Protein AF-A0A938XDJ8-F1 (afdb_monomer_lite)

Foldseek 3Di:
DPPPDPPPPPVVPPQPPDPDLLQQDQDAFADDDPPGFWFKWKADPVVDIATQDGPVPDHDDDPQWHADRVQLEIEGAQAEDQDMEIEGERGHARHEYEYHAEHHYAAYEFHNQSRHTEYEYHYQYEYEFNPVLPDPAESYETNNNNEQNAYAYDQRYKYKFFWHDDPNIFPYKHFFHLDLDDRYHFQWPDDFDWDPQFSPFDKDFDKAKEKAFQPPPWDKDKFFWKDFPPPVWIKGWDWAPDDPVFLTKIWIFTFDQFPPHPVRFRTATEGDDMDGHGDDDPRIDTDPVRDIGIHGYIDIDIFGWKDAPNFIKTKDFRDWDADPVGDHTQTFIFIKHFRDDWDWDQDPVRDTGTYTYIHTDPPGGRPDSPSPCDDPRIDTDMDTPSTGMIGTHDSMIIGHNPPPPPPVDDDPDDDDDDD

Radius of gyration: 29.98 Å; chains: 1; bounding box: 94×63×83 Å

Organism: NCBI:txid1871024

Structure (mmCIF, N/CA/C/O backbone):
data_AF-A0A938XDJ8-F1
#
_entry.id   AF-A0A938XDJ8-F1
#
loop_
_atom_site.group_PDB
_atom_site.id
_atom_site.type_symbol
_atom_site.label_atom_id
_atom_site.label_alt_id
_atom_site.label_comp_id
_atom_site.label_asym_id
_atom_site.label_entity_id
_atom_site.label_seq_id
_atom_site.pdbx_PDB_ins_code
_atom_site.Cartn_x
_atom_site.Cartn_y
_atom_site.Cartn_z
_atom_site.occupancy
_atom_site.B_iso_or_equiv
_atom_site.auth_seq_id
_atom_site.auth_comp_id
_atom_site.auth_asym_id
_atom_site.auth_atom_id
_atom_site.pdbx_PDB_model_num
ATOM 1 N N . MET A 1 1 ? 9.198 29.714 8.434 1.00 36.03 1 MET A N 1
ATOM 2 C CA . MET A 1 1 ? 7.892 29.110 8.067 1.00 36.03 1 MET A CA 1
ATOM 3 C C . MET A 1 1 ? 8.093 28.261 6.819 1.00 36.03 1 MET A C 1
ATOM 5 O O . MET A 1 1 ? 8.818 28.722 5.953 1.00 36.03 1 MET A O 1
ATOM 9 N N . LYS A 1 2 ? 7.453 27.082 6.737 1.00 29.14 2 LYS A N 1
ATOM 10 C CA . LYS A 1 2 ? 7.607 25.999 5.726 1.00 29.14 2 LYS A CA 1
ATOM 11 C C . LYS A 1 2 ? 8.553 24.833 6.083 1.00 29.14 2 LYS A C 1
ATOM 13 O O . LYS A 1 2 ? 9.203 24.274 5.215 1.00 29.14 2 LYS A O 1
ATOM 18 N N . LEU A 1 3 ? 8.556 24.402 7.346 1.00 25.67 3 LEU A N 1
ATOM 19 C CA . LEU A 1 3 ? 9.148 23.123 7.765 1.00 25.67 3 LEU A CA 1
ATOM 20 C C . LEU A 1 3 ? 8.097 22.307 8.545 1.00 25.67 3 LEU A C 1
ATOM 22 O O . LEU A 1 3 ? 8.205 22.162 9.753 1.00 25.67 3 LEU A O 1
ATOM 26 N N . LYS A 1 4 ? 6.986 21.915 7.897 1.00 28.48 4 LYS A N 1
ATOM 27 C CA . LYS A 1 4 ? 5.882 21.166 8.551 1.00 28.48 4 LYS A CA 1
ATOM 28 C C . LYS A 1 4 ? 5.122 20.171 7.650 1.00 28.48 4 LYS A C 1
ATOM 30 O O . LYS A 1 4 ? 4.028 19.767 8.007 1.00 28.48 4 LYS A O 1
ATOM 35 N N . ARG A 1 5 ? 5.656 19.766 6.489 1.00 29.88 5 ARG A N 1
ATOM 36 C CA . ARG A 1 5 ? 4.951 18.821 5.587 1.00 29.88 5 ARG A CA 1
ATOM 37 C C . ARG A 1 5 ? 5.645 17.475 5.346 1.00 29.88 5 ARG A C 1
ATOM 39 O O . ARG A 1 5 ? 5.009 16.582 4.814 1.00 29.88 5 ARG A O 1
ATOM 46 N N . LYS A 1 6 ? 6.900 17.288 5.769 1.00 31.03 6 LYS A N 1
ATOM 47 C CA . LYS A 1 6 ? 7.710 16.126 5.347 1.00 31.03 6 LYS A CA 1
ATOM 48 C C . LYS A 1 6 ? 7.714 14.912 6.298 1.00 31.03 6 LYS A C 1
ATOM 50 O O . LYS A 1 6 ? 8.461 13.982 6.042 1.00 31.03 6 LYS A O 1
ATOM 55 N N . LEU A 1 7 ? 6.897 14.877 7.359 1.00 27.91 7 LEU A N 1
ATOM 56 C CA . LEU A 1 7 ? 6.832 13.700 8.254 1.00 27.91 7 LEU A CA 1
ATOM 57 C C . LEU A 1 7 ? 5.569 12.836 8.096 1.00 27.91 7 LEU A C 1
ATOM 59 O O . LEU A 1 7 ? 5.524 11.745 8.648 1.00 27.91 7 LEU A O 1
ATOM 63 N N . LEU A 1 8 ? 4.559 13.291 7.344 1.00 27.06 8 LEU A N 1
ATOM 64 C CA . LEU A 1 8 ? 3.276 12.581 7.242 1.00 27.06 8 LEU A CA 1
ATOM 65 C C . LEU A 1 8 ? 3.253 11.513 6.132 1.00 27.06 8 LEU A C 1
ATOM 67 O O . LEU A 1 8 ? 2.452 10.590 6.188 1.00 27.06 8 LEU A O 1
ATOM 71 N N . ALA A 1 9 ? 4.156 11.601 5.151 1.00 28.95 9 ALA A N 1
ATOM 72 C CA . ALA A 1 9 ? 4.177 10.691 4.004 1.00 28.95 9 ALA A CA 1
ATOM 73 C C . ALA A 1 9 ? 4.976 9.394 4.244 1.00 28.95 9 ALA A C 1
ATOM 75 O O . ALA A 1 9 ? 4.736 8.406 3.564 1.00 28.95 9 ALA A O 1
ATOM 76 N N . GLY A 1 10 ? 5.905 9.371 5.208 1.00 25.08 10 GLY A N 1
ATOM 77 C CA . GLY A 1 10 ? 6.874 8.273 5.361 1.00 25.08 10 GLY A CA 1
ATOM 78 C C . GLY A 1 10 ? 6.368 7.015 6.076 1.00 25.08 10 GLY A C 1
ATOM 79 O O . GLY A 1 10 ? 7.051 5.999 6.049 1.00 25.08 10 GLY A O 1
ATOM 80 N N . LEU A 1 11 ? 5.195 7.065 6.716 1.00 25.64 11 LEU A N 1
ATOM 81 C CA . LEU A 1 11 ? 4.597 5.910 7.406 1.00 25.64 11 LEU A CA 1
ATOM 82 C C . LEU A 1 11 ? 3.421 5.293 6.624 1.00 25.64 11 LEU A C 1
ATOM 84 O O . LEU A 1 11 ? 2.950 4.217 6.976 1.00 25.64 11 LEU A O 1
ATOM 88 N N . LEU A 1 12 ? 2.963 5.954 5.553 1.00 29.77 12 LEU A N 1
ATOM 89 C CA . LEU A 1 12 ? 1.883 5.477 4.677 1.00 29.77 12 LEU A CA 1
ATOM 90 C C . LEU A 1 12 ? 2.401 4.651 3.483 1.00 29.77 12 LEU A C 1
ATOM 92 O O . LEU A 1 12 ? 1.626 3.989 2.799 1.00 29.77 12 LEU A O 1
ATOM 96 N N . THR A 1 13 ? 3.709 4.681 3.223 1.00 31.55 13 THR A N 1
ATOM 97 C CA . THR A 1 13 ? 4.326 4.147 1.999 1.00 31.55 13 THR A CA 1
ATOM 98 C C . THR A 1 13 ? 4.593 2.643 2.007 1.00 31.55 13 THR A C 1
ATOM 100 O O . THR A 1 13 ? 5.048 2.120 0.996 1.00 31.55 13 THR A O 1
ATOM 103 N N . LEU A 1 14 ? 4.285 1.915 3.088 1.00 29.52 14 LEU A N 1
ATOM 104 C CA . LEU A 1 14 ? 4.477 0.457 3.124 1.00 29.52 14 LEU A CA 1
ATOM 105 C C . LEU A 1 14 ? 3.270 -0.346 2.593 1.00 29.52 14 LEU A C 1
ATOM 107 O O . LEU A 1 14 ? 3.332 -1.569 2.555 1.00 29.52 14 LEU A O 1
ATOM 111 N N . CYS A 1 15 ? 2.192 0.309 2.141 1.00 33.44 15 CYS A N 1
ATOM 112 C CA . CYS A 1 15 ? 1.002 -0.384 1.612 1.00 33.44 15 CYS A CA 1
ATOM 113 C C . CYS A 1 15 ? 0.623 -0.002 0.170 1.00 33.44 15 CYS A C 1
ATOM 115 O O . CYS A 1 15 ? -0.369 -0.499 -0.347 1.00 33.44 15 CYS A O 1
ATOM 117 N N . MET A 1 16 ? 1.404 0.838 -0.518 1.00 33.84 16 MET A N 1
ATOM 118 C CA . MET A 1 16 ? 1.133 1.217 -1.913 1.00 33.84 16 MET A CA 1
ATOM 119 C C . MET A 1 16 ? 2.185 0.640 -2.859 1.00 33.84 16 MET A C 1
ATOM 121 O O . MET A 1 16 ? 2.966 1.362 -3.467 1.00 33.84 16 MET A O 1
ATOM 125 N N . ALA A 1 17 ? 2.201 -0.683 -2.979 1.00 31.53 17 ALA A N 1
ATOM 126 C CA . ALA A 1 17 ? 2.902 -1.370 -4.059 1.00 31.53 17 ALA A CA 1
ATOM 127 C C . ALA A 1 17 ? 1.974 -2.351 -4.782 1.00 31.53 17 ALA A C 1
ATOM 129 O O . ALA A 1 17 ? 2.403 -3.425 -5.171 1.00 31.53 17 ALA A O 1
ATOM 130 N N . VAL A 1 18 ? 0.703 -1.987 -4.974 1.00 34.12 18 VAL A N 1
ATOM 131 C CA . VAL A 1 18 ? -0.159 -2.598 -5.993 1.00 34.12 18 VAL A CA 1
ATOM 132 C C . VAL A 1 18 ? -1.099 -1.508 -6.508 1.00 34.12 18 VAL A C 1
ATOM 134 O O . VAL A 1 18 ? -2.149 -1.247 -5.936 1.00 34.12 18 VAL A O 1
ATOM 137 N N . GLY A 1 19 ? -0.717 -0.841 -7.599 1.00 31.34 19 GLY A N 1
ATOM 138 C CA . GLY A 1 19 ? -1.595 0.046 -8.374 1.00 31.34 19 GLY A CA 1
ATOM 139 C C . GLY A 1 19 ? -2.643 -0.725 -9.184 1.00 31.34 19 GLY A C 1
ATOM 140 O O . GLY A 1 19 ? -2.953 -0.347 -10.308 1.00 31.34 19 GLY A O 1
ATOM 141 N N . MET A 1 20 ? -3.151 -1.835 -8.651 1.00 33.66 20 MET A N 1
ATOM 142 C CA . MET A 1 20 ? -4.348 -2.479 -9.169 1.00 33.66 20 MET A CA 1
ATOM 143 C C . MET A 1 20 ? -5.465 -2.083 -8.220 1.00 33.66 20 MET A C 1
ATOM 145 O O . MET A 1 20 ? -5.352 -2.302 -7.016 1.00 33.66 20 MET A O 1
ATOM 149 N N . ALA A 1 21 ? -6.532 -1.494 -8.752 1.00 38.09 21 ALA A N 1
ATOM 150 C CA . ALA A 1 21 ? -7.798 -1.459 -8.046 1.00 38.09 21 ALA A CA 1
ATOM 151 C C . ALA A 1 21 ? -8.166 -2.915 -7.733 1.00 38.09 21 ALA A C 1
ATOM 153 O O . ALA A 1 21 ? -8.651 -3.632 -8.607 1.00 38.09 21 ALA A O 1
ATOM 154 N N . VAL A 1 22 ? -7.850 -3.387 -6.524 1.00 44.53 22 VAL A N 1
ATOM 155 C CA . VAL A 1 22 ? -8.384 -4.655 -6.041 1.00 44.53 22 VAL A CA 1
ATOM 156 C C . VAL A 1 22 ? -9.894 -4.434 -6.032 1.00 44.53 22 VAL A C 1
ATOM 158 O O . VAL A 1 22 ? -10.341 -3.454 -5.427 1.00 44.53 22 VAL A O 1
ATOM 161 N N . PRO A 1 23 ? -10.686 -5.234 -6.766 1.00 45.72 23 PRO A N 1
ATOM 162 C CA . PRO A 1 23 ? -12.127 -5.113 -6.682 1.00 45.72 23 PRO A CA 1
ATOM 163 C C . PRO A 1 23 ? -12.497 -5.266 -5.210 1.00 45.72 23 PRO A C 1
ATOM 165 O O . PRO A 1 23 ? -12.199 -6.291 -4.605 1.00 45.72 23 PRO A O 1
ATOM 168 N N . ALA A 1 24 ? -13.080 -4.221 -4.629 1.00 51.28 24 ALA A N 1
ATOM 169 C CA . ALA A 1 24 ? -13.633 -4.299 -3.294 1.00 51.28 24 ALA A CA 1
ATOM 170 C C . ALA A 1 24 ? -14.805 -5.271 -3.362 1.00 51.28 24 ALA A C 1
ATOM 172 O O . ALA A 1 24 ? -15.825 -4.975 -3.995 1.00 51.28 24 ALA A O 1
ATOM 173 N N . PHE A 1 25 ? -14.646 -6.443 -2.768 1.00 56.88 25 PHE A N 1
ATOM 174 C CA . PHE A 1 25 ? -15.756 -7.350 -2.602 1.00 56.88 25 PHE A CA 1
ATOM 175 C C . PHE A 1 25 ? -16.461 -6.993 -1.289 1.00 56.88 25 PHE A C 1
ATOM 177 O O . PHE A 1 25 ? -15.823 -6.742 -0.272 1.00 56.88 25 PHE A O 1
ATOM 184 N N . ALA A 1 26 ? -17.787 -6.892 -1.321 1.00 64.81 26 ALA A N 1
ATOM 185 C CA . ALA A 1 26 ? -18.601 -6.789 -0.113 1.00 64.81 26 ALA A CA 1
ATOM 186 C C . ALA A 1 26 ? -18.939 -8.218 0.344 1.00 64.81 26 ALA A C 1
ATOM 188 O O . ALA A 1 26 ? -20.086 -8.654 0.213 1.00 64.81 26 ALA A O 1
ATOM 189 N N . GLU A 1 27 ? -17.919 -8.984 0.751 1.00 80.69 27 GLU A N 1
ATOM 190 C CA . GLU A 1 27 ? -18.084 -10.400 1.106 1.00 80.69 27 GLU A CA 1
ATOM 191 C C . GLU A 1 27 ? -18.523 -10.586 2.553 1.00 80.69 27 GLU A C 1
ATOM 193 O O . GLU A 1 27 ? -18.226 -9.785 3.439 1.00 80.69 27 GLU A O 1
ATOM 198 N N . ASN A 1 28 ? -19.202 -11.706 2.794 1.00 89.69 28 ASN A N 1
ATOM 199 C CA . ASN A 1 28 ? -19.591 -12.147 4.126 1.00 89.69 28 ASN A CA 1
ATOM 200 C C . ASN A 1 28 ? -18.694 -13.298 4.586 1.00 89.69 28 ASN A C 1
ATOM 202 O O . ASN A 1 28 ? -18.406 -14.228 3.829 1.00 89.69 28 ASN A O 1
ATOM 206 N N . GLY A 1 29 ? -18.327 -13.264 5.860 1.00 93.38 29 GLY A N 1
ATOM 207 C CA . GLY A 1 29 ? -17.452 -14.227 6.498 1.00 93.38 29 GLY A CA 1
ATOM 208 C C . GLY A 1 29 ? -15.965 -14.031 6.178 1.00 93.38 29 GLY A C 1
ATOM 209 O O . GLY A 1 29 ? -15.583 -13.198 5.350 1.00 93.38 29 GLY A O 1
ATOM 210 N N . PRO A 1 30 ? -15.103 -14.827 6.832 1.00 94.25 30 PRO A N 1
ATOM 211 C CA . PRO A 1 30 ? -13.664 -14.758 6.621 1.00 94.25 30 PRO A CA 1
ATOM 212 C C . PRO A 1 30 ? -13.265 -15.121 5.191 1.00 94.25 30 PRO A C 1
ATOM 214 O O . PRO A 1 30 ? -13.833 -16.055 4.613 1.00 94.25 30 PRO A O 1
ATOM 217 N N . SER A 1 31 ? -12.242 -14.449 4.654 1.00 92.50 31 SER A N 1
ATOM 218 C CA . SER A 1 31 ? -11.665 -14.811 3.356 1.00 92.50 31 SER A CA 1
ATOM 219 C C . SER A 1 31 ? -11.127 -16.241 3.353 1.00 92.50 31 SER A C 1
ATOM 221 O O . SER A 1 31 ? -10.895 -16.842 4.404 1.00 92.50 31 SER A O 1
ATOM 223 N N . SER A 1 32 ? -10.988 -16.843 2.169 1.00 89.00 32 SER A N 1
ATOM 224 C CA . SER A 1 32 ? -10.547 -18.238 2.019 1.00 89.00 32 SER A CA 1
ATOM 225 C C . SER A 1 32 ? -9.743 -18.460 0.734 1.00 89.00 32 SER A C 1
ATOM 227 O O . SER A 1 32 ? -9.813 -17.656 -0.191 1.00 89.00 32 SER A O 1
ATOM 229 N N . GLY A 1 33 ? -8.971 -19.551 0.680 1.00 85.44 33 GLY A N 1
ATOM 230 C CA . GLY A 1 33 ? -8.081 -19.888 -0.440 1.00 85.44 33 GLY A CA 1
ATOM 231 C C . GLY A 1 33 ? -6.604 -19.594 -0.156 1.00 85.44 33 GLY A C 1
ATOM 232 O O . GLY A 1 33 ? -6.257 -19.092 0.911 1.00 85.44 33 GLY A O 1
ATOM 233 N N . ASP A 1 34 ? -5.737 -19.918 -1.117 1.00 80.69 34 ASP A N 1
ATOM 234 C CA . ASP A 1 34 ? -4.271 -19.916 -0.942 1.00 80.69 34 ASP A CA 1
ATOM 235 C C . ASP A 1 34 ? -3.666 -18.522 -0.695 1.00 80.69 34 ASP A C 1
ATOM 237 O O . ASP A 1 34 ? -2.566 -18.411 -0.159 1.00 80.69 34 ASP A O 1
ATOM 241 N N . TYR A 1 35 ? -4.396 -17.463 -1.052 1.00 81.31 35 TYR A N 1
ATOM 242 C CA . TYR A 1 35 ? -3.994 -16.064 -0.864 1.00 81.31 35 TYR A CA 1
ATOM 243 C C . TYR A 1 35 ? -4.708 -15.372 0.303 1.00 81.31 35 TYR A C 1
ATOM 245 O O . TYR A 1 35 ? -4.554 -14.169 0.481 1.00 81.31 35 TYR A O 1
ATOM 253 N N . SER A 1 36 ? -5.509 -16.105 1.081 1.00 87.12 36 SER A N 1
ATOM 254 C CA . SER A 1 36 ? -6.227 -15.534 2.217 1.00 87.12 36 SER A CA 1
ATOM 255 C C . SER A 1 36 ? -5.324 -15.385 3.436 1.00 87.12 36 SER A C 1
ATOM 257 O O . SER A 1 36 ? -4.674 -16.346 3.862 1.00 87.12 36 SER A O 1
ATOM 259 N N . TYR A 1 37 ? -5.390 -14.217 4.073 1.00 88.00 37 TYR A N 1
ATOM 260 C CA . TYR A 1 37 ? -4.760 -13.969 5.367 1.00 88.00 37 TYR A CA 1
ATOM 261 C C . TYR A 1 37 ? -5.787 -13.779 6.486 1.00 88.00 37 TYR A C 1
ATOM 263 O O . TYR A 1 37 ? -5.482 -13.146 7.495 1.00 88.00 37 TYR A O 1
ATOM 271 N N . ALA A 1 38 ? -6.994 -14.341 6.360 1.00 93.75 38 ALA A N 1
ATOM 272 C CA . ALA A 1 38 ? -8.039 -14.128 7.353 1.00 93.75 38 ALA A CA 1
ATOM 273 C C . ALA A 1 38 ? -7.669 -14.683 8.739 1.00 93.75 38 ALA A C 1
ATOM 275 O O . ALA A 1 38 ? -7.329 -15.865 8.898 1.00 93.75 38 ALA A O 1
ATOM 276 N N . TYR A 1 39 ? -7.770 -13.826 9.756 1.00 94.81 39 TYR A N 1
ATOM 277 C CA . TYR A 1 39 ? -7.581 -14.206 11.152 1.00 94.81 39 TYR A CA 1
ATOM 278 C C . TYR A 1 39 ? -8.332 -13.285 12.115 1.00 94.81 39 TYR A C 1
ATOM 280 O O . TYR A 1 39 ? -8.592 -12.115 11.837 1.00 94.81 39 TYR A O 1
ATOM 288 N N . LEU A 1 40 ? -8.593 -13.816 13.307 1.00 96.88 40 LEU A N 1
ATOM 289 C CA . LEU A 1 40 ? -9.063 -13.072 14.465 1.00 96.88 40 LEU A CA 1
ATOM 290 C C . LEU A 1 40 ? -8.172 -13.411 15.659 1.00 96.88 40 LEU A C 1
ATOM 292 O O . LEU A 1 40 ? -8.012 -14.585 16.004 1.00 96.88 40 LEU A O 1
ATOM 296 N N . ARG A 1 41 ? -7.573 -12.396 16.281 1.00 96.75 41 ARG A N 1
ATOM 297 C CA . ARG A 1 41 ? -6.590 -12.570 17.357 1.00 96.75 41 ARG A CA 1
ATOM 298 C C . ARG A 1 41 ? -6.813 -11.605 18.511 1.00 96.75 41 ARG A C 1
ATOM 300 O O . ARG A 1 41 ? -7.270 -10.484 18.313 1.00 96.75 41 ARG A O 1
ATOM 307 N N . LEU A 1 42 ? -6.427 -12.052 19.701 1.00 97.38 42 LEU A N 1
ATOM 308 C CA . LEU A 1 42 ? -6.371 -11.268 20.929 1.00 97.38 42 LEU A CA 1
ATOM 309 C C . LEU A 1 42 ? -4.980 -11.380 21.539 1.00 97.38 42 LEU A C 1
ATOM 311 O O . LEU A 1 42 ? -4.482 -12.486 21.732 1.00 97.38 42 LEU A O 1
ATOM 315 N N . GLY A 1 43 ? -4.357 -10.262 21.880 1.00 95.50 43 GLY A N 1
ATOM 316 C CA . GLY A 1 43 ? -3.061 -10.286 22.556 1.00 95.50 43 GLY A CA 1
ATOM 317 C C . GLY A 1 43 ? -2.213 -9.075 22.237 1.00 95.50 43 GLY A C 1
ATOM 318 O O . GLY A 1 43 ? -2.717 -8.050 21.783 1.00 95.50 43 GLY A O 1
ATOM 319 N N . ASN A 1 44 ? -0.920 -9.188 22.492 1.00 92.81 44 ASN A N 1
ATOM 320 C CA . ASN A 1 44 ? 0.031 -8.115 22.252 1.00 92.81 44 ASN A CA 1
ATOM 321 C C . ASN A 1 44 ? 1.407 -8.705 21.893 1.00 92.81 44 ASN A C 1
ATOM 323 O O . ASN A 1 44 ? 1.619 -9.914 21.953 1.00 92.81 44 ASN A O 1
ATOM 327 N N . SER A 1 45 ? 2.351 -7.865 21.470 1.00 89.69 45 SER A N 1
ATOM 328 C CA . SER A 1 45 ? 3.685 -8.327 21.062 1.00 89.69 45 SER A CA 1
ATOM 329 C C . SER A 1 45 ? 4.560 -8.831 22.213 1.00 89.69 45 SER A C 1
ATOM 331 O O . SER A 1 45 ? 5.527 -9.538 21.948 1.00 89.69 45 SER A O 1
ATOM 333 N N . GLU A 1 46 ? 4.267 -8.442 23.455 1.00 89.56 46 GLU A N 1
ATOM 334 C CA . GLU A 1 46 ? 5.047 -8.812 24.642 1.00 89.56 46 GLU A CA 1
ATOM 335 C C . GLU A 1 46 ? 4.625 -10.192 25.170 1.00 89.56 46 GLU A C 1
ATOM 337 O O . GLU A 1 46 ? 5.476 -11.055 25.375 1.00 89.56 46 GLU A O 1
ATOM 342 N N . ASP A 1 47 ? 3.317 -10.421 25.311 1.00 90.31 47 ASP A N 1
ATOM 343 C CA . ASP A 1 47 ? 2.739 -11.660 25.852 1.00 90.31 47 ASP A CA 1
ATOM 344 C C . ASP A 1 47 ? 2.389 -12.697 24.768 1.00 90.31 47 ASP A C 1
ATOM 346 O O . ASP A 1 47 ? 2.129 -13.864 25.064 1.00 90.31 47 ASP A O 1
ATOM 350 N N . GLY A 1 48 ? 2.390 -12.280 23.500 1.00 93.12 48 GLY A N 1
ATOM 351 C CA . GLY A 1 48 ? 1.965 -13.083 22.359 1.00 93.12 48 GLY A CA 1
ATOM 352 C C . GLY A 1 48 ? 0.484 -12.909 22.006 1.00 93.12 48 GLY A C 1
ATOM 353 O O . GLY A 1 48 ? -0.311 -12.318 22.741 1.00 93.12 48 GLY A O 1
ATOM 354 N N . TYR A 1 49 ? 0.114 -13.427 20.833 1.00 93.81 49 TYR A N 1
ATOM 355 C CA . TYR A 1 49 ? -1.258 -13.405 20.326 1.00 93.81 49 TYR A CA 1
ATOM 356 C C . TYR A 1 49 ? -1.906 -14.780 20.445 1.00 93.81 49 TYR A C 1
ATOM 358 O O . TYR A 1 49 ? -1.346 -15.770 19.980 1.00 93.81 49 TYR A O 1
ATOM 366 N N . GLN A 1 50 ? -3.118 -14.801 20.992 1.00 94.69 50 GLN A N 1
ATOM 367 C CA . GLN A 1 50 ? -4.031 -15.938 20.977 1.00 94.69 50 GLN A CA 1
ATOM 368 C C . GLN A 1 50 ? -4.955 -15.829 19.761 1.00 94.69 50 GLN A C 1
ATOM 370 O O . GLN A 1 50 ? -5.468 -14.751 19.446 1.00 94.69 50 GLN A O 1
ATOM 375 N N . THR A 1 51 ? -5.168 -16.937 19.065 1.00 95.44 51 THR A N 1
ATOM 376 C CA . THR A 1 51 ? -5.902 -17.011 17.803 1.00 95.44 51 THR A CA 1
ATOM 377 C C . THR A 1 51 ? -7.306 -17.556 18.030 1.00 95.44 51 THR A C 1
ATOM 379 O O . THR A 1 51 ? -7.482 -18.729 18.326 1.00 95.44 51 THR A O 1
ATOM 382 N N . LEU A 1 52 ? -8.322 -16.716 17.835 1.00 95.94 52 LEU A N 1
ATOM 383 C CA . LEU A 1 52 ? -9.730 -17.127 17.854 1.00 95.94 52 LEU A CA 1
ATOM 384 C C . LEU A 1 52 ? -10.168 -17.728 16.510 1.00 95.94 52 LEU A C 1
ATOM 386 O O . LEU A 1 52 ? -11.073 -18.557 16.452 1.00 95.94 52 LEU A O 1
ATOM 390 N N . PHE A 1 53 ? -9.530 -17.293 15.422 1.00 95.12 53 PHE A N 1
ATOM 391 C CA . PHE A 1 53 ? -9.746 -17.806 14.075 1.00 95.12 53 PHE A CA 1
ATOM 392 C C . PHE A 1 53 ? -8.485 -17.629 13.226 1.00 95.12 53 PHE A C 1
ATOM 394 O O . PHE A 1 53 ? -7.848 -16.578 13.277 1.00 95.12 53 PHE A O 1
ATOM 401 N N . ALA A 1 54 ? -8.158 -18.628 12.410 1.00 90.69 54 ALA A N 1
ATOM 402 C CA . ALA A 1 54 ? -7.217 -18.517 11.301 1.00 90.69 54 ALA A CA 1
ATOM 403 C C . ALA A 1 54 ? -7.496 -19.621 10.276 1.00 90.69 54 ALA A C 1
ATOM 405 O O . ALA A 1 54 ? -7.815 -20.753 10.651 1.00 90.69 54 ALA A O 1
ATOM 406 N N . ASN A 1 55 ? -7.288 -19.338 8.989 1.00 82.69 55 ASN A N 1
ATOM 407 C CA . ASN A 1 55 ? -7.400 -20.368 7.948 1.00 82.69 55 ASN A CA 1
ATOM 408 C C . ASN A 1 55 ? -6.370 -21.498 8.082 1.00 82.69 55 ASN A C 1
ATOM 410 O O . ASN A 1 55 ? -6.632 -22.618 7.651 1.00 82.69 55 ASN A O 1
ATOM 414 N N . SER A 1 56 ? -5.237 -21.243 8.744 1.00 72.44 56 SER A N 1
ATOM 415 C CA . SER A 1 56 ? -4.229 -22.263 9.063 1.00 72.44 56 SER A CA 1
ATOM 416 C C . SER A 1 56 ? -4.701 -23.308 10.089 1.00 72.44 56 SER A C 1
ATOM 418 O O . SER A 1 56 ? -4.022 -24.314 10.291 1.00 72.44 56 SER A O 1
ATOM 420 N N . GLY A 1 57 ? -5.860 -23.097 10.727 1.00 73.69 57 GLY A N 1
ATOM 421 C CA . GLY A 1 57 ? -6.567 -24.091 11.538 1.00 73.69 57 GLY A CA 1
ATOM 422 C C . GLY A 1 57 ? -6.125 -24.223 12.999 1.00 73.69 57 GLY A C 1
ATOM 423 O O . GLY A 1 57 ? -6.769 -24.957 13.743 1.00 73.69 57 GLY A O 1
ATOM 424 N N . GLN A 1 58 ? -5.070 -23.528 13.437 1.00 81.75 58 GLN A N 1
ATOM 425 C CA . GLN A 1 58 ? -4.703 -23.471 14.858 1.00 81.75 58 GLN A CA 1
ATOM 426 C C . GLN A 1 58 ? -5.528 -22.387 15.557 1.00 81.75 58 GLN A C 1
ATOM 428 O O . GLN A 1 58 ? -5.468 -21.221 15.167 1.00 81.75 58 GLN A O 1
ATOM 433 N N . ILE A 1 59 ? -6.298 -22.790 16.566 1.00 91.25 59 ILE A N 1
ATOM 434 C CA . ILE A 1 59 ? -7.122 -21.906 17.394 1.00 91.25 59 ILE A CA 1
ATOM 435 C C . ILE A 1 59 ? -6.829 -22.170 18.872 1.00 91.25 59 ILE A C 1
ATOM 437 O O . ILE A 1 59 ? -6.636 -23.318 19.274 1.00 91.25 59 ILE A O 1
ATOM 441 N N . ASP A 1 60 ? -6.802 -21.105 19.660 1.00 92.75 60 ASP A N 1
ATOM 442 C CA . ASP A 1 60 ? -6.568 -21.128 21.098 1.00 92.75 60 ASP A CA 1
ATOM 443 C C . ASP A 1 60 ? -7.898 -21.085 21.861 1.00 92.75 60 ASP A C 1
ATOM 445 O O . ASP A 1 60 ? -8.875 -20.482 21.410 1.00 92.75 60 ASP A O 1
ATOM 449 N N . ASP A 1 61 ? -7.930 -21.698 23.045 1.00 92.75 61 ASP A N 1
ATOM 450 C CA . ASP A 1 61 ? -9.025 -21.513 23.999 1.00 92.75 61 ASP A CA 1
ATOM 451 C C . ASP A 1 61 ? -8.750 -20.260 24.840 1.00 92.75 61 ASP A C 1
ATOM 453 O O . ASP A 1 61 ? -7.804 -20.223 25.631 1.00 92.75 61 ASP A O 1
ATOM 457 N N . VAL A 1 62 ? -9.558 -19.217 24.645 1.00 94.50 62 VAL A N 1
ATOM 458 C CA . VAL A 1 62 ? -9.364 -17.908 25.274 1.00 94.50 62 VAL A CA 1
ATOM 459 C C . VAL A 1 62 ? -10.498 -17.647 26.256 1.00 94.50 62 VAL A C 1
ATOM 461 O O . VAL A 1 62 ? -11.641 -17.398 25.877 1.00 94.50 62 VAL A O 1
ATOM 464 N N . SER A 1 63 ? -10.184 -17.647 27.552 1.00 95.25 63 SER A N 1
ATOM 465 C CA . SER A 1 63 ? -11.183 -17.368 28.587 1.00 95.25 63 SER A CA 1
ATOM 466 C C . SER A 1 63 ? -11.861 -16.013 28.357 1.00 95.25 63 SER A C 1
ATOM 468 O O . SER A 1 63 ? -11.205 -14.971 28.317 1.00 95.25 63 SER A O 1
ATOM 470 N N . GLY A 1 64 ? -13.191 -16.029 28.256 1.00 96.94 64 GLY A N 1
ATOM 471 C CA . GLY A 1 64 ? -14.002 -14.831 28.039 1.00 96.94 64 GLY A CA 1
ATOM 472 C C . GLY A 1 64 ? -14.060 -14.351 26.587 1.00 96.94 64 GLY A C 1
ATOM 473 O O . GLY A 1 64 ? -14.639 -13.294 26.359 1.00 96.94 64 GLY A O 1
ATOM 474 N N . ALA A 1 65 ? -13.512 -15.089 25.615 1.00 98.12 65 ALA A N 1
ATOM 475 C CA . ALA A 1 65 ? -13.617 -14.763 24.195 1.00 98.12 65 ALA A CA 1
ATOM 476 C C . ALA A 1 65 ? -13.884 -16.016 23.348 1.00 98.12 65 ALA A C 1
ATOM 478 O O . ALA A 1 65 ? -13.123 -16.975 23.383 1.00 98.12 65 ALA A O 1
ATOM 479 N N . VAL A 1 66 ? -14.957 -16.006 22.557 1.00 97.69 66 VAL A N 1
ATOM 480 C CA . VAL A 1 66 ? -15.325 -17.135 21.685 1.00 97.69 66 VAL A CA 1
ATOM 481 C C . VAL A 1 66 ? -15.709 -16.613 20.311 1.00 97.69 66 VAL A C 1
ATOM 483 O O . VAL A 1 66 ? -16.464 -15.649 20.215 1.00 97.69 66 VAL A O 1
ATOM 486 N N . TYR A 1 67 ? -15.225 -17.257 19.251 1.00 97.62 67 TYR A N 1
ATOM 487 C CA . TYR A 1 67 ? -15.629 -16.960 17.878 1.00 97.62 67 TYR A CA 1
ATOM 488 C C . TYR A 1 67 ? -16.553 -18.051 17.326 1.00 97.62 67 TYR A C 1
ATOM 490 O O . TYR A 1 67 ? -16.206 -19.232 17.334 1.00 97.62 67 TYR A O 1
ATOM 498 N N . ASP A 1 68 ? -17.721 -17.645 16.828 1.00 96.75 68 ASP A N 1
ATOM 499 C CA . ASP A 1 68 ? -18.632 -18.487 16.056 1.00 96.75 68 ASP A CA 1
ATOM 500 C C . ASP A 1 68 ? -18.501 -18.166 14.564 1.00 96.75 68 ASP A C 1
ATOM 502 O O . ASP A 1 68 ? -18.885 -17.092 14.092 1.00 96.75 68 ASP A O 1
ATOM 506 N N . LYS A 1 69 ? -17.983 -19.138 13.809 1.00 93.50 69 LYS A N 1
ATOM 507 C CA . LYS A 1 69 ? -17.810 -19.034 12.359 1.00 93.50 69 LYS A CA 1
ATOM 508 C C . LYS A 1 69 ? -19.144 -18.979 11.610 1.00 93.50 69 LYS A C 1
ATOM 510 O O . LYS A 1 69 ? -19.203 -18.371 10.549 1.00 93.50 69 LYS A O 1
ATOM 515 N N . ALA A 1 70 ? -20.205 -19.610 12.122 1.00 93.94 70 ALA A N 1
ATOM 516 C CA . ALA A 1 70 ? -21.477 -19.706 11.403 1.00 93.94 70 ALA A CA 1
ATOM 517 C C . ALA A 1 70 ? -22.214 -18.362 11.334 1.00 93.94 70 ALA A C 1
ATOM 519 O O . ALA A 1 70 ? -22.850 -18.061 10.327 1.00 93.94 70 ALA A O 1
ATOM 520 N N . SER A 1 71 ? -22.119 -17.558 12.394 1.00 96.38 71 SER A N 1
ATOM 521 C CA . SER A 1 71 ? -22.699 -16.214 12.460 1.00 96.38 71 SER A CA 1
ATOM 522 C C . SER A 1 71 ? -21.671 -15.097 12.269 1.00 96.38 71 SER A C 1
ATOM 524 O O . SER A 1 71 ? -22.016 -13.929 12.457 1.00 96.38 71 SER A O 1
ATOM 526 N N . ASN A 1 72 ? -20.416 -15.457 11.984 1.00 97.50 72 ASN A N 1
ATOM 527 C CA . ASN A 1 72 ? -19.262 -14.564 11.934 1.00 97.50 72 ASN A CA 1
ATOM 528 C C . ASN A 1 72 ? -19.199 -13.604 13.137 1.00 97.50 72 ASN A C 1
ATOM 530 O O . ASN A 1 72 ? -19.127 -12.384 13.003 1.00 97.50 72 ASN A O 1
ATOM 534 N N . THR A 1 73 ? -19.328 -14.154 14.345 1.00 98.56 73 THR A N 1
ATOM 535 C CA . THR A 1 73 ? -19.474 -13.362 15.573 1.00 98.56 73 THR A CA 1
ATOM 536 C C . THR A 1 73 ? -18.411 -13.736 16.589 1.00 98.56 73 THR A C 1
ATOM 538 O O . THR A 1 73 ? -18.319 -14.888 17.001 1.00 98.56 73 THR A O 1
ATOM 541 N N . VAL A 1 74 ? -17.653 -12.751 17.064 1.00 98.31 74 VAL A N 1
ATOM 542 C CA . VAL A 1 74 ? -16.854 -12.878 18.284 1.00 98.31 74 VAL A CA 1
ATOM 543 C C . VAL A 1 74 ? -17.667 -12.400 19.477 1.00 98.31 74 VAL A C 1
ATOM 545 O O . VAL A 1 74 ? -18.246 -11.320 19.448 1.00 98.31 74 VAL A O 1
ATOM 548 N N . THR A 1 75 ? -17.735 -13.204 20.532 1.00 98.75 75 THR A N 1
ATOM 549 C CA . THR A 1 75 ? -18.371 -12.836 21.797 1.00 98.75 75 THR A CA 1
ATOM 550 C C . THR A 1 75 ? -17.309 -12.616 22.858 1.00 98.75 75 THR A C 1
ATOM 552 O O . THR A 1 75 ? -16.545 -13.536 23.146 1.00 98.75 75 THR A O 1
ATOM 555 N N . LEU A 1 76 ? -17.297 -11.428 23.463 1.00 98.81 76 LEU A N 1
ATOM 556 C CA . LEU A 1 76 ? -16.519 -11.141 24.667 1.00 98.81 76 LEU A CA 1
ATOM 557 C C . LEU A 1 76 ? -17.440 -11.188 25.889 1.00 98.81 76 LEU A C 1
ATOM 559 O O . LEU A 1 76 ? -18.519 -10.598 25.883 1.00 98.81 76 LEU A O 1
ATOM 563 N N . THR A 1 77 ? -17.039 -11.932 26.917 1.00 98.69 77 THR A N 1
ATOM 564 C CA . THR A 1 77 ? -17.785 -12.097 28.170 1.00 98.69 77 THR A CA 1
ATOM 565 C C . THR A 1 77 ? -16.892 -11.765 29.352 1.00 98.69 77 THR A C 1
ATOM 567 O O . THR A 1 77 ? -16.047 -12.575 29.735 1.00 98.69 77 THR A O 1
ATOM 570 N N . ASN A 1 78 ? -17.104 -10.591 29.950 1.00 98.56 78 ASN A N 1
ATOM 571 C CA . ASN A 1 78 ? -16.263 -10.055 31.025 1.00 98.56 78 ASN A CA 1
ATOM 572 C C . ASN A 1 78 ? -14.754 -10.122 30.701 1.00 98.56 78 ASN A C 1
ATOM 574 O O . ASN A 1 78 ? -13.929 -10.442 31.562 1.00 98.56 78 ASN A O 1
ATOM 578 N N . TYR A 1 79 ? -14.394 -9.900 29.435 1.00 98.31 79 TYR A N 1
ATOM 579 C CA . TYR A 1 79 ? -13.018 -9.981 28.966 1.00 98.31 79 TYR A CA 1
ATOM 580 C C . TYR A 1 79 ? -12.247 -8.746 29.429 1.00 98.31 79 TYR A C 1
ATOM 582 O O . TYR A 1 79 ? -12.291 -7.709 28.780 1.00 98.31 79 TYR A O 1
ATOM 590 N N . ASN A 1 80 ? -11.551 -8.839 30.559 1.00 96.00 80 ASN A N 1
ATOM 591 C CA . ASN A 1 80 ? -10.873 -7.703 31.182 1.00 96.00 80 ASN A CA 1
ATOM 592 C C . ASN A 1 80 ? -9.347 -7.776 30.996 1.00 96.00 80 ASN A C 1
ATOM 594 O O . ASN A 1 80 ? -8.622 -8.151 31.917 1.00 96.00 80 ASN A O 1
ATOM 598 N N . ASN A 1 81 ? -8.862 -7.462 29.789 1.00 96.19 81 ASN A N 1
ATOM 599 C CA . ASN A 1 81 ? -7.433 -7.475 29.455 1.00 96.19 81 ASN A CA 1
ATOM 600 C C . ASN A 1 81 ? -7.031 -6.166 28.751 1.00 96.19 81 ASN A C 1
ATOM 602 O O . ASN A 1 81 ? -6.835 -6.152 27.533 1.00 96.19 81 ASN A O 1
ATOM 606 N N . PRO A 1 82 ? -6.859 -5.057 29.492 1.00 96.38 82 PRO A N 1
ATOM 607 C CA . PRO A 1 82 ? -6.657 -3.721 28.922 1.00 96.38 82 PRO A CA 1
ATOM 608 C C . PRO A 1 82 ? -5.287 -3.499 28.260 1.00 96.38 82 PRO A C 1
ATOM 610 O O . PRO A 1 82 ? -4.978 -2.381 27.850 1.00 96.38 82 PRO A O 1
ATOM 613 N N . THR A 1 83 ? -4.444 -4.530 28.176 1.00 95.56 83 THR A N 1
ATOM 614 C CA . THR A 1 83 ? -3.191 -4.547 27.405 1.00 95.56 83 THR A CA 1
ATOM 615 C C . THR A 1 83 ? -3.348 -5.240 26.051 1.00 95.56 83 THR A C 1
ATOM 617 O O . THR A 1 83 ? -2.558 -4.981 25.143 1.00 95.56 83 THR A O 1
ATOM 620 N N . ASN A 1 84 ? -4.378 -6.073 25.877 1.00 96.94 84 ASN A N 1
ATOM 621 C CA . ASN A 1 84 ? -4.568 -6.874 24.674 1.00 96.94 84 ASN A CA 1
ATOM 622 C C . ASN A 1 84 ? -5.288 -6.102 23.576 1.00 96.94 84 ASN A C 1
ATOM 624 O O . ASN A 1 84 ? -6.265 -5.402 23.824 1.00 96.94 84 ASN A O 1
ATOM 628 N N . ILE A 1 85 ? -4.828 -6.307 22.350 1.00 97.44 85 ILE A N 1
ATOM 629 C CA . ILE A 1 85 ? -5.415 -5.788 21.124 1.00 97.44 85 ILE A CA 1
ATOM 630 C C . ILE A 1 85 ? -6.351 -6.857 20.560 1.00 97.44 85 ILE A C 1
ATOM 632 O O . ILE A 1 85 ? -5.956 -8.020 20.460 1.00 97.44 85 ILE A O 1
ATOM 636 N N . LEU A 1 86 ? -7.562 -6.468 20.161 1.00 98.31 86 LEU A N 1
ATOM 637 C CA . LEU A 1 86 ? -8.421 -7.288 19.306 1.00 98.31 86 LEU A CA 1
ATOM 638 C C . LEU A 1 86 ? -8.132 -6.940 17.848 1.00 98.31 86 LEU A C 1
ATOM 640 O O . LEU A 1 86 ? -8.349 -5.802 17.441 1.00 98.31 86 LEU A O 1
ATOM 644 N N . VAL A 1 87 ? -7.657 -7.912 17.069 1.00 97.56 87 VAL A N 1
ATOM 645 C CA . VAL A 1 87 ? -7.329 -7.731 15.649 1.00 97.56 87 VAL A CA 1
ATOM 646 C C . VAL A 1 87 ? -8.156 -8.677 14.792 1.00 97.56 87 VAL A C 1
ATOM 648 O O . VAL A 1 87 ? -8.079 -9.892 14.975 1.00 97.56 87 VAL A O 1
ATOM 651 N N . ALA A 1 88 ? -8.884 -8.123 13.828 1.00 97.56 88 ALA A N 1
ATOM 652 C CA . ALA A 1 88 ? -9.560 -8.847 12.757 1.00 97.56 88 ALA A CA 1
ATOM 653 C C . ALA A 1 88 ? -8.902 -8.511 11.411 1.00 97.56 88 ALA A C 1
ATOM 655 O O . ALA A 1 88 ? -8.684 -7.337 11.120 1.00 97.56 88 ALA A O 1
ATOM 656 N N . ASN A 1 89 ? -8.594 -9.517 10.594 1.00 95.69 89 ASN A N 1
ATOM 657 C CA . ASN A 1 89 ? -8.113 -9.338 9.223 1.00 95.69 89 ASN A CA 1
ATOM 658 C C . ASN A 1 89 ? -8.990 -10.127 8.253 1.00 95.69 89 ASN A C 1
ATOM 660 O O . ASN A 1 89 ? -9.212 -11.313 8.495 1.00 95.69 89 ASN A O 1
ATOM 664 N N . GLU A 1 90 ? -9.469 -9.473 7.190 1.00 94.25 90 GLU A N 1
ATOM 665 C CA . GLU A 1 90 ? -10.269 -10.071 6.108 1.00 94.25 90 GLU A CA 1
ATOM 666 C C . GLU A 1 90 ? -11.448 -10.917 6.619 1.00 94.25 90 GLU A C 1
ATOM 668 O O . GLU A 1 90 ? -11.722 -12.016 6.136 1.00 94.25 90 GLU A O 1
ATOM 673 N N . MET A 1 91 ? -12.139 -10.419 7.644 1.00 95.62 91 MET A N 1
ATOM 674 C CA . MET A 1 91 ? -13.223 -11.151 8.304 1.00 95.62 91 MET A CA 1
ATOM 675 C C . MET A 1 91 ? -14.593 -10.919 7.653 1.00 95.62 91 MET A C 1
ATOM 677 O O . MET A 1 91 ? -15.578 -11.432 8.171 1.00 95.62 91 MET A O 1
ATOM 681 N N . GLY A 1 92 ? -14.664 -10.184 6.539 1.00 94.50 92 GLY A N 1
ATOM 682 C CA . GLY A 1 92 ? -15.912 -9.881 5.832 1.00 94.50 92 GLY A CA 1
ATOM 683 C C . GLY A 1 92 ? -16.664 -8.685 6.423 1.00 94.50 92 GLY A C 1
ATOM 684 O O . GLY A 1 92 ? -16.327 -8.172 7.489 1.00 94.50 92 GLY A O 1
ATOM 685 N N . ASP A 1 93 ? -17.697 -8.228 5.719 1.00 95.25 93 ASP A N 1
ATOM 686 C CA . ASP A 1 93 ? -18.506 -7.061 6.091 1.00 95.25 93 ASP A CA 1
ATOM 687 C C . ASP A 1 93 ? -19.627 -7.371 7.103 1.00 95.25 93 ASP A C 1
ATOM 689 O O . ASP A 1 93 ? -20.288 -6.457 7.604 1.00 95.25 93 ASP A O 1
ATOM 693 N N . ASP A 1 94 ? -19.843 -8.645 7.428 1.00 96.44 94 ASP A N 1
ATOM 694 C CA . ASP A 1 94 ? -20.828 -9.113 8.407 1.00 96.44 94 ASP A CA 1
ATOM 695 C C . ASP A 1 94 ? -20.222 -9.484 9.771 1.00 96.44 94 ASP A C 1
ATOM 697 O O . ASP A 1 94 ? -20.940 -10.027 10.619 1.00 96.44 94 ASP A O 1
ATOM 701 N N . LEU A 1 95 ? -18.935 -9.183 10.007 1.00 98.25 95 LEU A N 1
ATOM 702 C CA . LEU A 1 95 ? -18.284 -9.449 11.290 1.00 98.25 95 LEU A CA 1
ATOM 703 C C . LEU A 1 95 ? -19.019 -8.731 12.427 1.00 98.25 95 LEU A C 1
ATOM 705 O O . LEU A 1 95 ? -19.275 -7.523 12.388 1.00 98.25 95 LEU A O 1
ATOM 709 N N . LYS A 1 96 ? -19.300 -9.484 13.493 1.00 98.75 96 LYS A N 1
ATOM 710 C CA . LYS A 1 96 ? -19.930 -8.971 14.712 1.00 98.75 96 LYS A CA 1
ATOM 711 C C . LYS A 1 96 ? -19.046 -9.144 15.932 1.00 98.75 96 LYS A C 1
ATOM 713 O O . LYS A 1 96 ? -18.439 -10.195 16.120 1.00 98.75 96 LYS A O 1
ATOM 718 N N . LEU A 1 97 ? -19.062 -8.143 16.806 1.00 98.81 97 LEU A N 1
ATOM 719 C CA . LEU A 1 97 ? -18.527 -8.214 18.162 1.00 98.81 97 LEU A CA 1
ATOM 720 C C . LEU A 1 97 ? -19.680 -8.121 19.161 1.00 98.81 97 LEU A C 1
ATOM 722 O O . LEU A 1 97 ? -20.207 -7.044 19.419 1.00 98.81 97 LEU A O 1
ATOM 726 N N . ASN A 1 98 ? -20.069 -9.255 19.728 1.00 98.81 98 ASN A N 1
ATOM 727 C CA . ASN A 1 98 ? -21.102 -9.330 20.745 1.00 98.81 98 ASN A CA 1
ATOM 728 C C . ASN A 1 98 ? -20.506 -9.141 22.146 1.00 98.81 98 ASN A C 1
ATOM 730 O O . ASN A 1 98 ? -19.636 -9.902 22.569 1.00 98.81 98 ASN A O 1
ATOM 734 N N . LEU A 1 99 ? -20.988 -8.140 22.877 1.00 98.81 99 LEU A N 1
ATOM 735 C CA . LEU A 1 99 ? -20.507 -7.798 24.212 1.00 98.81 99 LEU A CA 1
ATOM 736 C C . LEU A 1 99 ? -21.461 -8.316 25.286 1.00 98.81 99 LEU A C 1
ATOM 738 O O . LEU A 1 99 ? -22.648 -7.991 25.283 1.00 98.81 99 LEU A O 1
ATOM 742 N N . VAL A 1 100 ? -20.919 -9.074 26.236 1.00 98.62 100 VAL A N 1
ATOM 743 C CA . VAL A 1 100 ? -21.616 -9.537 27.440 1.00 98.62 100 VAL A CA 1
ATOM 744 C C . VAL A 1 100 ? -20.821 -9.092 28.666 1.00 98.62 100 VAL A C 1
ATOM 746 O O . VAL A 1 100 ? -19.625 -9.368 28.780 1.00 98.62 100 VAL A O 1
ATOM 749 N N . GLY A 1 101 ? -21.482 -8.408 29.601 1.00 98.44 101 GLY A N 1
ATOM 750 C CA . GLY A 1 101 ? -20.820 -7.867 30.792 1.00 98.44 101 GLY A CA 1
ATOM 751 C C . GLY A 1 101 ? -19.811 -6.761 30.465 1.00 98.44 101 GLY A C 1
ATOM 752 O O . GLY A 1 101 ? -20.013 -6.017 29.507 1.00 98.44 101 GLY A O 1
ATOM 753 N N . ASP A 1 102 ? -18.748 -6.649 31.265 1.00 98.56 102 ASP A N 1
ATOM 754 C CA . ASP A 1 102 ? -17.783 -5.542 31.186 1.00 98.56 102 ASP A CA 1
ATOM 755 C C . ASP A 1 102 ? -16.446 -5.971 30.571 1.00 98.56 102 ASP A C 1
ATOM 757 O O . ASP A 1 102 ? -15.762 -6.851 31.097 1.00 98.56 102 ASP A O 1
ATOM 761 N N . ASN A 1 103 ? -16.083 -5.382 29.431 1.00 98.81 103 ASN A N 1
ATOM 762 C CA . ASN A 1 103 ? -14.947 -5.816 28.618 1.00 98.81 103 ASN A CA 1
ATOM 763 C C . ASN A 1 103 ? -13.939 -4.677 28.428 1.00 98.81 103 ASN A C 1
ATOM 765 O O . ASN A 1 103 ? -14.323 -3.535 28.193 1.00 98.81 103 ASN A O 1
ATOM 769 N N . HIS A 1 104 ? -12.647 -4.992 28.490 1.00 98.62 104 HIS A N 1
ATOM 770 C CA . HIS A 1 104 ? -11.540 -4.043 28.427 1.00 98.62 104 HIS A CA 1
ATOM 771 C C . HIS A 1 104 ? -10.433 -4.558 27.505 1.00 98.62 104 HIS A C 1
ATOM 773 O O . HIS A 1 104 ? -9.966 -5.689 27.666 1.00 98.62 104 HIS A O 1
ATOM 779 N N . ILE A 1 105 ? -9.998 -3.714 26.568 1.00 98.50 105 ILE A N 1
ATOM 780 C CA . ILE A 1 105 ? -8.905 -3.978 25.615 1.00 98.50 105 ILE A CA 1
ATOM 781 C C . ILE A 1 105 ? -8.045 -2.720 25.423 1.00 98.50 105 ILE A C 1
ATOM 783 O O . ILE A 1 105 ? -8.481 -1.608 25.725 1.00 98.50 105 ILE A O 1
ATOM 787 N N . SER A 1 106 ? -6.823 -2.865 24.910 1.00 97.19 106 SER A N 1
ATOM 788 C CA . SER A 1 106 ? -5.943 -1.727 24.602 1.00 97.19 106 SER A CA 1
ATOM 789 C C . SER A 1 106 ? -6.259 -1.079 23.256 1.00 97.19 106 SER A C 1
ATOM 791 O O . SER A 1 106 ? -6.140 0.136 23.130 1.00 97.19 106 SER A O 1
ATOM 793 N N . GLU A 1 107 ? -6.679 -1.857 22.259 1.00 97.94 107 GLU A N 1
ATOM 794 C CA . GLU A 1 107 ? -6.959 -1.364 20.909 1.00 97.94 107 GLU A CA 1
ATOM 795 C C . GLU A 1 107 ? -7.879 -2.332 20.150 1.00 97.94 107 GLU A C 1
ATOM 797 O O . GLU A 1 107 ? -7.813 -3.550 20.328 1.00 97.94 107 GLU A O 1
ATOM 802 N N . LEU A 1 108 ? -8.745 -1.776 19.304 1.00 98.62 108 LEU A N 1
ATOM 803 C CA . LEU A 1 108 ? -9.588 -2.503 18.361 1.00 98.62 108 LEU A CA 1
ATOM 804 C C . LEU A 1 108 ? -9.082 -2.237 16.944 1.00 98.62 108 LEU A C 1
ATOM 806 O O . LEU A 1 108 ? -9.146 -1.095 16.490 1.00 98.62 108 LEU A O 1
ATOM 810 N N . VAL A 1 109 ? -8.629 -3.277 16.245 1.00 98.19 109 VAL A N 1
ATOM 811 C CA . VAL A 1 109 ? -8.072 -3.175 14.893 1.00 98.19 109 VAL A CA 1
ATOM 812 C C . VAL A 1 109 ? -8.830 -4.060 13.909 1.00 98.19 109 VAL A C 1
ATOM 814 O O . VAL A 1 109 ? -8.996 -5.255 14.150 1.00 98.19 109 VAL A O 1
ATOM 817 N N . VAL A 1 110 ? -9.242 -3.494 12.776 1.00 98.25 110 VAL A N 1
ATOM 818 C CA . VAL A 1 110 ? -9.884 -4.227 11.675 1.00 98.25 110 VAL A CA 1
ATOM 819 C C . VAL A 1 110 ? -9.177 -3.903 10.361 1.00 98.25 110 VAL A C 1
ATOM 821 O O . VAL A 1 110 ? -9.046 -2.732 10.012 1.00 98.25 110 VAL A O 1
ATOM 824 N N . TYR A 1 111 ? -8.721 -4.930 9.647 1.00 96.56 111 TYR A N 1
ATOM 825 C CA . TYR A 1 111 ? -8.111 -4.847 8.318 1.00 96.56 111 TYR A CA 1
ATOM 826 C C . TYR A 1 111 ? -9.059 -5.441 7.271 1.00 96.56 111 TYR A C 1
ATOM 828 O O . TYR A 1 111 ? -9.577 -6.544 7.465 1.00 96.56 111 TYR A O 1
ATOM 836 N N . GLY A 1 112 ? -9.305 -4.696 6.190 1.00 91.88 112 GLY A N 1
ATOM 837 C CA . GLY A 1 112 ? -10.268 -5.069 5.153 1.00 91.88 112 GLY A CA 1
ATOM 838 C C . GLY A 1 112 ? -9.663 -5.737 3.916 1.00 91.88 112 GLY A C 1
ATOM 839 O O . GLY A 1 112 ? -10.328 -6.585 3.327 1.00 91.88 112 GLY A O 1
ATOM 840 N N . PHE A 1 113 ? -8.447 -5.345 3.517 1.00 87.94 113 PHE A N 1
ATOM 841 C CA . PHE A 1 113 ? -7.689 -5.821 2.347 1.00 87.94 113 PHE A CA 1
ATOM 842 C C . PHE A 1 113 ? -8.528 -6.155 1.089 1.00 87.94 113 PHE A C 1
ATOM 844 O O . PHE A 1 113 ? -8.361 -7.197 0.459 1.00 87.94 113 PHE A O 1
ATOM 851 N N . GLY A 1 114 ? -9.487 -5.292 0.735 1.00 85.94 114 GLY A N 1
ATOM 852 C CA . GLY A 1 114 ? -10.410 -5.499 -0.392 1.00 85.94 114 GLY A CA 1
ATOM 853 C C . GLY A 1 114 ? -11.443 -6.633 -0.239 1.00 85.94 114 GLY A C 1
ATOM 854 O O . GLY A 1 114 ? -12.297 -6.765 -1.112 1.00 85.94 114 GLY A O 1
ATOM 855 N N . TRP A 1 115 ? -11.406 -7.423 0.841 1.00 89.81 115 TRP A N 1
ATOM 856 C CA . TRP A 1 115 ? -12.326 -8.542 1.095 1.00 89.81 115 TRP A CA 1
ATOM 857 C C . TRP A 1 115 ? -13.594 -8.139 1.859 1.00 89.81 115 TRP A C 1
ATOM 859 O O . TRP A 1 115 ? -14.690 -8.600 1.556 1.00 89.81 115 TRP A O 1
ATOM 869 N N . GLY A 1 116 ? -13.429 -7.319 2.895 1.00 85.75 116 GLY A N 1
ATOM 870 C CA . GLY A 1 116 ? -14.497 -6.890 3.797 1.00 85.75 116 GLY A CA 1
ATOM 871 C C . GLY A 1 116 ? -13.921 -6.526 5.162 1.00 85.75 116 GLY A C 1
ATOM 872 O O . GLY A 1 116 ? -13.037 -7.217 5.673 1.00 85.75 116 GLY A O 1
ATOM 873 N N . GLY A 1 117 ? -14.371 -5.408 5.725 1.00 90.19 117 GLY A N 1
ATOM 874 C CA . GLY A 1 117 ? -13.716 -4.747 6.860 1.00 90.19 117 GLY A CA 1
ATOM 875 C C . GLY A 1 117 ? -14.669 -4.002 7.788 1.00 90.19 117 GLY A C 1
ATOM 876 O O . GLY A 1 117 ? -14.232 -3.149 8.564 1.00 90.19 117 GLY A O 1
ATOM 877 N N . ASN A 1 118 ? -15.968 -4.276 7.695 1.00 96.94 118 ASN A N 1
ATOM 878 C CA . ASN A 1 118 ? -16.951 -3.709 8.610 1.00 96.94 118 ASN A CA 1
ATOM 879 C C . ASN A 1 118 ? -16.980 -4.480 9.939 1.00 96.94 118 ASN A C 1
ATOM 881 O O . ASN A 1 118 ? -16.596 -5.643 10.026 1.00 96.94 118 ASN A O 1
ATOM 885 N N . LEU A 1 119 ? -17.470 -3.823 10.986 1.00 98.56 119 LEU A N 1
ATOM 886 C CA . LEU A 1 119 ? -17.714 -4.436 12.285 1.00 98.56 119 LEU A CA 1
ATOM 887 C C . LEU A 1 119 ? -19.000 -3.883 12.888 1.00 98.56 119 LEU A C 1
ATOM 889 O O . LEU A 1 119 ? -19.135 -2.672 13.086 1.00 98.56 119 LEU A O 1
ATOM 893 N N . GLU A 1 120 ? -19.910 -4.777 13.261 1.00 98.62 120 GLU A N 1
ATOM 894 C CA . GLU A 1 120 ? -21.074 -4.435 14.072 1.00 98.62 120 GLU A CA 1
ATOM 895 C C . GLU A 1 120 ? -20.871 -4.875 15.530 1.00 98.62 120 GLU A C 1
ATOM 897 O O . GLU A 1 120 ? -20.756 -6.059 15.836 1.00 98.62 120 GLU A O 1
ATOM 902 N N . ILE A 1 121 ? -20.850 -3.917 16.456 1.00 98.75 121 ILE A N 1
ATOM 903 C CA . ILE A 1 121 ? -20.841 -4.181 17.895 1.00 98.75 121 ILE A CA 1
ATOM 904 C C . ILE A 1 121 ? -22.283 -4.395 18.363 1.00 98.75 121 ILE A C 1
ATOM 906 O O . ILE A 1 121 ? -23.130 -3.511 18.223 1.00 98.75 121 ILE A O 1
ATOM 910 N N . THR A 1 122 ? -22.561 -5.562 18.936 1.00 98.38 122 THR A N 1
ATOM 911 C CA . THR A 1 122 ? -23.874 -5.980 19.447 1.00 98.38 122 THR A CA 1
ATOM 912 C C . THR A 1 122 ? -23.797 -6.368 20.925 1.00 98.38 122 THR A C 1
ATOM 914 O O . THR A 1 122 ? -22.742 -6.284 21.550 1.00 98.38 122 THR A O 1
ATOM 917 N N . GLY A 1 123 ? -24.918 -6.824 21.487 1.00 97.62 123 GLY A N 1
ATOM 918 C CA . GLY A 1 123 ? -25.019 -7.207 22.897 1.00 97.62 123 GLY A CA 1
ATOM 919 C C . GLY A 1 123 ? -25.438 -6.044 23.793 1.00 97.62 123 GLY A C 1
ATOM 920 O O . GLY A 1 123 ? -25.640 -4.924 23.323 1.00 97.62 123 GLY A O 1
ATOM 921 N N . ASP A 1 124 ? -25.638 -6.339 25.073 1.00 96.25 124 ASP A N 1
ATOM 922 C CA . ASP A 1 124 ? -26.025 -5.391 26.124 1.00 96.25 124 ASP A CA 1
ATOM 923 C C . ASP A 1 124 ? -24.864 -5.042 27.076 1.00 96.25 124 ASP A C 1
ATOM 925 O O . ASP A 1 124 ? -25.049 -4.297 28.039 1.00 96.25 124 ASP A O 1
ATOM 929 N N . GLY A 1 125 ? -23.665 -5.573 26.811 1.00 98.12 125 GLY A N 1
ATOM 930 C CA . GLY A 1 125 ? -22.448 -5.287 27.564 1.00 98.12 125 GLY A CA 1
ATOM 931 C C . GLY A 1 125 ? -21.737 -3.982 27.182 1.00 98.12 125 GLY A C 1
ATOM 932 O O . GLY A 1 125 ? -22.132 -3.243 26.272 1.00 98.12 125 GLY A O 1
ATOM 933 N N . SER A 1 126 ? -20.634 -3.725 27.886 1.00 98.56 126 SER A N 1
ATOM 934 C CA . SER A 1 126 ? -19.719 -2.603 27.666 1.00 98.56 126 SER A CA 1
ATOM 935 C C . SER A 1 126 ? -18.382 -3.051 27.082 1.00 98.56 126 SER A C 1
ATOM 937 O O . SER A 1 126 ? -17.899 -4.154 27.351 1.00 98.56 126 SER A O 1
ATOM 939 N N . LEU A 1 127 ? -17.772 -2.161 26.296 1.00 98.81 127 LEU A N 1
ATOM 940 C CA . LEU A 1 127 ? -16.386 -2.250 25.855 1.00 98.81 127 LEU A CA 1
ATOM 941 C C . LEU A 1 127 ? -15.648 -0.943 26.154 1.00 98.81 127 LEU A C 1
ATOM 943 O O . LEU A 1 127 ? -15.963 0.115 25.601 1.00 98.81 127 LEU A O 1
ATOM 947 N N . THR A 1 128 ? -14.628 -1.045 26.993 1.00 98.88 128 THR A N 1
ATOM 948 C CA . THR A 1 128 ? -13.671 0.012 27.289 1.00 98.88 128 THR A CA 1
ATOM 949 C C . THR A 1 128 ? -12.388 -0.237 26.499 1.00 98.88 128 THR A C 1
ATOM 951 O O . THR A 1 128 ? -11.782 -1.303 26.586 1.00 98.88 128 THR A O 1
ATOM 954 N N . ILE A 1 129 ? -11.964 0.747 25.709 1.00 98.81 129 ILE A N 1
ATOM 955 C CA . ILE A 1 129 ? -10.818 0.637 24.806 1.00 98.81 129 ILE A CA 1
ATOM 956 C C . ILE A 1 129 ? -9.763 1.667 25.198 1.00 98.81 129 ILE A C 1
ATOM 958 O O . ILE A 1 129 ? -10.047 2.867 25.270 1.00 98.81 129 ILE A O 1
ATOM 962 N N . ASN A 1 130 ? -8.530 1.200 25.380 1.00 98.06 130 ASN A N 1
ATOM 963 C CA . ASN A 1 130 ? -7.342 2.019 25.602 1.00 98.06 130 ASN A CA 1
ATOM 964 C C . ASN A 1 130 ? -7.380 2.884 26.875 1.00 98.06 130 ASN A C 1
ATOM 966 O O . ASN A 1 130 ? -6.821 3.980 26.905 1.00 98.06 130 ASN A O 1
ATOM 970 N N . GLU A 1 131 ? -8.016 2.424 27.953 1.00 97.56 131 GLU A N 1
ATOM 971 C CA . GLU A 1 131 ? -8.088 3.185 29.216 1.00 97.56 131 GLU A CA 1
ATOM 972 C C . GLU A 1 131 ? -6.711 3.515 29.816 1.00 97.56 131 GLU A C 1
ATOM 974 O O . GLU A 1 131 ? -6.530 4.567 30.431 1.00 97.56 131 GLU A O 1
ATOM 979 N N . ASN A 1 132 ? -5.717 2.663 29.547 1.00 95.50 132 ASN A N 1
ATOM 980 C CA . ASN A 1 132 ? -4.324 2.863 29.943 1.00 95.50 132 ASN A CA 1
ATOM 981 C C . ASN A 1 132 ? -3.548 3.807 29.008 1.00 95.50 132 ASN A C 1
ATOM 983 O O . ASN A 1 132 ? -2.412 4.164 29.318 1.00 95.50 132 ASN A O 1
ATOM 987 N N . LYS A 1 133 ? -4.145 4.237 27.887 1.00 94.81 133 LYS A N 1
ATOM 988 C CA . LYS A 1 133 ? -3.555 5.157 26.898 1.00 94.81 133 LYS A CA 1
ATOM 989 C C . LYS A 1 133 ? -2.229 4.661 26.310 1.00 94.81 133 LYS A C 1
ATOM 991 O O . LYS A 1 133 ? -1.304 5.450 26.118 1.00 94.81 133 LYS A O 1
ATOM 996 N N . THR A 1 134 ? -2.145 3.361 26.039 1.00 89.19 134 THR A N 1
ATOM 997 C CA . THR A 1 134 ? -0.943 2.673 25.545 1.00 89.19 134 THR A CA 1
ATOM 998 C C . THR A 1 134 ? -0.946 2.418 24.039 1.00 89.19 134 THR A C 1
ATOM 1000 O O . THR A 1 134 ? 0.121 2.143 23.493 1.00 89.19 134 THR A O 1
ATOM 1003 N N . SER A 1 135 ? -2.090 2.532 23.345 1.00 87.50 135 SER A N 1
ATOM 1004 C CA . SER A 1 135 ? -2.124 2.401 21.880 1.00 87.50 135 SER A CA 1
ATOM 1005 C C . SER A 1 135 ? -1.190 3.423 21.226 1.00 87.50 135 SER A C 1
ATOM 1007 O O . SER A 1 135 ? -1.157 4.595 21.609 1.00 87.50 135 SER A O 1
ATOM 1009 N N . GLN A 1 136 ? -0.435 3.000 20.217 1.00 86.69 136 GLN A N 1
ATOM 1010 C CA . GLN A 1 136 ? 0.545 3.863 19.553 1.00 86.69 136 GLN A CA 1
ATOM 1011 C C . GLN A 1 136 ? -0.073 4.761 18.477 1.00 86.69 136 GLN A C 1
ATOM 1013 O O . GLN A 1 136 ? 0.565 5.711 18.031 1.00 86.69 136 GLN A O 1
ATOM 1018 N N . THR A 1 137 ? -1.295 4.467 18.026 1.00 89.62 137 THR A N 1
ATOM 1019 C CA . THR A 1 137 ? -1.918 5.173 16.896 1.00 89.62 137 THR A CA 1
ATOM 1020 C C . THR A 1 137 ? -3.336 5.607 17.221 1.00 89.62 137 THR A C 1
ATOM 1022 O O . THR A 1 137 ? -3.612 6.807 17.245 1.00 89.62 137 THR A O 1
ATOM 1025 N N . ALA A 1 138 ? -4.242 4.664 17.478 1.00 95.75 138 ALA A N 1
ATOM 1026 C CA . ALA A 1 138 ? -5.629 4.967 17.792 1.00 95.75 138 ALA A CA 1
ATOM 1027 C C . ALA A 1 138 ? -6.257 3.860 18.633 1.00 95.75 138 ALA A C 1
ATOM 1029 O O . ALA A 1 138 ? -5.971 2.697 18.403 1.00 95.75 138 ALA A O 1
ATOM 1030 N N . ALA A 1 139 ? -7.166 4.204 19.548 1.00 98.00 139 ALA A N 1
ATOM 1031 C CA . ALA A 1 139 ? -7.916 3.188 20.291 1.00 98.00 139 ALA A CA 1
ATOM 1032 C C . ALA A 1 139 ? -8.779 2.319 19.362 1.00 98.00 139 ALA A C 1
ATOM 1034 O O . ALA A 1 139 ? -8.861 1.107 19.533 1.00 98.00 139 ALA A O 1
ATOM 1035 N N . ILE A 1 140 ? -9.410 2.940 18.365 1.00 98.62 140 ILE A N 1
ATOM 1036 C CA . ILE A 1 140 ? -10.167 2.259 17.314 1.00 98.62 140 ILE A CA 1
ATOM 1037 C C . ILE A 1 140 ? -9.446 2.485 15.988 1.00 98.62 140 ILE A C 1
ATOM 1039 O O . ILE A 1 140 ? -9.265 3.629 15.571 1.00 98.62 140 ILE A O 1
ATOM 1043 N N . ARG A 1 141 ? -9.060 1.416 15.298 1.00 97.62 141 ARG A N 1
ATOM 1044 C CA . ARG A 1 141 ? -8.311 1.498 14.048 1.00 97.62 141 ARG A CA 1
ATOM 1045 C C . ARG A 1 141 ? -8.907 0.589 12.980 1.00 97.62 141 ARG A C 1
ATOM 1047 O O . ARG A 1 141 ? -8.857 -0.628 13.076 1.00 97.62 141 ARG A O 1
ATOM 1054 N N . PHE A 1 142 ? -9.414 1.195 11.920 1.00 98.00 142 PHE A N 1
ATOM 1055 C CA . PHE A 1 142 ? -9.901 0.503 10.734 1.00 98.00 142 PHE A CA 1
ATOM 1056 C C . PHE A 1 142 ? -8.951 0.803 9.580 1.00 98.00 142 PHE A C 1
ATOM 1058 O O . PHE A 1 142 ? -8.838 1.941 9.129 1.00 98.00 142 PHE A O 1
ATOM 1065 N N . MET A 1 143 ? -8.249 -0.221 9.121 1.00 96.50 143 MET A N 1
ATOM 1066 C CA . MET A 1 143 ? -7.427 -0.215 7.919 1.00 96.50 143 MET A CA 1
ATOM 1067 C C . MET A 1 143 ? -8.285 -0.810 6.804 1.00 96.50 143 MET A C 1
ATOM 1069 O O . MET A 1 143 ? -8.287 -2.012 6.571 1.00 96.50 143 MET A O 1
ATOM 1073 N N . ALA A 1 144 ? -9.112 0.029 6.184 1.00 91.88 144 ALA A N 1
ATOM 1074 C CA . ALA A 1 144 ? -10.166 -0.443 5.296 1.00 91.88 144 ALA A CA 1
ATOM 1075 C C . ALA A 1 144 ? -9.618 -0.978 3.965 1.00 91.88 144 ALA A C 1
ATOM 1077 O O . ALA A 1 144 ? -10.219 -1.885 3.397 1.00 91.88 144 ALA A O 1
ATOM 1078 N N . GLU A 1 145 ? -8.484 -0.446 3.492 1.00 88.19 145 GLU A N 1
ATOM 1079 C CA . GLU A 1 145 ? -7.731 -0.970 2.338 1.00 88.19 145 GLU A CA 1
ATOM 1080 C C . GLU A 1 145 ? -8.630 -1.249 1.120 1.00 88.19 145 GLU A C 1
ATOM 1082 O O . GLU A 1 145 ? -8.666 -2.353 0.582 1.00 88.19 145 GLU A O 1
ATOM 1087 N N . GLY A 1 146 ? -9.415 -0.243 0.722 1.00 86.25 146 GLY A N 1
ATOM 1088 C CA . GLY A 1 146 ? -10.339 -0.351 -0.409 1.00 86.25 146 GLY A CA 1
ATOM 1089 C C . GLY A 1 146 ? -11.724 -0.905 -0.061 1.00 86.25 146 GLY A C 1
ATOM 1090 O O . GLY A 1 146 ? -12.557 -1.020 -0.949 1.00 86.25 146 GLY A O 1
ATOM 1091 N N . THR A 1 147 ? -12.022 -1.193 1.208 1.00 91.44 147 THR A N 1
ATOM 1092 C CA . THR A 1 147 ? -13.379 -1.537 1.685 1.00 91.44 147 THR A CA 1
ATOM 1093 C C . THR A 1 147 ? -14.067 -0.339 2.349 1.00 91.44 147 THR A C 1
ATOM 1095 O O . THR A 1 147 ? -13.477 0.736 2.498 1.00 91.44 147 THR A O 1
ATOM 1098 N N . GLN A 1 148 ? -15.328 -0.493 2.768 1.00 93.25 148 GLN A N 1
ATOM 1099 C CA . GLN A 1 148 ? -16.031 0.573 3.487 1.00 93.25 148 GLN A CA 1
ATOM 1100 C C . GLN A 1 148 ? -15.453 0.800 4.896 1.00 93.25 148 GLN A C 1
ATOM 1102 O O . GLN A 1 148 ? -15.374 1.947 5.338 1.00 93.25 148 GLN A O 1
ATOM 1107 N N . GLY A 1 149 ? -15.026 -0.252 5.601 1.00 95.31 149 GLY A N 1
ATOM 1108 C CA . GLY A 1 149 ? -14.450 -0.128 6.944 1.00 95.31 149 GLY A CA 1
ATOM 1109 C C . GLY A 1 149 ? -15.409 0.481 7.975 1.00 95.31 149 GLY A C 1
ATOM 1110 O O . GLY A 1 149 ? -14.992 1.302 8.791 1.00 95.31 149 GLY A O 1
ATOM 1111 N N . LEU A 1 150 ? -16.703 0.160 7.892 1.00 97.75 150 LEU A N 1
ATOM 1112 C CA . LEU A 1 150 ? -17.753 0.703 8.752 1.00 97.75 150 LEU A CA 1
ATOM 1113 C C . LEU A 1 150 ? -17.692 0.110 10.158 1.00 97.75 150 LEU A C 1
ATOM 1115 O O . LEU A 1 150 ? -17.898 -1.088 10.340 1.00 97.75 150 LEU A O 1
ATOM 1119 N N . LEU A 1 151 ? -17.550 0.974 11.163 1.00 98.69 151 LEU A N 1
ATOM 1120 C CA . LEU A 1 151 ? -17.874 0.629 12.543 1.00 98.69 151 LEU A CA 1
ATOM 1121 C C . LEU A 1 151 ? -19.324 1.006 12.846 1.00 98.69 151 LEU A C 1
ATOM 1123 O O . LEU A 1 151 ? -19.686 2.185 12.826 1.00 98.69 151 LEU A O 1
ATOM 1127 N N . LYS A 1 152 ? -20.144 0.016 13.193 1.00 98.50 152 LYS A N 1
ATOM 1128 C CA . LYS A 1 152 ? -21.511 0.215 13.672 1.00 98.50 152 LYS A CA 1
ATOM 1129 C C . LYS A 1 152 ? -21.633 -0.258 15.114 1.00 98.50 152 LYS A C 1
ATOM 1131 O O . LYS A 1 152 ? -21.404 -1.422 15.405 1.00 98.50 152 LYS A O 1
ATOM 1136 N N . VAL A 1 153 ? -22.046 0.620 16.016 1.00 98.56 153 VAL A N 1
ATOM 1137 C CA . VAL A 1 153 ? -22.353 0.275 17.407 1.00 98.56 153 VAL A CA 1
ATOM 1138 C C . VAL A 1 153 ? -23.865 0.184 17.571 1.00 98.56 153 VAL A C 1
ATOM 1140 O O . VAL A 1 153 ? -24.589 1.156 17.346 1.00 98.56 153 VAL A O 1
ATOM 1143 N N . GLY A 1 154 ? -24.343 -1.010 17.919 1.00 97.00 154 GLY A N 1
ATOM 1144 C CA . GLY A 1 154 ? -25.755 -1.313 18.107 1.00 97.00 154 GLY A CA 1
ATOM 1145 C C . GLY A 1 154 ? -26.383 -0.555 19.276 1.00 97.00 154 GLY A C 1
ATOM 1146 O O . GLY A 1 154 ? -25.710 -0.099 20.195 1.00 97.00 154 GLY A O 1
ATOM 1147 N N . SER A 1 155 ? -27.712 -0.462 19.261 1.00 95.75 155 SER A N 1
ATOM 1148 C CA . SER A 1 155 ? -28.514 0.341 20.195 1.00 95.75 155 SER A CA 1
ATOM 1149 C C . SER A 1 155 ? -28.425 -0.057 21.668 1.00 95.75 155 SER A C 1
ATOM 1151 O O . SER A 1 155 ? -28.870 0.712 22.511 1.00 95.75 155 SER A O 1
ATOM 1153 N N . ASN A 1 156 ? -27.927 -1.252 21.979 1.00 96.25 156 ASN A N 1
ATOM 1154 C CA . ASN A 1 156 ? -27.898 -1.790 23.342 1.00 96.25 156 ASN A CA 1
ATOM 1155 C C . ASN A 1 156 ? -26.485 -1.826 23.935 1.00 96.25 156 ASN A C 1
ATOM 1157 O O . ASN A 1 156 ? -26.351 -1.967 25.146 1.00 96.25 156 ASN A O 1
ATOM 1161 N N . ALA A 1 157 ? -25.453 -1.694 23.100 1.00 96.69 157 ALA A N 1
ATOM 1162 C CA . ALA A 1 157 ? -24.065 -1.783 23.522 1.00 96.69 157 ALA A CA 1
ATOM 1163 C C . ALA A 1 157 ? -23.553 -0.425 24.013 1.00 96.69 157 ALA A C 1
ATOM 1165 O O . ALA A 1 157 ? -23.997 0.632 23.555 1.00 96.69 157 ALA A O 1
ATOM 1166 N N . SER A 1 158 ? -22.569 -0.460 24.910 1.00 98.19 158 SER A N 1
ATOM 1167 C CA . SER A 1 158 ? -21.845 0.729 25.363 1.00 98.19 158 SER A CA 1
ATOM 1168 C C . SER A 1 158 ? -20.377 0.643 24.959 1.00 98.19 158 SER A C 1
ATOM 1170 O O . SER A 1 158 ? -19.720 -0.361 25.222 1.00 98.19 158 SER A O 1
ATOM 1172 N N . VAL A 1 159 ? -19.833 1.706 24.365 1.00 98.75 159 VAL A N 1
ATOM 1173 C CA . VAL A 1 159 ? -18.414 1.772 23.974 1.00 98.75 159 VAL A CA 1
ATOM 1174 C C . VAL A 1 159 ? -17.790 3.048 24.516 1.00 98.75 159 VAL A C 1
ATOM 1176 O O . VAL A 1 159 ? -18.302 4.139 24.272 1.00 98.75 159 VAL A O 1
ATOM 1179 N N . THR A 1 160 ? -16.661 2.918 25.211 1.00 98.81 160 THR A N 1
ATOM 1180 C CA . THR A 1 160 ? -15.816 4.047 25.622 1.00 98.81 160 THR A CA 1
ATOM 1181 C C . THR A 1 160 ? -14.405 3.838 25.089 1.00 98.81 160 THR A C 1
ATOM 1183 O O . THR A 1 160 ? -13.762 2.857 25.440 1.00 98.81 160 THR A O 1
ATOM 1186 N N . ALA A 1 161 ? -13.902 4.756 24.266 1.00 98.69 161 ALA A N 1
ATOM 1187 C CA . ALA A 1 161 ? -12.560 4.671 23.694 1.00 98.69 161 ALA A CA 1
ATOM 1188 C C . ALA A 1 161 ? -11.738 5.914 24.038 1.00 98.69 161 ALA A C 1
ATOM 1190 O O . ALA A 1 161 ? -12.151 7.038 23.746 1.00 98.69 161 ALA A O 1
ATOM 1191 N N . TYR A 1 162 ? -10.571 5.716 24.648 1.00 98.44 162 TYR A N 1
ATOM 1192 C CA . TYR A 1 162 ? -9.692 6.795 25.096 1.00 98.44 162 TYR A CA 1
ATOM 1193 C C . TYR A 1 162 ? -8.574 7.042 24.086 1.00 98.44 162 TYR A C 1
ATOM 1195 O O . TYR A 1 162 ? -7.867 6.125 23.678 1.00 98.44 162 TYR A O 1
ATOM 1203 N N . LYS A 1 163 ? -8.350 8.297 23.706 1.00 96.94 163 LYS A N 1
ATOM 1204 C CA . LYS A 1 163 ? -7.197 8.665 22.882 1.00 96.94 163 LYS A CA 1
ATOM 1205 C C . LYS A 1 163 ? -5.893 8.539 23.686 1.00 96.94 163 LYS A C 1
ATOM 1207 O O . LYS A 1 163 ? -5.810 8.995 24.831 1.00 96.94 163 LYS A O 1
ATOM 1212 N N . SER A 1 164 ? -4.855 7.982 23.061 1.00 89.00 164 SER A N 1
ATOM 1213 C CA . SER A 1 164 ? -3.504 7.938 23.637 1.00 89.00 164 SER A CA 1
ATOM 1214 C C . SER A 1 164 ? -2.852 9.314 23.717 1.00 89.00 164 SER A C 1
ATOM 1216 O O . SER A 1 164 ? -3.109 10.195 22.894 1.00 89.00 164 SER A O 1
ATOM 1218 N N . ALA A 1 165 ? -1.950 9.494 24.680 1.00 80.75 165 ALA A N 1
ATOM 1219 C CA . ALA A 1 165 ? -1.113 10.686 24.741 1.00 80.75 165 ALA A CA 1
ATOM 1220 C C . ALA A 1 165 ? -0.016 10.631 23.665 1.00 80.75 165 ALA A C 1
ATOM 1222 O O . ALA A 1 165 ? 0.579 9.582 23.445 1.00 80.75 165 ALA A O 1
ATOM 1223 N N . GLY A 1 166 ? 0.266 11.759 23.015 1.00 80.50 166 GLY A N 1
ATOM 1224 C CA . GLY A 1 166 ? 1.319 11.854 22.005 1.00 80.50 166 GLY A CA 1
ATOM 1225 C C . GLY A 1 166 ? 0.922 12.706 20.806 1.00 80.50 166 GLY A C 1
ATOM 1226 O O . GLY A 1 166 ? -0.234 13.102 20.646 1.00 80.50 166 GLY A O 1
ATOM 1227 N N . GLU A 1 167 ? 1.905 13.015 19.967 1.00 80.19 167 GLU A N 1
ATOM 1228 C CA . GLU A 1 167 ? 1.641 13.580 18.647 1.00 80.19 167 GLU A CA 1
ATOM 1229 C C . GLU A 1 167 ? 1.141 12.477 17.706 1.00 80.19 167 GLU A C 1
ATOM 1231 O O . GLU A 1 167 ? 1.543 11.324 17.830 1.00 80.19 167 GLU A O 1
ATOM 1236 N N . ASN A 1 168 ? 0.275 12.833 16.753 1.00 83.88 168 ASN A N 1
ATOM 1237 C CA . ASN A 1 168 ? -0.271 11.911 15.746 1.00 83.88 168 ASN A CA 1
ATOM 1238 C C . ASN A 1 168 ? -1.033 10.696 16.316 1.00 83.88 168 ASN A C 1
ATOM 1240 O O . ASN A 1 168 ? -1.154 9.678 15.639 1.00 83.88 168 ASN A O 1
ATOM 1244 N N . THR A 1 169 ? -1.577 10.815 17.532 1.00 92.75 169 THR A N 1
ATOM 1245 C CA . THR A 1 169 ? -2.504 9.838 18.113 1.00 92.75 169 THR A CA 1
ATOM 1246 C C . THR A 1 169 ? -3.960 10.277 17.938 1.00 92.75 169 THR A C 1
ATOM 1248 O O . THR A 1 169 ? -4.290 11.474 17.921 1.00 92.75 169 THR A O 1
ATOM 1251 N N . TYR A 1 170 ? -4.857 9.298 17.861 1.00 96.06 170 TYR A N 1
ATOM 1252 C CA . TYR A 1 170 ? -6.281 9.488 17.590 1.00 96.06 170 TYR A CA 1
ATOM 1253 C C . TYR A 1 170 ? -7.139 8.681 18.571 1.00 96.06 170 TYR A C 1
ATOM 1255 O O . TYR A 1 170 ? -6.676 7.724 19.187 1.00 96.06 170 TYR A O 1
ATOM 1263 N N . SER A 1 171 ? -8.399 9.065 18.759 1.00 97.56 171 SER A N 1
ATOM 1264 C CA . SER A 1 171 ? -9.372 8.187 19.428 1.00 97.56 171 SER A CA 1
ATOM 1265 C C . SER A 1 171 ? -9.917 7.137 18.466 1.00 97.56 171 SER A C 1
ATOM 1267 O O . SER A 1 171 ? -10.129 5.995 18.864 1.00 97.56 171 SER A O 1
ATOM 1269 N N . ALA A 1 172 ? -10.075 7.497 17.192 1.00 98.25 172 ALA A N 1
ATOM 1270 C CA . ALA A 1 172 ? -10.389 6.564 16.121 1.00 98.25 172 ALA A CA 1
ATOM 1271 C C . ALA A 1 172 ? -9.689 6.966 14.817 1.00 98.25 172 ALA A C 1
ATOM 1273 O O . ALA A 1 172 ? -9.568 8.158 14.527 1.00 98.25 172 ALA A O 1
ATOM 1274 N N . ALA A 1 173 ? -9.263 5.990 14.023 1.00 97.81 173 ALA A N 1
ATOM 1275 C CA . ALA A 1 173 ? -8.713 6.193 12.690 1.00 97.81 173 ALA A CA 1
ATOM 1276 C C . ALA A 1 173 ? -9.346 5.207 11.701 1.00 97.81 173 ALA A C 1
ATOM 1278 O O . ALA A 1 173 ? -9.319 4.002 11.932 1.00 97.81 173 ALA A O 1
ATOM 1279 N N . PHE A 1 174 ? -9.880 5.725 10.598 1.00 97.69 174 PHE A N 1
ATOM 1280 C CA . PHE A 1 174 ? -10.400 4.951 9.471 1.00 97.69 174 PHE A CA 1
ATOM 1281 C C . PHE A 1 174 ? -9.556 5.306 8.254 1.00 97.69 174 PHE A C 1
ATOM 1283 O O . PHE A 1 174 ? -9.566 6.458 7.829 1.00 97.69 174 PHE A O 1
ATOM 1290 N N . VAL A 1 175 ? -8.774 4.365 7.740 1.00 95.44 175 VAL A N 1
ATOM 1291 C CA . VAL A 1 175 ? -7.722 4.624 6.752 1.00 95.44 175 VAL A CA 1
ATOM 1292 C C . VAL A 1 175 ? -8.057 3.918 5.447 1.00 95.44 175 VAL A C 1
ATOM 1294 O O . VAL A 1 175 ? -8.360 2.726 5.455 1.00 95.44 175 VAL A O 1
ATOM 1297 N N . SER A 1 176 ? -7.966 4.650 4.335 1.00 93.62 176 SER A N 1
ATOM 1298 C CA . SER A 1 176 ? -8.190 4.126 2.980 1.00 93.62 176 SER A CA 1
ATOM 1299 C C . SER A 1 176 ? -9.564 3.460 2.799 1.00 93.62 176 SER A C 1
ATOM 1301 O O . SER A 1 176 ? -9.672 2.387 2.206 1.00 93.62 176 SER A O 1
ATOM 1303 N N . THR A 1 177 ? -10.612 4.088 3.340 1.00 94.81 177 THR A N 1
ATOM 1304 C CA . THR A 1 177 ? -12.013 3.668 3.179 1.00 94.81 177 THR A CA 1
ATOM 1305 C C . THR A 1 177 ? -12.582 4.153 1.849 1.00 94.81 177 THR A C 1
ATOM 1307 O O . THR A 1 177 ? -12.275 5.257 1.411 1.00 94.81 177 THR A O 1
ATOM 1310 N N . THR A 1 178 ? -13.464 3.377 1.224 1.00 93.94 178 THR A N 1
ATOM 1311 C CA . THR A 1 178 ? -14.249 3.816 0.052 1.00 93.94 178 THR A CA 1
ATOM 1312 C C . THR A 1 178 ? -15.416 4.738 0.413 1.00 93.94 178 THR A C 1
ATOM 1314 O O . THR A 1 178 ? -16.108 5.255 -0.464 1.00 93.94 178 THR A O 1
ATOM 1317 N N . SER A 1 179 ? -15.656 4.977 1.704 1.00 95.00 179 SER A N 1
ATOM 1318 C CA . SER A 1 179 ? -16.704 5.873 2.178 1.00 95.00 179 SER A CA 1
ATOM 1319 C C . SER A 1 179 ? -16.261 7.332 2.094 1.00 95.00 179 SER A C 1
ATOM 1321 O O . SER A 1 179 ? -15.344 7.750 2.796 1.00 95.00 179 SER A O 1
ATOM 1323 N N . SER A 1 180 ? -16.982 8.142 1.314 1.00 95.25 180 SER A N 1
ATOM 1324 C CA . SER A 1 180 ? -16.783 9.599 1.232 1.00 95.25 180 SER A CA 1
ATOM 1325 C C . SER A 1 180 ? -17.319 10.368 2.451 1.00 95.25 180 SER A C 1
ATOM 1327 O O . SER A 1 180 ? -17.255 11.598 2.506 1.00 95.25 180 SER A O 1
ATOM 1329 N N . THR A 1 181 ? -17.881 9.659 3.432 1.00 95.94 181 THR A N 1
ATOM 1330 C CA . THR A 1 181 ? -18.281 10.186 4.745 1.00 95.94 181 THR A CA 1
ATOM 1331 C C . THR A 1 181 ? -17.691 9.335 5.863 1.00 95.94 181 THR A C 1
ATOM 1333 O O . THR A 1 181 ? -17.371 8.172 5.636 1.00 95.94 181 THR A O 1
ATOM 1336 N N . LEU A 1 182 ? -17.597 9.875 7.082 1.00 97.06 182 LEU A N 1
ATOM 1337 C CA . LEU A 1 182 ? -17.089 9.143 8.246 1.00 97.06 182 LEU A CA 1
ATOM 1338 C C . LEU A 1 182 ? -17.803 7.776 8.403 1.00 97.06 182 LEU A C 1
ATOM 1340 O O . LEU A 1 182 ? -19.015 7.764 8.641 1.00 97.06 182 LEU A O 1
ATOM 1344 N N . PRO A 1 183 ? -17.085 6.638 8.321 1.00 97.19 183 PRO A N 1
ATOM 1345 C CA . PRO A 1 183 ? -17.675 5.303 8.420 1.00 97.19 183 PRO A CA 1
ATOM 1346 C C . PRO A 1 183 ? -17.851 4.877 9.891 1.00 97.19 183 PRO A C 1
ATOM 1348 O O . PRO A 1 183 ? -17.351 3.847 10.337 1.00 97.19 183 PRO A O 1
ATOM 1351 N N . PHE A 1 184 ? -18.581 5.691 10.659 1.00 98.31 184 PHE A N 1
ATOM 1352 C CA . PHE A 1 184 ? -18.940 5.428 12.054 1.00 98.31 184 PHE A CA 1
ATOM 1353 C C . PHE A 1 184 ? -20.446 5.621 12.243 1.00 98.31 184 PHE A C 1
ATOM 1355 O O . PHE A 1 184 ? -20.987 6.685 11.939 1.00 98.31 184 PHE A O 1
ATOM 1362 N N . GLN A 1 185 ? -21.117 4.624 12.813 1.00 97.69 185 GLN A N 1
ATOM 1363 C CA . GLN A 1 185 ? -22.525 4.694 13.195 1.00 97.69 185 GLN A CA 1
ATOM 1364 C C . GLN A 1 185 ? -22.703 4.283 14.654 1.00 97.69 185 GLN A C 1
ATOM 1366 O O . GLN A 1 185 ? -22.222 3.241 15.081 1.00 97.69 185 GLN A O 1
ATOM 1371 N N . GLY A 1 186 ? -23.426 5.092 15.422 1.00 96.38 186 GLY A N 1
ATOM 1372 C CA . GLY A 1 186 ? -23.737 4.813 16.820 1.00 96.38 186 GLY A CA 1
ATOM 1373 C C . GLY A 1 186 ? -24.382 6.018 17.494 1.00 96.38 186 GLY A C 1
ATOM 1374 O O . GLY A 1 186 ? -24.322 7.137 16.981 1.00 96.38 186 GLY A O 1
ATOM 1375 N N . ASN A 1 187 ? -24.995 5.795 18.653 1.00 96.75 187 ASN A N 1
ATOM 1376 C CA . ASN A 1 187 ? -25.563 6.856 19.482 1.00 96.75 187 ASN A CA 1
ATOM 1377 C C . ASN A 1 187 ? -24.455 7.562 20.290 1.00 96.75 187 ASN A C 1
ATOM 1379 O O . ASN A 1 187 ? -24.222 7.278 21.466 1.00 96.75 187 ASN A O 1
ATOM 1383 N N . LEU A 1 188 ? -23.707 8.424 19.602 1.00 96.75 188 LEU A N 1
ATOM 1384 C CA . LEU A 1 188 ? -22.596 9.191 20.160 1.00 96.75 188 LEU A CA 1
ATOM 1385 C C . LEU A 1 188 ? -23.085 10.208 21.202 1.00 96.75 188 LEU A C 1
ATOM 1387 O O . LEU A 1 188 ? -23.979 11.002 20.922 1.00 96.75 188 LEU A O 1
ATOM 1391 N N . GLU A 1 189 ? -22.439 10.252 22.371 1.00 97.06 189 GLU A N 1
ATOM 1392 C CA . GLU A 1 189 ? -22.729 11.276 23.393 1.00 97.06 189 GLU A CA 1
ATOM 1393 C C . GLU A 1 189 ? -22.269 12.681 22.970 1.00 97.06 189 GLU A C 1
ATOM 1395 O O . GLU A 1 189 ? -22.806 13.690 23.427 1.00 97.06 189 GLU A O 1
ATOM 1400 N N . ALA A 1 190 ? -21.264 12.757 22.098 1.00 95.94 190 ALA A N 1
ATOM 1401 C CA . ALA A 1 190 ? -20.742 13.995 21.539 1.00 95.94 190 ALA A CA 1
ATOM 1402 C C . ALA A 1 190 ? -20.297 13.782 20.089 1.00 95.94 190 ALA A C 1
ATOM 1404 O O . ALA A 1 190 ? -19.851 12.697 19.716 1.00 95.94 190 ALA A O 1
ATOM 1405 N N . ALA A 1 191 ? -20.376 14.836 19.276 1.00 95.75 191 ALA A N 1
ATOM 1406 C CA . ALA A 1 191 ? -19.886 14.792 17.904 1.00 95.75 191 ALA A CA 1
ATOM 1407 C C . ALA A 1 191 ? -18.377 14.485 17.852 1.00 95.75 191 ALA A C 1
ATOM 1409 O O . ALA A 1 191 ? -17.596 14.941 18.697 1.00 95.75 191 ALA A O 1
ATOM 1410 N N . LEU A 1 192 ? -17.962 13.729 16.834 1.00 97.06 192 LEU A N 1
ATOM 1411 C CA . LEU A 1 192 ? -16.547 13.459 16.604 1.00 97.06 192 LEU A CA 1
ATOM 1412 C C . LEU A 1 192 ? -15.859 14.686 15.999 1.00 97.06 192 LEU A C 1
ATOM 1414 O O . LEU A 1 192 ? -16.323 15.264 15.017 1.00 97.06 192 LEU A O 1
ATOM 1418 N N . THR A 1 193 ? -14.724 15.050 16.580 1.00 96.31 193 THR A N 1
ATOM 1419 C CA . THR A 1 193 ? -13.814 16.079 16.079 1.00 96.31 193 THR A CA 1
ATOM 1420 C C . THR A 1 193 ? -12.744 15.397 15.243 1.00 96.31 193 THR A C 1
ATOM 1422 O O . THR A 1 193 ? -12.171 14.402 15.678 1.00 96.31 193 THR A O 1
ATOM 1425 N N . MET A 1 194 ? -12.442 15.927 14.060 1.00 95.62 194 MET A N 1
ATOM 1426 C CA . MET A 1 194 ? -11.516 15.308 13.106 1.00 95.62 194 MET A CA 1
ATOM 1427 C C . MET A 1 194 ? -10.373 16.250 12.720 1.00 95.62 194 MET A C 1
ATOM 1429 O O . MET A 1 194 ? -10.451 17.461 12.935 1.00 95.62 194 MET A O 1
ATOM 1433 N N . THR A 1 195 ? -9.289 15.700 12.171 1.00 95.38 195 THR A N 1
ATOM 1434 C CA . THR A 1 195 ? -8.216 16.512 11.576 1.00 95.38 195 THR A CA 1
ATOM 1435 C C . THR A 1 195 ? -8.698 17.222 10.300 1.00 95.38 195 THR A C 1
ATOM 1437 O O . THR A 1 195 ? -9.622 16.730 9.652 1.00 95.38 195 THR A O 1
ATOM 1440 N N . PRO A 1 196 ? -8.072 18.345 9.890 1.00 93.62 196 PRO A N 1
ATOM 1441 C CA . PRO A 1 196 ? -8.475 19.081 8.685 1.00 93.62 196 PRO A CA 1
ATOM 1442 C C . PRO A 1 196 ? -8.428 18.270 7.386 1.00 93.62 196 PRO A C 1
ATOM 1444 O O . PRO A 1 196 ? -9.207 18.541 6.480 1.00 93.62 196 PRO A O 1
ATOM 1447 N N . ASP A 1 197 ? -7.533 17.284 7.310 1.00 90.69 197 ASP A N 1
ATOM 1448 C CA . ASP A 1 197 ? -7.343 16.451 6.118 1.00 90.69 197 ASP A CA 1
ATOM 1449 C C . ASP A 1 197 ? -8.282 15.226 6.105 1.00 90.69 197 ASP A C 1
ATOM 1451 O O . ASP A 1 197 ? -8.272 14.437 5.163 1.00 90.69 197 ASP A O 1
ATOM 1455 N N . SER A 1 198 ? -9.106 15.050 7.147 1.00 95.81 198 SER A N 1
ATOM 1456 C CA . SER A 1 198 ? -10.075 13.954 7.207 1.00 95.81 198 SER A CA 1
ATOM 1457 C C . SER A 1 198 ? -11.181 14.125 6.163 1.00 95.81 198 SER A C 1
ATOM 1459 O O . SER A 1 198 ? -11.758 15.202 6.026 1.00 95.81 198 SER A O 1
ATOM 1461 N N . GLY A 1 199 ? -11.512 13.045 5.455 1.00 94.44 199 GLY A N 1
ATOM 1462 C CA . GLY A 1 199 ? -12.515 13.037 4.388 1.00 94.44 199 GLY A CA 1
ATOM 1463 C C . GLY A 1 199 ? -12.058 13.681 3.079 1.00 94.44 199 GLY A C 1
ATOM 1464 O O . GLY A 1 199 ? -12.872 13.841 2.171 1.00 94.44 199 GLY A O 1
ATOM 1465 N N . VAL A 1 200 ? -10.776 14.034 2.954 1.00 94.88 200 VAL A N 1
ATOM 1466 C CA . VAL A 1 200 ? -10.180 14.408 1.668 1.00 94.88 200 VAL A CA 1
ATOM 1467 C C . VAL A 1 200 ? -9.859 13.133 0.894 1.00 94.88 200 VAL A C 1
ATOM 1469 O O . VAL A 1 200 ? -9.257 12.205 1.432 1.00 94.88 200 VAL A O 1
ATOM 1472 N N . GLU A 1 201 ? -10.287 13.082 -0.366 1.00 94.12 201 GLU A N 1
ATOM 1473 C CA . GLU A 1 201 ? -9.987 11.959 -1.253 1.00 94.12 201 GLU A CA 1
ATOM 1474 C C . GLU A 1 201 ? -8.485 11.887 -1.535 1.00 94.12 201 GLU A C 1
ATOM 1476 O O . GLU A 1 201 ? -7.879 12.888 -1.935 1.00 94.12 201 GLU A O 1
ATOM 1481 N N . GLY A 1 202 ? -7.915 10.699 -1.356 1.00 89.19 202 GLY A N 1
ATOM 1482 C CA . GLY A 1 202 ? -6.521 10.414 -1.639 1.00 89.19 202 GLY A CA 1
ATOM 1483 C C . GLY A 1 202 ? -6.166 10.614 -3.110 1.00 89.19 202 GLY A C 1
ATOM 1484 O O . GLY A 1 202 ? -6.989 10.492 -4.020 1.00 89.19 202 GLY A O 1
ATOM 1485 N N . GLU A 1 203 ? -4.896 10.921 -3.329 1.00 91.25 203 GLU A N 1
ATOM 1486 C CA . GLU A 1 203 ? -4.319 11.202 -4.636 1.00 91.25 203 GLU A CA 1
ATOM 1487 C C . GLU A 1 203 ? -2.948 10.537 -4.736 1.00 91.25 203 GLU A C 1
ATOM 1489 O O . GLU A 1 203 ? -2.207 10.496 -3.751 1.00 91.25 203 GLU A O 1
ATOM 1494 N N . TYR A 1 204 ? -2.597 10.053 -5.925 1.00 86.75 204 TYR A N 1
ATOM 1495 C CA . TYR A 1 204 ? -1.249 9.576 -6.226 1.00 86.75 204 TYR A CA 1
ATOM 1496 C C . TYR A 1 204 ? -0.766 10.117 -7.567 1.00 86.75 204 TYR A C 1
ATOM 1498 O O . TYR A 1 204 ? -1.553 10.390 -8.475 1.00 86.75 204 TYR A O 1
ATOM 1506 N N . ALA A 1 205 ? 0.551 10.281 -7.682 1.00 91.81 205 ALA A N 1
ATOM 1507 C CA . ALA A 1 205 ? 1.174 10.598 -8.954 1.00 91.81 205 ALA A CA 1
ATOM 1508 C C . ALA A 1 205 ? 1.222 9.339 -9.822 1.00 91.81 205 ALA A C 1
ATOM 1510 O O . ALA A 1 205 ? 1.716 8.298 -9.387 1.00 91.81 205 ALA A O 1
ATOM 1511 N N . VAL A 1 206 ? 0.704 9.438 -11.042 1.00 93.19 206 VAL A N 1
ATOM 1512 C CA . VAL A 1 206 ? 0.690 8.331 -11.998 1.00 93.19 206 VAL A CA 1
ATOM 1513 C C . VAL A 1 206 ? 2.127 7.992 -12.373 1.00 93.19 206 VAL A C 1
ATOM 1515 O O . VAL A 1 206 ? 2.903 8.880 -12.720 1.00 93.19 206 VAL A O 1
ATOM 1518 N N . GLY A 1 207 ? 2.481 6.712 -12.302 1.00 93.38 207 GLY A N 1
ATOM 1519 C CA . GLY A 1 207 ? 3.766 6.194 -12.760 1.00 93.38 207 GLY A CA 1
ATOM 1520 C C . GLY A 1 207 ? 3.651 5.494 -14.113 1.00 93.38 207 GLY A C 1
ATOM 1521 O O . GLY A 1 207 ? 2.571 5.062 -14.516 1.00 93.38 207 GLY A O 1
ATOM 1522 N N . ALA A 1 208 ? 4.774 5.334 -14.803 1.00 93.62 208 ALA A N 1
ATOM 1523 C CA . ALA A 1 208 ? 4.894 4.510 -16.000 1.00 93.62 208 ALA A CA 1
ATOM 1524 C C . ALA A 1 208 ? 6.187 3.695 -15.953 1.00 93.62 208 ALA A C 1
ATOM 1526 O O . ALA A 1 208 ? 7.209 4.168 -15.457 1.00 93.62 208 ALA A O 1
ATOM 1527 N N . THR A 1 209 ? 6.154 2.476 -16.489 1.00 94.44 209 THR A N 1
ATOM 1528 C CA . THR A 1 209 ? 7.371 1.684 -16.692 1.00 94.44 209 THR A CA 1
ATOM 1529 C C . THR A 1 209 ? 8.144 2.266 -17.870 1.00 94.44 209 THR A C 1
ATOM 1531 O O . THR A 1 209 ? 7.639 2.327 -18.991 1.00 94.44 209 THR A O 1
ATOM 1534 N N . VAL A 1 210 ? 9.369 2.699 -17.612 1.00 94.44 210 VAL A N 1
ATOM 1535 C CA . VAL A 1 210 ? 10.263 3.310 -18.590 1.00 94.44 210 VAL A CA 1
ATOM 1536 C C . VAL A 1 210 ? 11.487 2.432 -18.764 1.00 94.44 210 VAL A C 1
ATOM 1538 O O . VAL A 1 210 ? 12.111 2.024 -17.785 1.00 94.44 210 VAL A O 1
ATOM 1541 N N . ILE A 1 211 ? 11.829 2.176 -20.020 1.00 92.94 211 ILE A N 1
ATOM 1542 C CA . ILE A 1 211 ? 13.052 1.506 -20.442 1.00 92.94 211 ILE A CA 1
ATOM 1543 C C . ILE A 1 211 ? 13.970 2.579 -21.028 1.00 92.94 211 ILE A C 1
ATOM 1545 O O . ILE A 1 211 ? 13.547 3.354 -21.883 1.00 92.94 211 ILE A O 1
ATOM 1549 N N . TYR A 1 212 ? 15.213 2.659 -20.574 1.00 91.31 212 TYR A N 1
ATOM 1550 C CA . TYR A 1 212 ? 16.142 3.705 -21.010 1.00 91.31 212 TYR A CA 1
ATOM 1551 C C . TYR A 1 212 ? 17.582 3.195 -21.056 1.00 91.31 212 TYR A C 1
ATOM 1553 O O . TYR A 1 212 ? 17.900 2.141 -20.502 1.00 91.31 212 TYR A O 1
ATOM 1561 N N . GLU A 1 213 ? 18.460 3.931 -21.736 1.00 89.06 213 GLU A N 1
ATOM 1562 C CA . GLU A 1 213 ? 19.893 3.634 -21.735 1.00 89.06 213 GLU A CA 1
ATOM 1563 C C . GLU A 1 213 ? 20.512 3.971 -20.383 1.00 89.06 213 GLU A C 1
ATOM 1565 O O . GLU A 1 213 ? 20.530 5.130 -19.964 1.00 89.06 213 GLU A O 1
ATOM 1570 N N . ASP A 1 214 ? 21.084 2.963 -19.732 1.00 77.19 214 ASP A N 1
ATOM 1571 C CA . ASP A 1 214 ? 21.883 3.182 -18.537 1.00 77.19 214 ASP A CA 1
ATOM 1572 C C . ASP A 1 214 ? 23.240 3.774 -18.936 1.00 77.19 214 ASP A C 1
ATOM 1574 O O . ASP A 1 214 ? 24.161 3.078 -19.384 1.00 77.19 214 ASP A O 1
ATOM 1578 N N . GLU A 1 215 ? 23.346 5.099 -18.871 1.00 71.25 215 GLU A N 1
ATOM 1579 C CA . GLU A 1 215 ? 24.542 5.775 -19.356 1.00 71.25 215 GLU A CA 1
ATOM 1580 C C . GLU A 1 215 ? 25.752 5.609 -18.441 1.00 71.25 215 GLU A C 1
ATOM 1582 O O . GLU A 1 215 ? 26.876 5.552 -18.950 1.00 71.25 215 GLU A O 1
ATOM 1587 N N . GLU A 1 216 ? 25.522 5.493 -17.134 1.00 68.44 216 GLU A N 1
ATOM 1588 C CA . GLU A 1 216 ? 26.576 5.487 -16.123 1.00 68.44 216 GLU A CA 1
ATOM 1589 C C . GLU A 1 216 ? 27.005 4.077 -15.706 1.00 68.44 216 GLU A C 1
ATOM 1591 O O . GLU A 1 216 ? 28.191 3.859 -15.449 1.00 68.44 216 GLU A O 1
ATOM 1596 N N . SER A 1 217 ? 26.084 3.109 -15.669 1.00 70.25 217 SER A N 1
ATOM 1597 C CA . SER A 1 217 ? 26.375 1.783 -15.103 1.00 70.25 217 SER A CA 1
ATOM 1598 C C . SER A 1 217 ? 26.946 0.808 -16.128 1.00 70.25 217 SER A C 1
ATOM 1600 O O . SER A 1 217 ? 27.722 -0.082 -15.772 1.00 70.25 217 SER A O 1
ATOM 1602 N N . TYR A 1 218 ? 26.591 0.962 -17.409 1.00 70.75 218 TYR A N 1
ATOM 1603 C CA . TYR A 1 218 ? 26.991 0.021 -18.452 1.00 70.75 218 TYR A CA 1
ATOM 1604 C C . TYR A 1 218 ? 27.674 0.712 -19.637 1.00 70.75 218 TYR A C 1
ATOM 1606 O O . TYR A 1 218 ? 27.121 1.568 -20.335 1.00 70.75 218 TYR A O 1
ATOM 1614 N N . ALA A 1 219 ? 28.909 0.279 -19.899 1.00 77.75 219 ALA A N 1
ATOM 1615 C CA . ALA A 1 219 ? 29.600 0.589 -21.141 1.00 77.75 219 ALA A CA 1
ATOM 1616 C C . ALA A 1 219 ? 28.879 -0.057 -22.336 1.00 77.75 219 ALA A C 1
ATOM 1618 O O . ALA A 1 219 ? 28.170 -1.057 -22.189 1.00 77.75 219 ALA A O 1
ATOM 1619 N N . ASN A 1 220 ? 29.093 0.513 -23.525 1.00 84.88 220 ASN A N 1
ATOM 1620 C CA . ASN A 1 220 ? 28.617 -0.079 -24.771 1.00 84.88 220 ASN A CA 1
ATOM 1621 C C . ASN A 1 220 ? 29.182 -1.499 -24.928 1.00 84.88 220 ASN A C 1
ATOM 1623 O O . ASN A 1 220 ? 30.338 -1.746 -24.571 1.00 84.88 220 ASN A O 1
ATOM 1627 N N . ARG A 1 221 ? 28.374 -2.424 -25.445 1.00 87.75 221 ARG A N 1
ATOM 1628 C CA . ARG A 1 221 ? 28.776 -3.818 -25.646 1.00 87.75 221 ARG A CA 1
ATOM 1629 C C . ARG A 1 221 ? 28.577 -4.224 -27.089 1.00 87.75 221 ARG A C 1
ATOM 1631 O O . ARG A 1 221 ? 27.600 -3.830 -27.713 1.00 87.75 221 ARG A O 1
ATOM 1638 N N . THR A 1 222 ? 29.479 -5.074 -27.561 1.00 91.69 222 THR A N 1
ATOM 1639 C CA . THR A 1 222 ? 29.384 -5.713 -28.870 1.00 91.69 222 THR A CA 1
ATOM 1640 C C . THR A 1 222 ? 28.662 -7.049 -28.719 1.00 91.69 222 THR A C 1
ATOM 1642 O O . THR A 1 222 ? 29.181 -7.991 -28.118 1.00 91.69 222 THR A O 1
ATOM 1645 N N . TRP A 1 223 ? 27.447 -7.125 -29.249 1.00 92.31 223 TRP A N 1
ATOM 1646 C CA . TRP A 1 223 ? 26.554 -8.276 -29.151 1.00 92.31 223 TRP A CA 1
ATOM 1647 C C . TRP A 1 223 ? 26.685 -9.179 -30.370 1.00 92.31 223 TRP A C 1
ATOM 1649 O O . TRP A 1 223 ? 26.742 -8.693 -31.501 1.00 92.31 223 TRP A O 1
ATOM 1659 N N . GLN A 1 224 ? 26.677 -10.497 -30.158 1.00 95.69 224 GLN A N 1
ATOM 1660 C CA . GLN A 1 224 ? 26.573 -11.458 -31.256 1.00 95.69 224 GLN A CA 1
ATOM 1661 C C . GLN A 1 224 ? 25.120 -11.547 -31.713 1.00 95.69 224 GLN A C 1
ATOM 1663 O O . GLN A 1 224 ? 24.244 -11.826 -30.894 1.00 95.69 224 GLN A O 1
ATOM 1668 N N . LEU A 1 225 ? 24.865 -11.326 -33.004 1.00 96.38 225 LEU A N 1
ATOM 1669 C CA . LEU A 1 225 ? 23.502 -11.334 -33.522 1.00 96.38 225 LEU A CA 1
ATOM 1670 C C . LEU A 1 225 ? 22.915 -12.746 -33.565 1.00 96.38 225 LEU A C 1
ATOM 1672 O O . LEU A 1 225 ? 23.569 -13.719 -33.960 1.00 96.38 225 LEU A O 1
ATOM 1676 N N . ALA A 1 226 ? 21.647 -12.826 -33.185 1.00 95.69 226 ALA A N 1
ATOM 1677 C CA . ALA A 1 226 ? 20.845 -14.029 -33.231 1.00 95.69 226 ALA A CA 1
ATOM 1678 C C . ALA A 1 226 ? 19.392 -13.716 -33.612 1.00 95.69 226 ALA A C 1
ATOM 1680 O O . ALA A 1 226 ? 18.911 -12.592 -33.478 1.00 95.69 226 ALA A O 1
ATOM 1681 N N . THR A 1 227 ? 18.687 -14.744 -34.064 1.00 94.75 227 THR A N 1
ATOM 1682 C CA . THR A 1 227 ? 17.229 -14.751 -34.264 1.00 94.75 227 THR A CA 1
ATOM 1683 C C . THR A 1 227 ? 16.638 -15.925 -33.496 1.00 94.75 227 THR A C 1
ATOM 1685 O O . THR A 1 227 ? 17.361 -16.877 -33.194 1.00 94.75 227 THR A O 1
ATOM 1688 N N . LYS A 1 228 ? 15.347 -15.888 -33.168 1.00 93.38 228 LYS A N 1
ATOM 1689 C CA . LYS A 1 228 ? 14.683 -16.976 -32.444 1.00 93.38 228 LYS A CA 1
ATOM 1690 C C . LYS A 1 228 ? 13.429 -17.408 -33.186 1.00 93.38 228 LYS A C 1
ATOM 1692 O O . LYS A 1 228 ? 12.606 -16.569 -33.516 1.00 93.38 228 LYS A O 1
ATOM 1697 N N . ASP A 1 229 ? 13.308 -18.703 -33.480 1.00 86.19 229 ASP A N 1
ATOM 1698 C CA . ASP A 1 229 ? 12.077 -19.358 -33.961 1.00 86.19 229 ASP A CA 1
ATOM 1699 C C . ASP A 1 229 ? 11.266 -18.610 -35.055 1.00 86.19 229 ASP A C 1
ATOM 1701 O O . ASP A 1 229 ? 10.053 -18.780 -35.168 1.00 86.19 229 ASP A O 1
ATOM 1705 N N . ASN A 1 230 ? 11.926 -17.796 -35.892 1.00 80.56 230 ASN A N 1
ATOM 1706 C CA . ASN A 1 230 ? 11.311 -16.883 -36.868 1.00 80.56 230 ASN A CA 1
ATOM 1707 C C . ASN A 1 230 ? 10.267 -15.904 -36.288 1.00 80.56 230 ASN A C 1
ATOM 1709 O O . ASN A 1 230 ? 9.351 -15.494 -37.001 1.00 80.56 230 ASN A O 1
ATOM 1713 N N . ASP A 1 231 ? 10.408 -15.490 -35.029 1.00 90.44 231 ASP A N 1
ATOM 1714 C CA . ASP A 1 231 ? 9.530 -14.500 -34.386 1.00 90.44 231 ASP A CA 1
ATOM 1715 C C . ASP A 1 231 ? 9.656 -13.075 -34.965 1.00 90.44 231 ASP A C 1
ATOM 1717 O O . ASP A 1 231 ? 8.886 -12.181 -34.612 1.00 90.44 231 ASP A O 1
ATOM 1721 N N . GLY A 1 232 ? 10.602 -12.869 -35.886 1.00 88.44 232 GLY A N 1
ATOM 1722 C CA . GLY A 1 232 ? 10.846 -11.600 -36.567 1.00 88.44 232 GLY A CA 1
ATOM 1723 C C . GLY A 1 232 ? 11.649 -10.594 -35.742 1.00 88.44 232 GLY A C 1
ATOM 1724 O O . GLY A 1 232 ? 11.832 -9.466 -36.199 1.00 88.44 232 GLY A O 1
ATOM 1725 N N . LYS A 1 233 ? 12.137 -10.982 -34.559 1.00 92.19 233 LYS A N 1
ATOM 1726 C CA . LYS A 1 233 ? 12.933 -10.135 -33.671 1.00 92.19 233 LYS A CA 1
ATOM 1727 C C . LYS A 1 233 ? 14.428 -10.370 -33.862 1.00 92.19 233 LYS A C 1
ATOM 1729 O O . LYS A 1 233 ? 14.875 -11.415 -34.343 1.00 92.19 233 LYS A O 1
ATOM 1734 N N . LEU A 1 234 ? 15.207 -9.365 -33.471 1.00 94.69 234 LEU A N 1
ATOM 1735 C CA . LEU A 1 234 ? 16.661 -9.425 -33.456 1.00 94.69 234 LEU A CA 1
ATOM 1736 C C . LEU A 1 234 ? 17.143 -9.549 -32.014 1.00 94.69 234 LEU A C 1
ATOM 1738 O O . LEU A 1 234 ? 16.685 -8.818 -31.139 1.00 94.69 234 LEU A O 1
ATOM 1742 N N . TYR A 1 235 ? 18.086 -10.454 -31.779 1.00 95.06 235 TYR A N 1
ATOM 1743 C CA . TYR A 1 235 ? 18.631 -10.724 -30.456 1.00 95.06 235 TYR A CA 1
ATOM 1744 C C . TYR A 1 235 ? 20.138 -10.509 -30.421 1.00 95.06 235 TYR A C 1
ATOM 1746 O O . TYR A 1 235 ? 20.849 -10.793 -31.386 1.00 95.06 235 TYR A O 1
ATOM 1754 N N . GLY A 1 236 ? 20.617 -10.012 -29.288 1.00 95.38 236 GLY A N 1
ATOM 1755 C CA . GLY A 1 236 ? 22.022 -9.890 -28.949 1.00 95.38 236 GLY A CA 1
ATOM 1756 C C . GLY A 1 236 ? 22.386 -10.912 -27.882 1.00 95.38 236 GLY A C 1
ATOM 1757 O O . GLY A 1 236 ? 21.767 -10.945 -26.818 1.00 95.38 236 GLY A O 1
ATOM 1758 N N . ILE A 1 237 ? 23.395 -11.735 -28.161 1.00 95.25 237 ILE A N 1
ATOM 1759 C CA . ILE A 1 237 ? 23.938 -12.710 -27.213 1.00 95.25 237 ILE A CA 1
ATOM 1760 C C . ILE A 1 237 ? 25.281 -12.205 -26.693 1.00 95.25 237 ILE A C 1
ATOM 1762 O O . ILE A 1 237 ? 26.168 -11.850 -27.482 1.00 95.25 237 ILE A O 1
ATOM 1766 N N . TYR A 1 238 ? 25.436 -12.192 -25.371 1.00 92.06 238 TYR A N 1
ATOM 1767 C CA . TYR A 1 238 ? 26.688 -11.852 -24.701 1.00 92.06 238 TYR A CA 1
ATOM 1768 C C . TYR A 1 238 ? 27.085 -12.943 -23.710 1.00 92.06 238 TYR A C 1
ATOM 1770 O O . TYR A 1 238 ? 26.257 -13.455 -22.958 1.00 92.06 238 TYR A O 1
ATOM 1778 N N . PHE A 1 239 ? 28.374 -13.277 -23.700 1.00 92.38 239 PHE A N 1
ATOM 1779 C CA . PHE A 1 239 ? 28.946 -14.279 -22.810 1.00 92.38 239 PHE A CA 1
ATOM 1780 C C . PHE A 1 239 ? 29.812 -13.605 -21.751 1.00 92.38 239 PHE A C 1
ATOM 1782 O O . PHE A 1 239 ? 30.757 -12.881 -22.067 1.00 92.38 239 PHE A O 1
ATOM 1789 N N . PHE A 1 240 ? 29.499 -13.861 -20.488 1.00 87.50 240 PHE A N 1
ATOM 1790 C CA . PHE A 1 240 ? 30.399 -13.605 -19.377 1.00 87.50 240 PHE A CA 1
ATOM 1791 C C . PHE A 1 240 ? 31.189 -14.874 -19.105 1.00 87.50 240 PHE A C 1
ATOM 1793 O O . PHE A 1 240 ? 30.637 -15.869 -18.638 1.00 87.50 240 PHE A O 1
ATOM 1800 N N . GLU A 1 241 ? 32.479 -14.825 -19.417 1.00 89.69 241 GLU A N 1
ATOM 1801 C CA . GLU A 1 241 ? 33.373 -15.962 -19.235 1.00 89.69 241 GLU A CA 1
ATOM 1802 C C . GLU A 1 241 ? 33.417 -16.423 -17.774 1.00 89.69 241 GLU A C 1
ATOM 1804 O O . GLU A 1 241 ? 33.397 -15.615 -16.839 1.00 89.69 241 GLU A O 1
ATOM 1809 N N . ALA A 1 242 ? 33.505 -17.740 -17.593 1.00 88.62 242 ALA A N 1
ATOM 1810 C CA . ALA A 1 242 ? 33.673 -18.345 -16.282 1.00 88.62 242 ALA A CA 1
ATOM 1811 C C . ALA A 1 242 ? 34.977 -17.876 -15.621 1.00 88.62 242 ALA A C 1
ATOM 1813 O O . ALA A 1 242 ? 35.997 -17.651 -16.278 1.00 88.62 242 ALA A O 1
ATOM 1814 N N . ASN A 1 243 ? 34.958 -17.760 -14.298 1.00 89.12 243 ASN A N 1
ATOM 1815 C CA . ASN A 1 243 ? 36.132 -17.439 -13.497 1.00 89.12 243 ASN A CA 1
ATOM 1816 C C . ASN A 1 243 ? 36.122 -18.238 -12.185 1.00 89.12 243 ASN A C 1
ATOM 1818 O O . ASN A 1 243 ? 35.272 -19.097 -11.971 1.00 89.12 243 ASN A O 1
ATOM 1822 N N . GLU A 1 244 ? 37.078 -17.982 -11.293 1.00 90.44 244 GLU A N 1
ATOM 1823 C CA . GLU A 1 244 ? 37.204 -18.738 -10.037 1.00 90.44 244 GLU A CA 1
ATOM 1824 C C . GLU A 1 244 ? 36.010 -18.576 -9.068 1.00 90.44 244 GLU A C 1
ATOM 1826 O O . GLU A 1 244 ? 35.878 -19.366 -8.136 1.00 90.44 244 GLU A O 1
ATOM 1831 N N . TYR A 1 245 ? 35.121 -17.602 -9.305 1.00 87.88 245 TYR A N 1
ATOM 1832 C CA . TYR A 1 245 ? 33.938 -17.307 -8.488 1.00 87.88 245 TYR A CA 1
ATOM 1833 C C . TYR A 1 245 ? 32.603 -17.578 -9.199 1.00 87.88 245 TYR A C 1
ATOM 1835 O O . TYR A 1 245 ? 31.554 -17.471 -8.566 1.00 87.88 245 TYR A O 1
ATOM 1843 N N . SER A 1 246 ? 32.610 -17.883 -10.501 1.00 86.19 246 SER A N 1
ATOM 1844 C CA . SER A 1 246 ? 31.394 -18.024 -11.309 1.00 86.19 246 SER A CA 1
ATOM 1845 C C . SER A 1 246 ? 31.584 -19.027 -12.443 1.00 86.19 246 SER A C 1
ATOM 1847 O O . SER A 1 246 ? 32.602 -19.009 -13.133 1.00 86.19 246 SER A O 1
ATOM 1849 N N . GLU A 1 247 ? 30.564 -19.850 -12.700 1.00 89.31 247 GLU A N 1
ATOM 1850 C CA . GLU A 1 247 ? 30.513 -20.753 -13.862 1.00 89.31 247 GLU A CA 1
ATOM 1851 C C . GLU A 1 247 ? 30.320 -20.024 -15.206 1.00 89.31 247 GLU A C 1
ATOM 1853 O O . GLU A 1 247 ? 30.217 -20.654 -16.259 1.00 89.31 247 GLU A O 1
ATOM 1858 N N . GLY A 1 248 ? 30.326 -18.690 -15.176 1.00 91.19 248 GLY A N 1
ATOM 1859 C CA . GLY A 1 248 ? 30.031 -17.832 -16.310 1.00 91.19 248 GLY A CA 1
ATOM 1860 C C . GLY A 1 248 ? 28.528 -17.671 -16.499 1.00 91.19 248 GLY A C 1
ATOM 1861 O O . GLY A 1 248 ? 27.717 -18.236 -15.764 1.00 91.19 248 GLY A O 1
ATOM 1862 N N . GLN A 1 249 ? 28.149 -16.856 -17.471 1.00 92.12 249 GLN A N 1
ATOM 1863 C CA . GLN A 1 249 ? 26.755 -16.503 -17.709 1.00 92.12 249 GLN A CA 1
ATOM 1864 C C . GLN A 1 249 ? 26.532 -16.186 -19.184 1.00 92.12 249 GLN A C 1
ATOM 1866 O O . GLN A 1 249 ? 27.369 -15.566 -19.841 1.00 92.12 249 GLN A O 1
ATOM 1871 N N . THR A 1 250 ? 25.380 -16.603 -19.694 1.00 92.62 250 THR A N 1
ATOM 1872 C CA . THR A 1 250 ? 24.893 -16.275 -21.028 1.00 92.62 250 THR A CA 1
ATOM 1873 C C . THR A 1 250 ? 23.697 -15.355 -20.901 1.00 92.62 250 THR A C 1
ATOM 1875 O O . THR A 1 250 ? 22.660 -15.734 -20.348 1.00 92.62 250 THR A O 1
ATOM 1878 N N . ASP A 1 251 ? 23.852 -14.171 -21.475 1.00 91.00 251 ASP A N 1
ATOM 1879 C CA . ASP A 1 251 ? 22.854 -13.120 -21.483 1.00 91.00 251 ASP A CA 1
ATOM 1880 C C . ASP A 1 251 ? 22.234 -12.984 -22.864 1.00 91.00 251 ASP A C 1
ATOM 1882 O O . ASP A 1 251 ? 22.938 -12.885 -23.875 1.00 91.00 251 ASP A O 1
ATOM 1886 N N . VAL A 1 252 ? 20.903 -12.952 -22.887 1.00 92.06 252 VAL A N 1
ATOM 1887 C CA . VAL A 1 252 ? 20.108 -12.759 -24.096 1.00 92.06 252 VAL A CA 1
ATOM 1888 C C . VAL A 1 252 ? 19.301 -11.484 -23.966 1.00 92.06 252 VAL A C 1
ATOM 1890 O O . VAL A 1 252 ? 18.549 -11.298 -23.005 1.00 92.06 252 VAL A O 1
ATOM 1893 N N . PHE A 1 253 ? 19.452 -10.623 -24.963 1.00 91.88 253 PHE A N 1
ATOM 1894 C CA . PHE A 1 253 ? 18.778 -9.340 -25.051 1.00 91.88 253 PHE A CA 1
ATOM 1895 C C . PHE A 1 253 ? 18.041 -9.226 -26.384 1.00 91.88 253 PHE A C 1
ATOM 1897 O O . PHE A 1 253 ? 18.561 -9.637 -27.419 1.00 91.88 253 PHE A O 1
ATOM 1904 N N . GLU A 1 254 ? 16.841 -8.655 -26.374 1.00 92.50 254 GLU A N 1
ATOM 1905 C CA . GLU A 1 254 ? 16.158 -8.200 -27.583 1.00 92.50 254 GLU A CA 1
ATOM 1906 C C . GLU A 1 254 ? 16.778 -6.866 -28.011 1.00 92.50 254 GLU A C 1
ATOM 1908 O O . GLU A 1 254 ? 16.901 -5.938 -27.213 1.00 92.50 254 GLU A O 1
ATOM 1913 N N . LEU A 1 255 ? 17.198 -6.771 -29.269 1.00 93.75 255 LEU A N 1
ATOM 1914 C CA . LEU A 1 255 ? 17.763 -5.560 -29.850 1.00 93.75 255 LEU A CA 1
ATOM 1915 C C . LEU A 1 255 ? 16.632 -4.754 -30.482 1.00 93.75 255 LEU A C 1
ATOM 1917 O O . LEU A 1 255 ? 16.224 -5.006 -31.618 1.00 93.75 255 LEU A O 1
ATOM 1921 N N . VAL A 1 256 ? 16.121 -3.779 -29.736 1.00 92.62 256 VAL A N 1
ATOM 1922 C CA . VAL A 1 256 ? 15.007 -2.936 -30.174 1.00 92.62 256 VAL A CA 1
ATOM 1923 C C . VAL A 1 256 ? 15.558 -1.732 -30.926 1.00 92.62 256 VAL A C 1
ATOM 1925 O O . VAL A 1 256 ? 16.307 -0.934 -30.364 1.00 92.62 256 VAL A O 1
ATOM 1928 N N . LYS A 1 257 ? 15.195 -1.602 -32.204 1.00 92.62 257 LYS A N 1
ATOM 1929 C CA . LYS A 1 257 ? 15.608 -0.473 -33.043 1.00 92.62 257 LYS A CA 1
ATOM 1930 C C . LYS A 1 257 ? 14.820 0.780 -32.678 1.00 92.62 257 LYS A C 1
ATOM 1932 O O . LYS A 1 257 ? 13.596 0.777 -32.807 1.00 92.62 257 LYS A O 1
ATOM 1937 N N . VAL A 1 258 ? 15.510 1.840 -32.260 1.00 91.44 258 VAL A N 1
ATOM 1938 C CA . VAL A 1 258 ? 14.886 3.098 -31.822 1.00 91.44 258 VAL A CA 1
ATOM 1939 C C . VAL A 1 258 ? 15.778 4.279 -32.197 1.00 91.44 258 VAL A C 1
ATOM 1941 O O . VAL A 1 258 ? 16.967 4.280 -31.894 1.00 91.44 258 VAL A O 1
ATOM 1944 N N . ASP A 1 259 ? 15.199 5.305 -32.821 1.00 91.56 259 ASP A N 1
ATOM 1945 C CA . ASP A 1 259 ? 15.904 6.555 -33.110 1.00 91.56 259 ASP A CA 1
ATOM 1946 C C . ASP A 1 259 ? 15.900 7.482 -31.881 1.00 91.56 259 ASP A C 1
ATOM 1948 O O . ASP A 1 259 ? 14.922 7.545 -31.138 1.00 91.56 259 ASP A O 1
ATOM 1952 N N . GLY A 1 260 ? 16.974 8.255 -31.685 1.00 89.81 260 GLY A N 1
ATOM 1953 C CA . GLY A 1 260 ? 17.056 9.249 -30.603 1.00 89.81 260 GLY A CA 1
ATOM 1954 C C . GLY A 1 260 ? 17.601 8.722 -29.272 1.00 89.81 260 GLY A C 1
ATOM 1955 O O . GLY A 1 260 ? 17.489 9.411 -28.258 1.00 89.81 260 GLY A O 1
ATOM 1956 N N . LEU A 1 261 ? 18.210 7.532 -29.272 1.00 91.06 261 LEU A N 1
ATOM 1957 C CA . LEU A 1 261 ? 19.017 7.042 -28.154 1.00 91.06 261 LEU A CA 1
ATOM 1958 C C . LEU A 1 261 ? 20.178 8.004 -27.871 1.00 91.06 261 LEU A C 1
ATOM 1960 O O . LEU A 1 261 ? 20.809 8.531 -28.792 1.00 91.06 261 LEU A O 1
ATOM 1964 N N . ALA A 1 262 ? 20.475 8.227 -26.595 1.00 87.12 262 ALA A N 1
ATOM 1965 C CA . ALA A 1 262 ? 21.466 9.211 -26.174 1.00 87.12 262 ALA A CA 1
ATOM 1966 C C . ALA A 1 262 ? 22.900 8.789 -26.536 1.00 87.12 262 ALA A C 1
ATOM 1968 O O . ALA A 1 262 ? 23.753 9.635 -26.806 1.00 87.12 262 ALA A O 1
ATOM 1969 N N . SER A 1 263 ? 23.152 7.481 -26.627 1.00 88.00 263 SER A N 1
ATOM 1970 C CA . SER A 1 263 ? 24.404 6.921 -27.144 1.00 88.00 263 SER A CA 1
ATOM 1971 C C . SER A 1 263 ? 24.614 7.139 -28.650 1.00 88.00 263 SER A C 1
ATOM 1973 O O . SER A 1 263 ? 25.742 7.017 -29.129 1.00 88.00 263 SER A O 1
ATOM 1975 N N . GLY A 1 264 ? 23.545 7.424 -29.404 1.00 87.94 264 GLY A N 1
ATOM 1976 C CA . GLY A 1 264 ? 23.543 7.410 -30.867 1.00 87.94 264 GLY A CA 1
ATOM 1977 C C . GLY A 1 264 ? 23.567 6.008 -31.492 1.00 87.94 264 GLY A C 1
ATOM 1978 O O . GLY A 1 264 ? 23.708 5.901 -32.711 1.00 87.94 264 GLY A O 1
ATOM 1979 N N . ASN A 1 265 ? 23.446 4.942 -30.690 1.00 90.31 265 ASN A N 1
ATOM 1980 C CA . ASN A 1 265 ? 23.311 3.576 -31.194 1.00 90.31 265 ASN A CA 1
ATOM 1981 C C . ASN A 1 265 ? 22.000 3.403 -31.979 1.00 90.31 265 ASN A C 1
ATOM 1983 O O . ASN A 1 265 ? 21.016 4.100 -31.746 1.00 90.31 265 ASN A O 1
ATOM 1987 N N . GLU A 1 266 ? 21.975 2.428 -32.890 1.00 91.44 266 GLU A N 1
ATOM 1988 C CA . GLU A 1 266 ? 20.764 2.073 -33.648 1.00 91.44 266 GLU A CA 1
ATOM 1989 C C . GLU A 1 266 ? 19.786 1.218 -32.818 1.00 91.44 266 GLU A C 1
ATOM 1991 O O . GLU A 1 266 ? 18.579 1.233 -33.066 1.00 91.44 266 GLU A O 1
ATOM 1996 N N . TYR A 1 267 ? 20.302 0.475 -31.832 1.00 92.69 267 TYR A N 1
ATOM 1997 C CA . TYR A 1 267 ? 19.530 -0.463 -31.020 1.00 92.69 267 TYR A CA 1
ATOM 1998 C C . TYR A 1 267 ? 19.749 -0.235 -29.527 1.00 92.69 267 TYR A C 1
ATOM 2000 O O . TYR A 1 267 ? 20.868 0.027 -29.078 1.00 92.69 267 TYR A O 1
ATOM 2008 N N . LEU A 1 268 ? 18.682 -0.446 -28.760 1.00 92.62 268 LEU A N 1
ATOM 2009 C CA . LEU A 1 268 ? 18.721 -0.640 -27.317 1.00 92.62 268 LEU A CA 1
ATOM 2010 C C . LEU A 1 268 ? 18.646 -2.140 -27.008 1.00 92.62 268 LEU A C 1
ATOM 2012 O O . LEU A 1 268 ? 17.778 -2.831 -27.542 1.00 92.62 268 LEU A O 1
ATOM 2016 N N . ALA A 1 269 ? 19.527 -2.648 -26.142 1.00 92.00 269 ALA A N 1
ATOM 2017 C CA . ALA A 1 269 ? 19.492 -4.044 -25.716 1.00 92.00 269 ALA A CA 1
ATOM 2018 C C . ALA A 1 269 ? 18.571 -4.195 -24.494 1.00 92.00 269 ALA A C 1
ATOM 2020 O O . ALA A 1 269 ? 18.956 -3.829 -23.382 1.00 92.00 269 ALA A O 1
ATOM 2021 N N . VAL A 1 270 ? 17.376 -4.762 -24.692 1.00 89.31 270 VAL A N 1
ATOM 2022 C CA . VAL A 1 270 ? 16.362 -5.014 -23.651 1.00 89.31 270 VAL A CA 1
ATOM 2023 C C . VAL A 1 270 ? 16.468 -6.443 -23.120 1.00 89.31 270 VAL A C 1
ATOM 2025 O O . VAL A 1 270 ? 16.475 -7.392 -23.900 1.00 89.31 270 VAL A O 1
ATOM 2028 N N . ALA A 1 271 ? 16.608 -6.610 -21.802 1.00 85.62 271 ALA A N 1
ATOM 2029 C CA . ALA A 1 271 ? 16.891 -7.912 -21.190 1.00 85.62 271 ALA A CA 1
ATOM 2030 C C . ALA A 1 271 ? 15.757 -8.921 -21.425 1.00 85.62 271 ALA A C 1
ATOM 2032 O O . ALA A 1 271 ? 14.590 -8.601 -21.218 1.00 85.62 271 ALA A O 1
ATOM 2033 N N . VAL A 1 272 ? 16.112 -10.149 -21.819 1.00 85.88 272 VAL A N 1
ATOM 2034 C CA . VAL A 1 272 ? 15.156 -11.248 -22.050 1.00 85.88 272 VAL A CA 1
ATOM 2035 C C . VAL A 1 272 ? 15.410 -12.399 -21.089 1.00 85.88 272 VAL A C 1
ATOM 2037 O O . VAL A 1 272 ? 14.492 -12.880 -20.433 1.00 85.88 272 VAL A O 1
ATOM 2040 N N . SER A 1 273 ? 16.656 -12.863 -21.003 1.00 85.38 273 SER A N 1
ATOM 2041 C CA . SER A 1 273 ? 17.007 -13.965 -20.111 1.00 85.38 273 SER A CA 1
ATOM 2042 C C . SER A 1 273 ? 18.475 -13.939 -19.733 1.00 85.38 273 SER A C 1
ATOM 2044 O O . SER A 1 273 ? 19.330 -13.578 -20.542 1.00 85.38 273 SER A O 1
ATOM 2046 N N . GLN A 1 274 ? 18.749 -14.414 -18.525 1.00 86.88 274 GLN A N 1
ATOM 2047 C CA . GLN A 1 274 ? 20.091 -14.660 -18.024 1.00 86.88 274 GLN A CA 1
ATOM 2048 C C . GLN A 1 274 ? 20.163 -16.118 -17.591 1.00 86.88 274 GLN A C 1
ATOM 2050 O O . GLN A 1 274 ? 19.306 -16.600 -16.850 1.00 86.88 274 GLN A O 1
ATOM 2055 N N . THR A 1 275 ? 21.168 -16.825 -18.086 1.00 88.12 275 THR A N 1
ATOM 2056 C CA . THR A 1 275 ? 21.340 -18.261 -17.851 1.00 88.12 275 THR A CA 1
ATOM 2057 C C . THR A 1 275 ? 22.747 -18.517 -17.360 1.00 88.12 275 THR A C 1
ATOM 2059 O O . THR A 1 275 ? 23.697 -17.943 -17.886 1.00 88.12 275 THR A O 1
ATOM 2062 N N . ALA A 1 276 ? 22.889 -19.373 -16.353 1.00 88.19 276 ALA A N 1
ATOM 2063 C CA . ALA A 1 276 ? 24.199 -19.725 -15.838 1.00 88.19 276 ALA A CA 1
ATOM 2064 C C . ALA A 1 276 ? 24.966 -20.605 -16.843 1.00 88.19 276 ALA A C 1
ATOM 2066 O O . ALA A 1 276 ? 24.375 -21.429 -17.546 1.00 88.19 276 ALA A O 1
ATOM 2067 N N . GLY A 1 277 ? 26.280 -20.404 -16.920 1.00 90.25 277 GLY A N 1
ATOM 2068 C CA . GLY A 1 277 ? 27.157 -21.061 -17.883 1.00 90.25 277 GLY A CA 1
ATOM 2069 C C . GLY A 1 277 ? 27.339 -20.297 -19.199 1.00 90.25 277 GLY A C 1
ATOM 2070 O O . GLY A 1 277 ? 26.538 -19.447 -19.591 1.00 90.25 277 GLY A O 1
ATOM 2071 N N . VAL A 1 278 ? 28.426 -20.624 -19.901 1.00 93.06 278 VAL A N 1
ATOM 2072 C CA . VAL A 1 278 ? 28.804 -20.043 -21.199 1.00 93.06 278 VAL A CA 1
ATOM 2073 C C . VAL A 1 278 ? 28.445 -21.021 -22.313 1.00 93.06 278 VAL A C 1
ATOM 2075 O O . VAL A 1 278 ? 29.245 -21.872 -22.702 1.00 93.06 278 VAL A O 1
ATOM 2078 N N . ALA A 1 279 ? 27.216 -20.935 -22.810 1.00 92.88 279 ALA A N 1
ATOM 2079 C CA . ALA A 1 279 ? 26.729 -21.805 -23.870 1.00 92.88 279 ALA A CA 1
ATOM 2080 C C . ALA A 1 279 ? 25.757 -21.051 -24.765 1.00 92.88 279 ALA A C 1
ATOM 2082 O O . ALA A 1 279 ? 24.970 -20.235 -24.297 1.00 92.88 279 ALA A O 1
ATOM 2083 N N . TRP A 1 280 ? 25.789 -21.343 -26.064 1.00 93.69 280 TRP A N 1
ATOM 2084 C CA . TRP A 1 280 ? 24.820 -20.749 -26.975 1.00 93.69 280 TRP A CA 1
ATOM 2085 C C . TRP A 1 280 ? 23.394 -21.139 -26.548 1.00 93.69 280 TRP A C 1
ATOM 2087 O O . TRP A 1 280 ? 23.139 -22.333 -26.363 1.00 93.69 280 TRP A O 1
ATOM 2097 N N . PRO A 1 281 ? 22.479 -20.171 -26.370 1.00 92.19 281 PRO A N 1
ATOM 2098 C CA . PRO A 1 281 ? 21.181 -20.451 -25.776 1.00 92.19 281 PRO A CA 1
ATOM 2099 C C . PRO A 1 281 ? 20.298 -21.260 -26.733 1.00 92.19 281 PRO A C 1
ATOM 2101 O O . PRO A 1 281 ? 20.271 -21.024 -27.944 1.00 92.19 281 PRO A O 1
ATOM 2104 N N . GLU A 1 282 ? 19.565 -22.228 -26.182 1.00 90.88 282 GLU A N 1
ATOM 2105 C CA . GLU A 1 282 ? 18.662 -23.091 -26.948 1.00 90.88 282 GLU A CA 1
ATOM 2106 C C . GLU A 1 282 ? 17.546 -22.271 -27.623 1.00 90.88 282 GLU A C 1
ATOM 2108 O O . GLU A 1 282 ? 17.032 -21.306 -27.058 1.00 90.88 282 GLU A O 1
ATOM 2113 N N . GLY A 1 283 ? 17.188 -22.638 -28.857 1.00 90.88 283 GLY A N 1
ATOM 2114 C CA . GLY A 1 283 ? 16.173 -21.940 -29.661 1.00 90.88 283 GLY A CA 1
ATOM 2115 C C . GLY A 1 283 ? 16.673 -20.687 -30.393 1.00 90.88 283 GLY A C 1
ATOM 2116 O O . GLY A 1 283 ? 16.002 -20.200 -31.301 1.00 90.88 283 GLY A O 1
ATOM 2117 N N . TYR A 1 284 ? 17.872 -20.187 -30.078 1.00 94.25 284 TYR A N 1
ATOM 2118 C CA . TYR A 1 284 ? 18.464 -19.055 -30.792 1.00 94.25 284 TYR A CA 1
ATOM 2119 C C . TYR A 1 284 ? 19.356 -19.537 -31.937 1.00 94.25 284 TYR A C 1
ATOM 2121 O O . TYR A 1 284 ? 20.211 -20.404 -31.770 1.00 94.25 284 TYR A O 1
ATOM 2129 N N . THR A 1 285 ? 19.203 -18.933 -33.110 1.00 95.62 285 THR A N 1
ATOM 2130 C CA . THR A 1 285 ? 20.023 -19.190 -34.297 1.00 95.62 285 THR A CA 1
ATOM 2131 C C . THR A 1 285 ? 21.011 -18.049 -34.489 1.00 95.62 285 THR A C 1
ATOM 2133 O O . THR A 1 285 ? 20.606 -16.897 -34.642 1.00 95.62 285 THR A O 1
ATOM 2136 N N . LYS A 1 286 ? 22.308 -18.370 -34.483 1.00 95.12 286 LYS A N 1
ATOM 2137 C CA . LYS A 1 286 ? 23.397 -17.409 -34.707 1.00 95.12 286 LYS A CA 1
ATOM 2138 C C . LYS A 1 286 ? 23.358 -16.841 -36.124 1.00 95.12 286 LYS A C 1
ATOM 2140 O O . LYS A 1 286 ? 23.097 -17.582 -37.072 1.00 95.12 286 LYS A O 1
ATOM 2145 N N . ASP A 1 287 ? 23.687 -15.559 -36.270 1.00 93.88 287 ASP A N 1
ATOM 2146 C CA . ASP A 1 287 ? 23.902 -14.957 -37.586 1.00 93.88 287 ASP A CA 1
ATOM 2147 C C . ASP A 1 287 ? 25.003 -15.719 -38.362 1.00 93.88 287 ASP A C 1
ATOM 2149 O O . ASP A 1 287 ? 26.112 -15.900 -37.842 1.00 93.88 287 ASP A O 1
ATOM 2153 N N . PRO A 1 288 ? 24.729 -16.189 -39.595 1.00 89.75 288 PRO A N 1
ATOM 2154 C CA . PRO A 1 288 ? 25.641 -17.059 -40.340 1.00 89.75 288 PRO A CA 1
ATOM 2155 C C . PRO A 1 288 ? 26.928 -16.356 -40.787 1.00 89.75 288 PRO A C 1
ATOM 2157 O O . PRO A 1 288 ? 27.928 -17.023 -41.048 1.00 89.75 288 PRO A O 1
ATOM 2160 N N . GLU A 1 289 ? 26.919 -15.024 -40.870 1.00 93.25 289 GLU A N 1
ATOM 2161 C CA . GLU A 1 289 ? 28.084 -14.208 -41.222 1.00 93.25 289 GLU A CA 1
ATOM 2162 C C . GLU A 1 289 ? 28.861 -13.756 -39.975 1.00 93.25 289 GLU A C 1
ATOM 2164 O O . GLU A 1 289 ? 29.916 -13.133 -40.097 1.00 93.25 289 GLU A O 1
ATOM 2169 N N . GLY A 1 290 ? 28.373 -14.093 -38.775 1.00 90.31 290 GLY A N 1
ATOM 2170 C CA . GLY A 1 290 ? 28.989 -13.711 -37.509 1.00 90.31 290 GLY A CA 1
ATOM 2171 C C . GLY A 1 290 ? 28.916 -12.211 -37.240 1.00 90.31 290 GLY A C 1
ATOM 2172 O O . GLY A 1 290 ? 29.797 -11.678 -36.566 1.00 90.31 290 GLY A O 1
ATOM 2173 N N . LYS A 1 291 ? 27.899 -11.527 -37.778 1.00 93.56 291 LYS A N 1
ATOM 2174 C CA . LYS A 1 291 ? 27.705 -10.093 -37.561 1.00 93.56 291 LYS A CA 1
ATOM 2175 C C . LYS A 1 291 ? 27.499 -9.77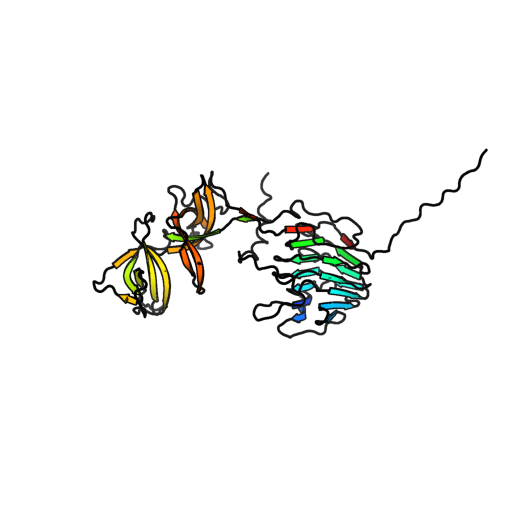4 -36.085 1.00 93.56 291 LYS A C 1
ATOM 2177 O O . LYS A 1 291 ? 26.896 -10.537 -35.324 1.00 93.56 291 LYS A O 1
ATOM 2182 N N . THR A 1 292 ? 27.973 -8.596 -35.710 1.00 94.50 292 THR A N 1
ATOM 2183 C CA . THR A 1 292 ? 27.813 -8.032 -34.375 1.00 94.50 292 THR A CA 1
ATOM 2184 C C . THR A 1 292 ? 27.208 -6.642 -34.455 1.00 94.50 292 THR A C 1
ATOM 2186 O O . THR A 1 292 ? 27.322 -5.969 -35.481 1.00 94.50 292 THR A O 1
ATOM 2189 N N . VAL A 1 293 ? 26.606 -6.200 -33.356 1.00 92.88 293 VAL A N 1
ATOM 2190 C CA . VAL A 1 293 ? 26.124 -4.827 -33.200 1.00 92.88 293 VAL A CA 1
ATOM 2191 C C . VAL A 1 293 ? 26.585 -4.266 -31.868 1.00 92.88 293 VAL A C 1
ATOM 2193 O O . VAL A 1 293 ? 26.642 -4.995 -30.878 1.00 92.88 293 VAL A O 1
ATOM 2196 N N . ASP A 1 294 ? 26.896 -2.978 -31.848 1.00 91.19 294 ASP A N 1
ATOM 2197 C CA . ASP A 1 294 ? 27.152 -2.267 -30.606 1.00 91.19 294 ASP A CA 1
ATOM 2198 C C . ASP A 1 294 ? 25.836 -1.698 -30.069 1.00 91.19 294 ASP A C 1
ATOM 2200 O O . ASP A 1 294 ? 25.123 -0.983 -30.775 1.00 91.19 294 ASP A O 1
ATOM 2204 N N . ALA A 1 295 ? 25.496 -2.049 -28.831 1.00 91.25 295 ALA A N 1
ATOM 2205 C CA . ALA A 1 295 ? 24.319 -1.533 -28.142 1.00 91.25 295 ALA A CA 1
ATOM 2206 C C . ALA A 1 295 ? 24.558 -1.452 -26.629 1.00 91.25 295 ALA A C 1
ATOM 2208 O O . ALA A 1 295 ? 25.302 -2.254 -26.046 1.00 91.25 295 ALA A O 1
ATOM 2209 N N . LYS A 1 296 ? 23.886 -0.502 -25.973 1.00 89.81 296 LYS A N 1
ATOM 2210 C CA . LYS A 1 296 ? 23.874 -0.406 -24.511 1.00 89.81 296 LYS A CA 1
ATOM 2211 C C . LYS A 1 296 ? 22.788 -1.291 -23.911 1.00 89.81 296 LYS A C 1
ATOM 2213 O O . LYS A 1 296 ? 21.724 -1.472 -24.498 1.00 89.81 296 LYS A O 1
ATOM 2218 N N . ILE A 1 297 ? 23.077 -1.805 -22.716 1.00 87.25 297 ILE A N 1
ATOM 2219 C CA . ILE A 1 297 ? 22.099 -2.493 -21.871 1.00 87.25 297 ILE A CA 1
ATOM 2220 C C . ILE A 1 297 ? 21.054 -1.474 -21.415 1.00 87.25 297 ILE A C 1
ATOM 2222 O O . ILE A 1 297 ? 21.400 -0.387 -20.947 1.00 87.25 297 ILE A O 1
ATOM 2226 N N . SER A 1 298 ? 19.782 -1.832 -21.546 1.00 88.06 298 SER A N 1
ATOM 2227 C CA . SER A 1 298 ? 18.680 -1.048 -21.009 1.00 88.06 298 SER A CA 1
ATOM 2228 C C . SER A 1 298 ? 18.561 -1.205 -19.498 1.00 88.06 298 SER A C 1
ATOM 2230 O O . SER A 1 298 ? 18.705 -2.315 -18.982 1.00 88.06 298 SER A O 1
ATOM 2232 N N . ASN A 1 299 ? 18.143 -0.146 -18.818 1.00 87.69 299 ASN A N 1
ATOM 2233 C CA . ASN A 1 299 ? 17.561 -0.232 -17.486 1.00 87.69 299 ASN A CA 1
ATOM 2234 C C . ASN A 1 299 ? 16.035 -0.085 -17.575 1.00 87.69 299 ASN A C 1
ATOM 2236 O O . ASN A 1 299 ? 15.523 0.494 -18.532 1.00 87.69 299 ASN A O 1
ATOM 2240 N N . THR A 1 300 ? 15.309 -0.633 -16.602 1.00 88.12 300 THR A N 1
ATOM 2241 C CA . THR A 1 300 ? 13.845 -0.541 -16.515 1.00 88.12 300 THR A CA 1
ATOM 2242 C C . THR A 1 300 ? 13.452 -0.007 -15.150 1.00 88.12 300 THR A C 1
ATOM 2244 O O . THR A 1 300 ? 13.846 -0.564 -14.127 1.00 88.12 300 THR A O 1
ATOM 2247 N N . MET A 1 301 ? 12.642 1.049 -15.119 1.00 89.38 301 MET A N 1
ATOM 2248 C CA . MET A 1 301 ? 12.212 1.661 -13.868 1.00 89.38 301 MET A CA 1
ATOM 2249 C C . 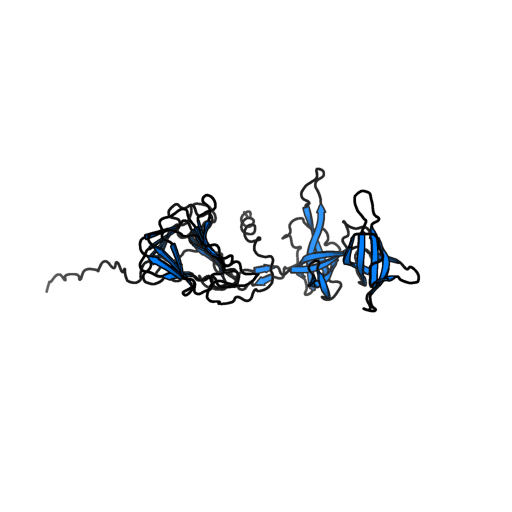MET A 1 301 ? 10.805 2.242 -13.948 1.00 89.38 301 MET A C 1
ATOM 2251 O O . MET A 1 301 ? 10.363 2.679 -15.005 1.00 89.38 301 MET A O 1
ATOM 2255 N N . ASN A 1 302 ? 10.099 2.282 -12.816 1.00 92.12 302 ASN A N 1
ATOM 2256 C CA . ASN A 1 302 ? 8.875 3.066 -12.714 1.00 92.12 302 ASN A CA 1
ATOM 2257 C C . ASN A 1 302 ? 9.226 4.547 -12.500 1.00 92.12 302 ASN A C 1
ATOM 2259 O O . ASN A 1 302 ? 9.909 4.891 -11.538 1.00 92.12 302 ASN A O 1
ATOM 2263 N N . MET A 1 303 ? 8.776 5.404 -13.410 1.00 95.81 303 MET A N 1
ATOM 2264 C CA . MET A 1 303 ? 9.010 6.847 -13.381 1.00 95.81 303 MET A CA 1
ATOM 2265 C C . MET A 1 303 ? 7.689 7.600 -13.261 1.00 95.81 303 MET A C 1
ATOM 2267 O O . MET A 1 303 ? 6.678 7.179 -13.823 1.00 95.81 303 MET A O 1
ATOM 2271 N N . THR A 1 304 ? 7.696 8.745 -12.580 1.00 97.06 304 THR A N 1
ATOM 2272 C CA . THR A 1 304 ? 6.513 9.601 -12.440 1.00 97.06 304 THR A CA 1
ATOM 2273 C C . THR A 1 304 ? 6.150 10.233 -13.781 1.00 97.06 304 THR A C 1
ATOM 2275 O O . THR A 1 304 ? 6.995 10.825 -14.452 1.00 97.06 304 THR A O 1
ATOM 2278 N N . LEU A 1 305 ? 4.880 10.153 -14.162 1.00 96.56 305 LEU A N 1
ATOM 2279 C CA . LEU A 1 305 ? 4.344 10.739 -15.379 1.00 96.56 305 LEU A CA 1
ATOM 2280 C C . LEU A 1 305 ? 4.215 12.259 -15.229 1.00 96.56 305 LEU A C 1
ATOM 2282 O O . LEU A 1 305 ? 3.568 12.771 -14.309 1.00 96.56 305 LEU A O 1
ATOM 2286 N N . LEU A 1 306 ? 4.806 12.979 -16.175 1.00 97.56 306 LEU A N 1
ATOM 2287 C CA . LEU A 1 306 ? 4.770 14.429 -16.265 1.00 97.56 306 LEU A CA 1
ATOM 2288 C C . LEU A 1 306 ? 4.054 14.878 -17.543 1.00 97.56 306 LEU A C 1
ATOM 2290 O O . LEU A 1 306 ? 4.107 14.218 -18.578 1.00 97.56 306 LEU A O 1
ATOM 2294 N N . GLN A 1 307 ? 3.416 16.043 -17.473 1.00 97.38 307 GLN A N 1
ATOM 2295 C CA . GLN A 1 307 ? 2.795 16.737 -18.597 1.00 97.38 307 GLN A CA 1
ATOM 2296 C C . GLN A 1 307 ? 3.383 18.134 -18.737 1.00 97.38 307 GLN A C 1
ATOM 2298 O O . GLN A 1 307 ? 3.495 18.877 -17.753 1.00 97.38 307 GLN A O 1
ATOM 2303 N N . LYS A 1 308 ? 3.711 18.508 -19.972 1.00 96.88 308 LYS A N 1
ATOM 2304 C CA . LYS A 1 308 ? 4.132 19.862 -20.330 1.00 96.88 308 LYS A CA 1
ATOM 2305 C C . LYS A 1 308 ? 3.736 20.154 -21.772 1.00 96.88 308 LYS A C 1
ATOM 2307 O O . LYS A 1 308 ? 4.007 19.356 -22.657 1.00 96.88 308 LYS A O 1
ATOM 2312 N N . ASP A 1 309 ? 3.059 21.280 -21.989 1.00 95.25 309 ASP A N 1
ATOM 2313 C CA . ASP A 1 309 ? 2.653 21.761 -23.319 1.00 95.25 309 ASP A CA 1
ATOM 2314 C C . ASP A 1 309 ? 1.869 20.736 -24.173 1.00 95.25 309 ASP A C 1
ATOM 2316 O O . ASP A 1 309 ? 1.920 20.756 -25.399 1.00 95.25 309 ASP A O 1
ATOM 2320 N N . GLY A 1 310 ? 1.105 19.849 -23.520 1.00 93.69 310 GLY A N 1
ATOM 2321 C CA . GLY A 1 310 ? 0.328 18.784 -24.172 1.00 93.69 310 GLY A CA 1
ATOM 2322 C C . GLY A 1 310 ? 1.130 17.523 -24.513 1.00 93.69 310 GLY A C 1
ATOM 2323 O O . GLY A 1 310 ? 0.568 16.589 -25.080 1.00 93.69 310 GLY A O 1
ATOM 2324 N N . GLU A 1 311 ? 2.416 17.482 -24.163 1.00 95.88 311 GLU A N 1
ATOM 2325 C CA . GLU A 1 311 ? 3.286 16.322 -24.320 1.00 95.88 311 GLU A CA 1
ATOM 2326 C C . GLU A 1 311 ? 3.512 15.589 -22.990 1.00 95.88 311 GLU A C 1
ATOM 2328 O O . GLU A 1 311 ? 3.503 16.177 -21.903 1.00 95.88 311 GLU A O 1
ATOM 2333 N N . THR A 1 312 ? 3.769 14.285 -23.108 1.00 96.81 312 THR A N 1
ATOM 2334 C CA . THR A 1 312 ? 4.046 13.387 -21.984 1.00 96.81 312 THR A CA 1
ATOM 2335 C C . THR A 1 312 ? 5.548 13.215 -21.782 1.00 96.81 312 THR A C 1
ATOM 2337 O O . THR A 1 312 ? 6.293 12.992 -22.737 1.00 96.81 312 THR A O 1
ATOM 2340 N N . PHE A 1 313 ? 5.973 13.275 -20.524 1.00 98.06 313 PHE A N 1
ATOM 2341 C CA . PHE A 1 313 ? 7.350 13.088 -20.081 1.00 98.06 313 PHE A CA 1
ATOM 2342 C C . PHE A 1 313 ? 7.393 12.171 -18.858 1.00 98.06 313 PHE A C 1
ATOM 2344 O O . PHE A 1 313 ? 6.364 11.885 -18.244 1.00 98.06 313 PHE A O 1
ATOM 2351 N N . TYR A 1 314 ? 8.593 11.745 -18.479 1.00 97.81 314 TYR A N 1
ATOM 2352 C CA . TYR A 1 314 ? 8.810 10.831 -17.364 1.00 97.81 314 TYR A CA 1
ATOM 2353 C C . TYR A 1 314 ? 9.898 11.369 -16.441 1.00 97.81 314 TYR A C 1
ATOM 2355 O O . TYR A 1 314 ? 10.916 11.874 -16.905 1.00 97.81 314 TYR A O 1
ATOM 2363 N N . TRP A 1 315 ? 9.672 11.286 -15.136 1.00 97.44 315 TRP A N 1
ATOM 2364 C CA . TRP A 1 315 ? 10.586 11.750 -14.100 1.00 97.44 315 TRP A CA 1
ATOM 2365 C C . TRP A 1 315 ? 11.076 10.584 -13.268 1.00 97.44 315 TRP A C 1
ATOM 2367 O O . TRP A 1 315 ? 10.289 9.910 -12.600 1.00 97.44 315 TRP A O 1
ATOM 2377 N N . GLY A 1 316 ? 12.379 10.357 -13.301 1.00 94.19 316 GLY A N 1
ATOM 2378 C CA . GLY A 1 316 ? 12.985 9.218 -12.638 1.00 94.19 316 GLY A CA 1
ATOM 2379 C C . GLY A 1 316 ? 14.446 9.460 -12.312 1.00 94.19 316 GLY A C 1
ATOM 2380 O O . GLY A 1 316 ? 15.033 10.441 -12.783 1.00 94.19 316 GLY A O 1
ATOM 2381 N N . PRO A 1 317 ? 15.028 8.587 -11.482 1.00 91.38 317 PRO A N 1
ATOM 2382 C CA . PRO A 1 317 ? 16.446 8.644 -11.205 1.00 91.38 317 PRO A CA 1
ATOM 2383 C C . PRO A 1 317 ? 17.253 8.303 -12.462 1.00 91.38 317 PRO A C 1
ATOM 2385 O O . PRO A 1 317 ? 16.771 7.670 -13.403 1.00 91.3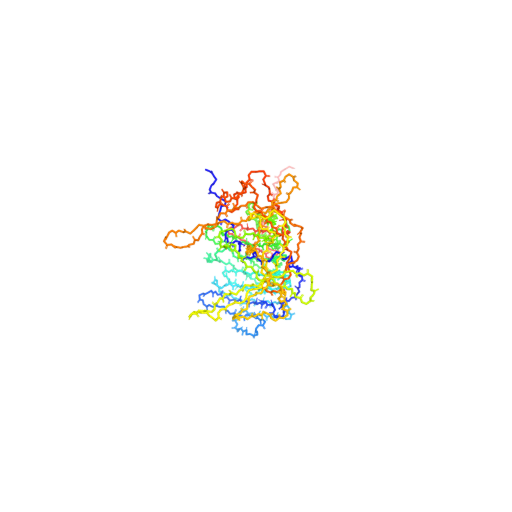8 317 PRO A O 1
ATOM 2388 N N . ASP A 1 318 ? 18.494 8.755 -12.465 1.00 88.62 318 ASP A N 1
ATOM 2389 C CA . ASP A 1 318 ? 19.416 8.616 -13.585 1.00 88.62 318 ASP A CA 1
ATOM 2390 C C . ASP A 1 318 ? 20.809 8.285 -13.043 1.00 88.62 318 ASP A C 1
ATOM 2392 O O . ASP A 1 318 ? 21.208 7.123 -13.031 1.00 88.62 318 ASP A O 1
ATOM 2396 N N . LYS A 1 319 ? 21.488 9.275 -12.458 1.00 87.62 319 LYS A N 1
ATOM 2397 C CA . LYS A 1 319 ? 22.777 9.103 -11.781 1.00 87.62 319 LYS A CA 1
ATOM 2398 C C . LYS A 1 319 ? 22.629 8.686 -10.319 1.00 87.62 319 LYS A C 1
ATOM 2400 O O . LYS A 1 319 ? 21.752 9.183 -9.609 1.00 87.62 319 LYS A O 1
ATOM 2405 N N . ILE A 1 320 ? 23.568 7.869 -9.835 1.00 88.31 320 ILE A N 1
ATOM 2406 C CA . ILE A 1 320 ? 23.744 7.572 -8.405 1.00 88.31 320 ILE A CA 1
ATOM 2407 C C . ILE A 1 320 ? 25.135 8.019 -7.955 1.00 88.31 320 ILE A C 1
ATOM 2409 O O . ILE A 1 320 ? 26.151 7.553 -8.464 1.00 88.31 320 ILE A O 1
ATOM 2413 N N . GLU A 1 321 ? 25.198 8.891 -6.953 1.00 88.81 321 GLU A N 1
ATOM 2414 C CA . GLU A 1 321 ? 26.456 9.307 -6.329 1.00 88.81 321 GLU A CA 1
ATOM 2415 C C . GLU A 1 321 ? 26.678 8.578 -5.005 1.00 88.81 321 GLU A C 1
ATOM 2417 O O . GLU A 1 321 ? 25.906 8.733 -4.057 1.00 88.81 321 GLU A O 1
ATOM 2422 N N . TYR A 1 322 ? 27.755 7.797 -4.923 1.00 88.75 322 TYR A N 1
ATOM 2423 C CA . TYR A 1 322 ? 28.152 7.103 -3.699 1.00 88.75 322 TYR A CA 1
ATOM 2424 C C . TYR A 1 322 ? 29.180 7.917 -2.900 1.00 88.75 322 TYR A C 1
ATOM 2426 O O . TYR A 1 322 ? 30.079 8.518 -3.496 1.00 88.75 322 TYR A O 1
ATOM 2434 N N . PRO A 1 323 ? 29.092 7.926 -1.556 1.00 90.25 323 PRO A N 1
ATOM 2435 C CA . PRO A 1 323 ? 30.096 8.575 -0.720 1.00 90.25 323 PRO A CA 1
ATOM 2436 C C . PRO A 1 323 ? 31.463 7.864 -0.831 1.00 90.25 323 PRO A C 1
ATOM 2438 O O . PRO A 1 323 ? 31.495 6.640 -0.999 1.00 90.25 323 PRO A O 1
ATOM 2441 N N . PRO A 1 324 ? 32.597 8.589 -0.711 1.00 87.44 324 PRO A N 1
ATOM 2442 C CA . PRO A 1 324 ? 33.944 8.021 -0.865 1.00 87.44 324 PRO A CA 1
ATOM 2443 C C . PRO A 1 324 ? 34.255 6.855 0.080 1.00 87.44 324 PRO A C 1
ATOM 2445 O O . PRO A 1 324 ? 34.962 5.920 -0.287 1.00 87.44 324 PRO A O 1
ATOM 2448 N N . GLU A 1 325 ? 33.728 6.907 1.299 1.00 90.19 325 GLU A N 1
ATOM 2449 C CA . GLU A 1 325 ? 33.860 5.876 2.331 1.00 90.19 325 GLU A CA 1
ATOM 2450 C C . GLU A 1 325 ? 32.974 4.635 2.110 1.00 90.19 325 GLU A C 1
ATOM 2452 O O . GLU A 1 325 ? 33.050 3.682 2.887 1.00 90.19 325 GLU A O 1
ATOM 2457 N N . GLY A 1 326 ? 32.161 4.620 1.048 1.00 82.69 326 GLY A N 1
ATOM 2458 C CA . GLY A 1 326 ? 31.113 3.626 0.832 1.00 82.69 326 GLY A CA 1
ATOM 2459 C C . GLY A 1 326 ? 29.865 3.916 1.673 1.00 82.69 326 GLY A C 1
ATOM 2460 O O . GLY A 1 326 ? 29.930 4.511 2.746 1.00 82.69 326 GLY A O 1
ATOM 2461 N N . GLY A 1 327 ? 28.687 3.538 1.171 1.00 83.44 327 GLY A N 1
ATOM 2462 C CA . GLY A 1 327 ? 27.418 3.822 1.846 1.00 83.44 327 GLY A CA 1
ATOM 2463 C C . GLY A 1 327 ? 26.227 3.884 0.896 1.00 83.44 327 GLY A C 1
ATOM 2464 O O . GLY A 1 327 ? 26.305 3.439 -0.248 1.00 83.44 327 GLY A O 1
ATOM 2465 N N . VAL A 1 328 ? 25.114 4.431 1.386 1.00 87.12 328 VAL A N 1
ATOM 2466 C CA . VAL A 1 328 ? 23.885 4.608 0.599 1.00 87.12 328 VAL A CA 1
ATOM 2467 C C . VAL A 1 328 ? 24.125 5.658 -0.487 1.00 87.12 328 VAL A C 1
ATOM 2469 O O . VAL A 1 328 ? 24.555 6.772 -0.192 1.00 87.12 328 VAL A O 1
ATOM 2472 N N . GLY A 1 329 ? 23.857 5.289 -1.739 1.00 86.31 329 GLY A N 1
ATOM 2473 C CA . GLY A 1 329 ? 23.972 6.188 -2.884 1.00 86.31 329 GLY A CA 1
ATOM 2474 C C . GLY A 1 329 ? 22.870 7.248 -2.900 1.00 86.31 329 GLY A C 1
ATOM 2475 O O . GLY A 1 329 ? 21.734 6.990 -2.502 1.00 86.31 329 GLY A O 1
ATOM 2476 N N . THR A 1 330 ? 23.209 8.444 -3.372 1.00 90.75 330 THR A N 1
ATOM 2477 C CA . THR A 1 330 ? 22.265 9.543 -3.585 1.00 90.75 330 THR A CA 1
ATOM 2478 C C . THR A 1 330 ? 21.841 9.573 -5.046 1.00 90.75 330 THR A C 1
ATOM 2480 O O . THR A 1 330 ? 22.672 9.770 -5.930 1.00 90.75 330 THR A O 1
ATOM 2483 N N . TYR A 1 331 ? 20.546 9.389 -5.291 1.00 90.88 331 TYR A N 1
ATOM 2484 C CA . TYR A 1 331 ? 19.974 9.454 -6.631 1.00 90.88 331 TYR A CA 1
ATOM 2485 C C . TYR A 1 331 ? 19.803 10.900 -7.091 1.00 90.88 331 TYR A C 1
ATOM 2487 O O . TYR A 1 331 ? 19.306 11.747 -6.345 1.00 90.88 331 TYR A O 1
ATOM 2495 N N . TRP A 1 332 ? 20.162 11.148 -8.342 1.00 93.88 332 TRP A N 1
ATOM 2496 C CA . TRP A 1 332 ? 19.843 12.361 -9.078 1.00 93.88 332 TRP A CA 1
ATOM 2497 C C . TRP A 1 332 ? 18.729 12.077 -10.079 1.00 93.88 332 TRP A C 1
ATOM 2499 O O . TRP A 1 332 ? 18.694 11.009 -10.687 1.00 93.88 332 TRP A O 1
ATOM 2509 N N . TYR A 1 333 ? 17.829 13.042 -10.247 1.00 94.88 333 TYR A N 1
ATOM 2510 C CA . TYR A 1 333 ? 16.615 12.886 -11.040 1.00 94.88 333 TYR A CA 1
ATOM 2511 C C . TYR A 1 333 ? 16.657 13.687 -12.343 1.00 94.88 333 TYR A C 1
ATOM 2513 O O . TYR A 1 333 ? 17.145 14.823 -12.383 1.00 94.88 333 TYR A O 1
ATOM 2521 N N . SER A 1 334 ? 16.103 13.084 -13.393 1.00 95.69 334 SER A N 1
ATOM 2522 C CA . SER A 1 334 ? 16.116 13.569 -14.774 1.00 95.69 334 SER A CA 1
ATOM 2523 C C . SER A 1 334 ? 14.718 13.533 -15.390 1.00 95.69 334 SER A C 1
ATOM 2525 O O . SER A 1 334 ? 13.857 12.750 -14.981 1.00 95.69 334 SER A O 1
ATOM 2527 N N . VAL A 1 335 ? 14.503 14.360 -16.417 1.00 97.50 335 VAL A N 1
ATOM 2528 C CA . VAL A 1 335 ? 13.317 14.270 -17.283 1.00 97.50 335 VAL A CA 1
ATOM 2529 C C . VAL A 1 335 ? 13.650 13.455 -18.527 1.00 97.50 335 VAL A C 1
ATOM 2531 O O . VAL A 1 335 ? 14.636 13.734 -19.206 1.00 97.50 335 VAL A O 1
ATOM 2534 N N . TYR A 1 336 ? 12.777 12.514 -18.868 1.00 97.12 336 TYR A N 1
ATOM 2535 C CA . TYR A 1 336 ? 12.845 11.684 -20.064 1.00 97.12 336 TYR A CA 1
ATOM 2536 C C . TYR A 1 336 ? 11.645 11.944 -20.982 1.00 97.12 336 TYR A C 1
ATOM 2538 O O . TYR A 1 336 ? 10.551 12.281 -20.520 1.00 97.12 336 TYR A O 1
ATOM 2546 N N . LYS A 1 337 ? 11.839 11.752 -22.288 1.00 96.94 337 LYS A N 1
ATOM 2547 C CA . LYS A 1 337 ? 10.792 11.788 -23.315 1.00 96.94 337 LYS A CA 1
ATOM 2548 C C . LYS A 1 337 ? 10.706 10.429 -24.001 1.00 96.94 337 LYS A C 1
ATOM 2550 O O . LYS A 1 337 ? 11.730 9.836 -24.335 1.00 96.94 337 LYS A O 1
ATOM 2555 N N . GLY A 1 338 ? 9.480 9.944 -24.186 1.00 96.19 338 GLY A N 1
ATOM 2556 C CA . GLY A 1 338 ? 9.222 8.684 -24.881 1.00 96.19 338 GLY A CA 1
ATOM 2557 C C . GLY A 1 338 ? 9.673 8.757 -26.339 1.00 96.19 338 GLY A C 1
ATOM 2558 O O . GLY A 1 338 ? 9.413 9.747 -27.022 1.00 96.19 338 GLY A O 1
ATOM 2559 N N . LEU A 1 339 ? 10.356 7.712 -26.790 1.00 94.94 339 LEU A N 1
ATOM 2560 C CA . LEU A 1 339 ? 10.808 7.507 -28.166 1.00 94.94 339 LEU A CA 1
ATOM 2561 C C . LEU A 1 339 ? 9.893 6.544 -28.932 1.00 94.94 339 LEU A C 1
ATOM 2563 O O . LEU A 1 339 ? 9.904 6.518 -30.160 1.00 94.94 339 LEU A O 1
ATOM 2567 N N . THR A 1 340 ? 9.104 5.753 -28.207 1.00 92.62 340 THR A N 1
ATOM 2568 C CA . THR A 1 340 ? 8.170 4.773 -28.760 1.00 92.62 340 THR A CA 1
ATOM 2569 C C . THR A 1 340 ? 6.763 5.014 -28.229 1.00 92.62 340 THR A C 1
ATOM 2571 O O . THR A 1 340 ? 6.575 5.626 -27.175 1.00 92.62 340 THR A O 1
ATOM 2574 N N . ASP A 1 341 ? 5.768 4.460 -28.919 1.00 90.25 341 ASP A N 1
ATOM 2575 C CA . ASP A 1 341 ? 4.482 4.176 -28.286 1.00 90.25 341 ASP A CA 1
ATOM 2576 C C . ASP A 1 341 ? 4.660 3.122 -27.175 1.00 90.25 341 ASP A C 1
ATOM 2578 O O . ASP A 1 341 ? 5.729 2.514 -27.018 1.00 90.25 341 ASP A O 1
ATOM 2582 N N . LYS A 1 342 ? 3.602 2.900 -26.387 1.00 91.31 342 LYS A N 1
ATOM 2583 C CA . LYS A 1 342 ? 3.592 1.843 -25.372 1.00 91.31 342 LYS A CA 1
ATOM 2584 C C . LYS A 1 342 ? 3.795 0.472 -26.021 1.00 91.31 342 LYS A C 1
ATOM 2586 O O . LYS A 1 342 ? 3.138 0.142 -27.007 1.00 91.31 342 LYS A O 1
ATOM 2591 N N . MET A 1 343 ? 4.657 -0.337 -25.421 1.00 88.56 343 MET A N 1
ATOM 2592 C CA . MET A 1 343 ? 4.919 -1.721 -25.807 1.00 88.56 343 MET A CA 1
ATOM 2593 C C . MET A 1 343 ? 4.712 -2.667 -24.624 1.00 88.56 343 MET A C 1
ATOM 2595 O O . MET A 1 343 ? 4.838 -2.263 -23.471 1.00 88.56 343 MET A O 1
ATOM 2599 N N . GLU A 1 344 ? 4.399 -3.930 -24.905 1.00 88.12 344 GLU A N 1
ATOM 2600 C CA . GLU A 1 344 ? 4.312 -4.971 -23.879 1.00 88.12 344 GLU A CA 1
ATOM 2601 C C . GLU A 1 344 ? 5.693 -5.601 -23.666 1.00 88.12 344 GLU A C 1
ATOM 2603 O O . GLU A 1 344 ? 6.328 -6.059 -24.618 1.00 88.12 344 GLU A O 1
ATOM 2608 N N . ILE A 1 345 ? 6.139 -5.643 -22.414 1.00 82.69 345 ILE A N 1
ATOM 2609 C CA . ILE A 1 345 ? 7.297 -6.416 -21.970 1.00 82.69 345 ILE A CA 1
ATOM 2610 C C . ILE A 1 345 ? 6.855 -7.499 -20.994 1.00 82.69 345 ILE A C 1
ATOM 2612 O O . ILE A 1 345 ? 5.801 -7.395 -20.368 1.00 82.69 345 ILE A O 1
ATOM 2616 N N . VAL A 1 346 ? 7.682 -8.528 -20.852 1.00 76.19 346 VAL A N 1
ATOM 2617 C CA . VAL A 1 346 ? 7.551 -9.520 -19.786 1.00 76.19 346 VAL A CA 1
ATOM 2618 C C . VAL A 1 346 ? 8.632 -9.209 -18.766 1.00 76.19 346 VAL A C 1
ATOM 2620 O O . VAL A 1 346 ? 9.804 -9.109 -19.127 1.00 76.19 346 VAL A O 1
ATOM 2623 N N . ASP A 1 347 ? 8.242 -8.985 -17.518 1.00 68.62 347 ASP A N 1
ATOM 2624 C CA . ASP A 1 347 ? 9.210 -8.725 -16.462 1.00 68.62 347 ASP A CA 1
ATOM 2625 C C . ASP A 1 347 ? 9.876 -10.014 -15.956 1.00 68.62 347 ASP A C 1
ATOM 2627 O O . ASP A 1 347 ? 9.587 -11.124 -16.406 1.00 68.62 347 ASP A O 1
ATOM 2631 N N . HIS A 1 348 ? 10.792 -9.870 -14.999 1.00 61.06 348 HIS A N 1
ATOM 2632 C CA . HIS A 1 348 ? 11.531 -10.999 -14.438 1.00 61.06 348 HIS A CA 1
ATOM 2633 C C . HIS A 1 348 ? 10.630 -12.060 -13.773 1.00 61.06 348 HIS A C 1
ATOM 2635 O O . HIS A 1 348 ? 11.035 -13.214 -13.656 1.00 61.06 348 HIS A O 1
ATOM 2641 N N . TRP A 1 349 ? 9.417 -11.691 -13.352 1.00 63.59 349 TRP A N 1
ATOM 2642 C CA . TRP A 1 349 ? 8.456 -12.593 -12.714 1.00 63.59 349 TRP A CA 1
ATOM 2643 C C . TRP A 1 349 ? 7.528 -13.280 -13.724 1.00 63.59 349 TRP A C 1
ATOM 2645 O O . TRP A 1 349 ? 6.748 -14.150 -13.342 1.00 63.59 349 TRP A O 1
ATOM 2655 N N . GLY A 1 350 ? 7.649 -12.951 -15.014 1.00 68.81 350 GLY A N 1
ATOM 2656 C CA . GLY A 1 350 ? 6.803 -13.489 -16.074 1.00 68.81 350 GLY A CA 1
ATOM 2657 C C . GLY A 1 350 ? 5.524 -12.683 -16.308 1.00 68.81 350 GLY A C 1
ATOM 2658 O O . GLY A 1 350 ? 4.707 -13.084 -17.140 1.00 68.81 350 GLY A O 1
ATOM 2659 N N . ASP A 1 351 ? 5.354 -11.549 -15.624 1.00 77.06 351 ASP A N 1
ATOM 2660 C CA . ASP A 1 351 ? 4.174 -10.707 -15.764 1.00 77.06 351 ASP A CA 1
ATOM 2661 C C . ASP A 1 351 ? 4.305 -9.777 -16.970 1.00 77.06 351 ASP A C 1
ATOM 2663 O O . ASP A 1 351 ? 5.345 -9.158 -17.219 1.00 77.06 351 ASP A O 1
ATOM 2667 N N . LYS A 1 352 ? 3.208 -9.644 -17.717 1.00 84.56 352 LYS A N 1
ATOM 2668 C CA . LYS A 1 352 ? 3.103 -8.690 -18.821 1.00 84.56 352 LYS A CA 1
ATOM 2669 C C . LYS A 1 352 ? 2.925 -7.279 -18.271 1.00 84.56 352 LYS A C 1
ATOM 2671 O O . LYS A 1 352 ? 2.005 -7.025 -17.494 1.00 84.56 352 LYS A O 1
ATOM 2676 N N . LYS A 1 353 ? 3.765 -6.349 -18.716 1.00 84.81 353 LYS A N 1
ATOM 2677 C CA . LYS A 1 353 ? 3.713 -4.931 -18.349 1.00 84.81 353 LYS A CA 1
ATOM 2678 C C . LYS A 1 353 ? 3.752 -4.053 -19.588 1.00 84.81 353 LYS A C 1
ATOM 2680 O O . LYS A 1 353 ? 4.498 -4.322 -20.523 1.00 84.81 353 LYS A O 1
ATOM 2685 N N . GLU A 1 354 ? 2.982 -2.970 -19.572 1.00 92.19 354 GLU A N 1
ATOM 2686 C CA . GLU A 1 354 ? 3.179 -1.883 -20.530 1.00 92.19 354 GLU A CA 1
ATOM 2687 C C . GLU A 1 354 ? 4.433 -1.090 -20.150 1.00 92.19 354 GLU A C 1
ATOM 2689 O O . GLU A 1 354 ? 4.622 -0.740 -18.981 1.00 92.19 354 GLU A O 1
ATOM 2694 N N . ALA A 1 355 ? 5.260 -0.772 -21.139 1.00 93.00 355 ALA A N 1
ATOM 2695 C CA . ALA A 1 355 ? 6.454 0.040 -20.991 1.00 93.00 355 ALA A CA 1
ATOM 2696 C C . ALA A 1 355 ? 6.637 0.995 -22.176 1.00 93.00 355 ALA A C 1
ATOM 2698 O O . ALA A 1 355 ? 6.048 0.815 -23.241 1.00 93.00 355 ALA A O 1
ATOM 2699 N N . VAL A 1 356 ? 7.469 2.013 -21.989 1.00 95.44 356 VAL A N 1
ATOM 2700 C CA . VAL A 1 356 ? 7.895 2.937 -23.047 1.00 95.44 356 VAL A CA 1
ATOM 2701 C C . VAL A 1 356 ? 9.415 3.018 -23.073 1.00 95.44 356 VAL A C 1
ATOM 2703 O O . VAL A 1 356 ? 10.044 3.104 -22.018 1.00 95.44 356 VAL A O 1
ATOM 2706 N N . ILE A 1 357 ? 10.017 3.005 -24.263 1.00 94.94 357 ILE A N 1
ATOM 2707 C CA . ILE A 1 357 ? 11.436 3.336 -24.390 1.00 94.94 357 ILE A CA 1
ATOM 2708 C C . ILE A 1 357 ? 11.552 4.855 -24.391 1.00 94.94 357 ILE A C 1
ATOM 2710 O O . ILE A 1 357 ? 10.887 5.525 -25.181 1.00 94.94 357 ILE A O 1
ATOM 2714 N N . ALA A 1 358 ? 12.373 5.409 -23.506 1.00 95.88 358 ALA A N 1
ATOM 2715 C CA . ALA A 1 358 ? 12.551 6.845 -23.369 1.00 95.88 358 ALA A CA 1
ATOM 2716 C C . ALA A 1 358 ? 14.031 7.226 -23.317 1.00 95.88 358 ALA A C 1
ATOM 2718 O O . ALA A 1 358 ? 14.884 6.451 -22.886 1.00 95.88 358 ALA A O 1
ATOM 2719 N N . ALA A 1 359 ? 14.313 8.460 -23.722 1.00 94.12 359 ALA A N 1
ATOM 2720 C CA . ALA A 1 359 ? 15.629 9.067 -23.611 1.00 94.12 359 ALA A CA 1
ATOM 2721 C C . ALA A 1 359 ? 15.570 10.345 -22.767 1.00 94.12 359 ALA A C 1
ATOM 2723 O O . ALA A 1 359 ? 14.529 11.009 -22.716 1.00 94.12 359 ALA A O 1
ATOM 2724 N N . PRO A 1 360 ? 16.673 10.695 -22.091 1.00 93.88 360 PRO A N 1
ATOM 2725 C CA . PRO A 1 360 ? 16.802 11.951 -21.362 1.00 93.88 360 PRO A CA 1
ATOM 2726 C C . PRO A 1 360 ? 16.518 13.152 -22.272 1.00 93.88 360 PRO A C 1
ATOM 2728 O O . PRO A 1 360 ? 16.999 13.229 -23.402 1.00 93.88 360 PRO A O 1
ATOM 2731 N N . VAL A 1 361 ? 15.777 14.133 -21.765 1.00 95.38 361 VAL A N 1
ATOM 2732 C CA . VAL A 1 361 ? 15.581 15.406 -22.465 1.00 95.38 361 VAL A CA 1
ATOM 2733 C C . VAL A 1 361 ? 16.861 16.239 -22.356 1.00 95.38 361 VAL A C 1
ATOM 2735 O O . VAL A 1 361 ? 17.450 16.361 -21.279 1.00 95.38 361 VAL A O 1
ATOM 2738 N N . GLU A 1 362 ? 17.290 16.836 -23.470 1.00 92.25 362 GLU A N 1
ATOM 2739 C CA . GLU A 1 362 ? 18.483 17.687 -23.514 1.00 92.25 362 GLU A CA 1
ATOM 2740 C C . GLU A 1 362 ? 18.409 18.806 -22.459 1.00 92.25 362 GLU A C 1
ATOM 2742 O O . GLU A 1 362 ? 17.403 19.505 -22.327 1.00 92.25 362 GLU A O 1
ATOM 2747 N N . GLY A 1 363 ? 19.478 18.952 -21.670 1.00 93.56 363 GLY A N 1
ATOM 2748 C CA . GLY A 1 363 ? 19.554 19.934 -20.583 1.00 93.56 363 GLY A CA 1
ATOM 2749 C C . GLY A 1 363 ? 18.711 19.607 -19.342 1.00 93.56 363 GLY A C 1
ATOM 2750 O O . GLY A 1 363 ? 18.681 20.416 -18.420 1.00 93.56 363 GLY A O 1
ATOM 2751 N N . MET A 1 364 ? 18.052 18.444 -19.294 1.00 95.94 364 MET A N 1
ATOM 2752 C CA . MET A 1 364 ? 17.180 18.026 -18.186 1.00 95.94 364 MET A CA 1
ATOM 2753 C C . MET A 1 364 ? 17.680 16.774 -17.448 1.00 95.94 364 MET A C 1
ATOM 2755 O O . MET A 1 364 ? 16.902 16.119 -16.751 1.00 95.94 364 MET A O 1
ATOM 2759 N N . ARG A 1 365 ? 18.964 16.429 -17.595 1.00 93.62 365 ARG A N 1
ATOM 2760 C CA . ARG A 1 365 ? 19.607 15.356 -16.825 1.00 93.62 365 ARG A CA 1
ATOM 2761 C C . ARG A 1 365 ? 20.088 15.850 -15.462 1.00 93.62 365 ARG A C 1
ATOM 2763 O O . ARG A 1 365 ? 20.612 16.958 -15.368 1.00 93.62 365 ARG A O 1
ATOM 2770 N N . ASN A 1 366 ? 19.987 14.990 -14.450 1.00 93.62 366 ASN A N 1
ATOM 2771 C CA . ASN A 1 366 ? 20.584 15.128 -13.122 1.00 93.62 366 ASN A CA 1
ATOM 2772 C C . ASN A 1 366 ? 20.331 16.509 -12.499 1.00 93.62 366 ASN A C 1
ATOM 2774 O O . ASN A 1 366 ? 21.255 17.216 -12.104 1.00 93.62 366 ASN A O 1
ATOM 2778 N N . LEU A 1 367 ? 19.062 16.911 -12.444 1.00 95.69 367 LEU A N 1
ATOM 2779 C CA . LEU A 1 367 ? 18.656 18.262 -12.056 1.00 95.69 367 LEU A CA 1
ATOM 2780 C C . LEU A 1 367 ? 18.678 18.482 -10.543 1.00 95.69 367 LEU A C 1
ATOM 2782 O O . LEU A 1 367 ? 18.976 19.580 -10.074 1.00 95.69 367 LEU A O 1
ATOM 2786 N N . THR A 1 368 ? 18.319 17.459 -9.773 1.00 96.06 368 THR A N 1
ATOM 2787 C CA . THR A 1 368 ? 18.180 17.547 -8.316 1.00 96.06 368 THR A CA 1
ATOM 2788 C C . THR A 1 368 ? 18.259 16.166 -7.679 1.00 96.06 368 THR A C 1
ATOM 2790 O O . THR A 1 368 ? 18.019 15.157 -8.339 1.00 96.06 368 THR A O 1
ATOM 2793 N N . THR A 1 369 ? 18.548 16.131 -6.381 1.00 94.56 369 THR A N 1
ATOM 2794 C CA . THR A 1 369 ? 18.439 14.939 -5.529 1.00 94.56 369 THR A CA 1
ATOM 2795 C C . THR A 1 369 ? 17.102 14.872 -4.779 1.00 94.56 369 THR A C 1
ATOM 2797 O O . THR A 1 369 ? 16.809 13.880 -4.114 1.00 94.56 369 THR A O 1
ATOM 2800 N N . ASP A 1 370 ? 16.268 15.917 -4.881 1.00 93.62 370 ASP A N 1
ATOM 2801 C CA . ASP A 1 370 ? 14.900 15.916 -4.357 1.00 93.62 370 ASP A CA 1
ATOM 2802 C C . ASP A 1 370 ? 13.961 15.226 -5.353 1.00 93.62 370 ASP A 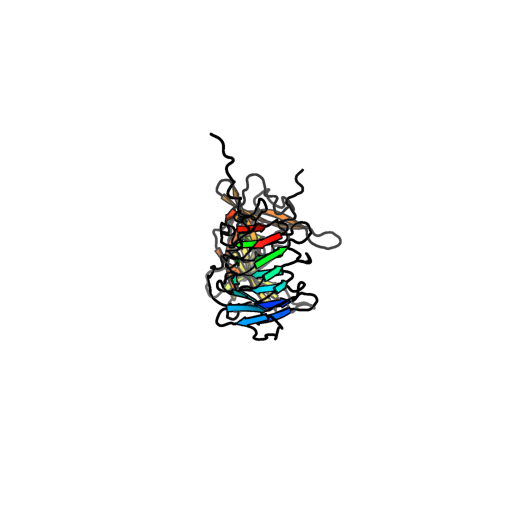C 1
ATOM 2804 O O . ASP A 1 370 ? 13.669 15.771 -6.418 1.00 93.62 370 ASP A O 1
ATOM 2808 N N . GLN A 1 371 ? 13.459 14.046 -4.988 1.00 90.56 371 GLN A N 1
ATOM 2809 C CA . GLN A 1 371 ? 12.515 13.272 -5.797 1.00 90.56 371 GLN A CA 1
ATOM 2810 C C . GLN A 1 371 ? 11.247 14.065 -6.153 1.00 90.56 371 GLN A C 1
ATOM 2812 O O . GLN A 1 371 ? 10.689 13.868 -7.229 1.00 90.56 371 GLN A O 1
ATOM 2817 N N . GLU A 1 372 ? 10.805 14.979 -5.283 1.00 91.88 372 GLU A N 1
ATOM 2818 C CA . GLU A 1 372 ? 9.631 15.836 -5.518 1.00 91.88 372 GLU A CA 1
ATOM 2819 C C . GLU A 1 372 ? 9.999 17.189 -6.156 1.00 91.88 372 GLU A C 1
ATOM 2821 O O . GLU A 1 372 ? 9.143 18.058 -6.340 1.00 91.88 372 GLU A O 1
ATOM 2826 N N . GLY A 1 373 ? 11.275 17.396 -6.492 1.00 92.75 373 GLY A N 1
ATOM 2827 C CA . GLY A 1 373 ? 11.815 18.625 -7.069 1.00 92.75 373 GLY A CA 1
ATOM 2828 C C . GLY A 1 373 ? 11.540 18.774 -8.565 1.00 92.75 373 GLY A C 1
ATOM 2829 O O . GLY A 1 373 ? 12.468 19.042 -9.327 1.00 92.75 373 GLY A O 1
ATOM 2830 N N . TYR A 1 374 ? 10.285 18.589 -8.988 1.00 93.94 374 TYR A N 1
ATOM 2831 C CA . TYR A 1 374 ? 9.891 18.622 -10.399 1.00 93.94 374 TYR A CA 1
ATOM 2832 C C . TYR A 1 374 ? 10.290 19.949 -11.081 1.00 93.94 374 TYR A C 1
ATOM 2834 O O . TYR A 1 374 ? 10.067 21.020 -10.501 1.00 93.94 374 TYR A O 1
ATOM 2842 N N . PRO A 1 375 ? 10.841 19.924 -12.313 1.00 94.62 375 PRO A N 1
ATOM 2843 C CA . PRO A 1 375 ? 11.300 21.141 -12.983 1.00 94.62 375 PRO A CA 1
ATOM 2844 C C . PRO A 1 375 ? 10.156 22.091 -13.360 1.00 94.62 375 PRO A C 1
ATOM 2846 O O . PRO A 1 375 ? 9.021 21.675 -13.604 1.00 94.62 375 PRO A O 1
ATOM 2849 N N . GLU A 1 376 ? 10.460 23.386 -13.470 1.00 94.25 376 GLU A N 1
ATOM 2850 C CA . GLU A 1 376 ? 9.459 24.408 -13.788 1.00 94.25 376 GLU A CA 1
ATOM 2851 C C . GLU A 1 376 ? 8.748 24.137 -15.129 1.00 94.25 376 GLU A C 1
ATOM 2853 O O . GLU A 1 376 ? 9.354 23.783 -16.146 1.00 94.25 376 GLU A O 1
ATOM 2858 N N . GLY A 1 377 ? 7.425 24.312 -15.125 1.00 94.19 377 GLY A N 1
ATOM 2859 C CA . GLY A 1 377 ? 6.565 24.088 -16.287 1.00 94.19 377 GLY A CA 1
ATOM 2860 C C . GLY A 1 377 ? 6.125 22.635 -16.487 1.00 94.19 377 GLY A C 1
ATOM 2861 O O . GLY A 1 377 ? 5.187 22.412 -17.248 1.00 94.19 377 GLY A O 1
ATOM 2862 N N . TYR A 1 378 ? 6.724 21.670 -15.785 1.00 96.31 378 TYR A N 1
ATOM 2863 C CA . TYR A 1 378 ? 6.235 20.293 -15.759 1.00 96.31 378 TYR A CA 1
ATOM 2864 C C . TYR A 1 378 ? 5.222 20.105 -14.635 1.00 96.31 378 TYR A C 1
ATOM 2866 O O . TYR A 1 378 ? 5.386 20.618 -13.527 1.00 96.31 378 TYR A O 1
ATOM 2874 N N . LYS A 1 379 ? 4.156 19.363 -14.924 1.00 95.88 379 LYS A N 1
ATOM 2875 C CA . LYS A 1 379 ? 3.116 19.025 -13.952 1.00 95.88 379 LYS A CA 1
ATOM 2876 C C . LYS A 1 379 ? 3.018 17.520 -13.829 1.00 95.88 379 LYS A C 1
ATOM 2878 O O . LYS A 1 379 ? 2.979 16.833 -14.844 1.00 95.88 379 LYS A O 1
ATOM 2883 N N . THR A 1 380 ? 2.945 17.018 -12.607 1.00 94.75 380 THR A N 1
ATOM 2884 C CA . THR A 1 380 ? 2.625 15.612 -12.371 1.00 94.75 380 THR A CA 1
ATOM 2885 C C . THR A 1 380 ? 1.205 15.312 -12.831 1.00 94.75 380 THR A C 1
ATOM 2887 O O . THR A 1 380 ? 0.298 16.137 -12.683 1.00 94.75 380 THR A O 1
ATOM 2890 N N . VAL A 1 381 ? 1.007 14.124 -13.392 1.00 93.38 381 VAL A N 1
ATOM 2891 C CA . VAL A 1 381 ? -0.337 13.581 -13.593 1.00 93.38 381 VAL A CA 1
ATOM 2892 C C . VAL A 1 381 ? -0.773 12.955 -12.279 1.00 93.38 381 VAL A C 1
ATOM 2894 O O . VAL A 1 381 ? -0.079 12.091 -11.751 1.00 93.38 381 VAL A O 1
ATOM 2897 N N . ILE A 1 382 ? -1.893 13.425 -11.739 1.00 91.81 382 ILE A N 1
ATOM 2898 C CA . ILE A 1 382 ? -2.444 12.957 -10.469 1.00 91.81 382 ILE A CA 1
ATOM 2899 C C . ILE A 1 382 ? -3.755 12.229 -10.742 1.00 91.81 382 ILE A C 1
ATOM 2901 O O . ILE A 1 382 ? -4.617 12.758 -11.447 1.00 91.81 382 ILE A O 1
ATOM 2905 N N . GLU A 1 383 ? -3.913 11.050 -10.151 1.00 90.88 383 GLU A N 1
ATOM 2906 C CA . GLU A 1 383 ? -5.166 10.303 -10.146 1.00 90.88 383 GLU A CA 1
ATOM 2907 C C . GLU A 1 383 ? -5.759 10.245 -8.741 1.00 90.88 383 GLU A C 1
ATOM 2909 O O . GLU A 1 383 ? -5.054 10.207 -7.728 1.00 90.88 383 GLU A O 1
ATOM 2914 N N . LYS A 1 384 ? -7.092 10.263 -8.701 1.00 91.12 384 LYS A N 1
ATOM 2915 C CA . LYS A 1 384 ? -7.873 10.076 -7.486 1.00 91.12 384 LYS A CA 1
ATOM 2916 C C . LYS A 1 384 ? -7.917 8.598 -7.127 1.00 91.12 384 LYS A C 1
ATOM 2918 O O . LYS A 1 384 ? -8.145 7.760 -7.993 1.00 91.12 384 LYS A O 1
ATOM 2923 N N . THR A 1 385 ? -7.746 8.287 -5.847 1.00 89.88 385 THR A N 1
ATOM 2924 C CA . THR A 1 385 ? -7.779 6.898 -5.372 1.00 89.88 385 THR A CA 1
ATOM 2925 C C . THR A 1 385 ? -9.193 6.347 -5.208 1.00 89.88 385 THR A C 1
ATOM 2927 O O . THR A 1 385 ? -9.343 5.136 -5.073 1.00 89.88 385 THR A O 1
ATOM 2930 N N . GLY A 1 386 ? -10.225 7.201 -5.134 1.00 91.06 386 GLY A N 1
ATOM 2931 C CA . GLY A 1 386 ? -11.555 6.796 -4.662 1.00 91.06 386 GLY A CA 1
ATOM 2932 C C . GLY A 1 386 ? -11.589 6.421 -3.174 1.00 91.06 386 GLY A C 1
ATOM 2933 O O . GLY A 1 386 ? -12.581 5.866 -2.704 1.00 91.06 386 GLY A O 1
ATOM 2934 N N . MET A 1 387 ? -10.509 6.693 -2.434 1.00 93.62 387 MET A N 1
ATOM 2935 C CA . MET A 1 387 ? -10.351 6.332 -1.028 1.00 93.62 387 MET A CA 1
ATOM 2936 C C . MET A 1 387 ? -10.170 7.572 -0.154 1.00 93.62 387 MET A C 1
ATOM 2938 O O . MET A 1 387 ? -9.531 8.546 -0.546 1.00 93.62 387 MET A O 1
ATOM 2942 N N . TYR A 1 388 ? -10.679 7.499 1.069 1.00 95.81 388 TYR A N 1
ATOM 2943 C CA . TYR A 1 388 ? -10.701 8.570 2.057 1.00 95.81 388 TYR A CA 1
ATOM 2944 C C . TYR A 1 388 ? -10.107 8.074 3.375 1.00 95.81 388 TYR A C 1
ATOM 2946 O O . TYR A 1 388 ? -10.091 6.876 3.656 1.00 95.81 388 TYR A O 1
ATOM 2954 N N . SER A 1 389 ? -9.649 9.002 4.211 1.00 96.81 389 SER A N 1
ATOM 2955 C CA . SER A 1 389 ? -9.201 8.691 5.571 1.00 96.81 389 SER A CA 1
ATOM 2956 C C . SER A 1 389 ? -9.815 9.659 6.577 1.00 96.81 389 SER A C 1
ATOM 2958 O O . SER A 1 389 ? -9.978 10.839 6.277 1.00 96.81 389 SER A O 1
ATOM 2960 N N . TYR A 1 390 ? -10.143 9.179 7.775 1.00 97.69 390 TYR A N 1
ATOM 2961 C CA . TYR A 1 390 ? -10.736 9.954 8.866 1.00 97.69 390 TYR A CA 1
ATOM 2962 C C . TYR A 1 390 ? -9.960 9.727 10.158 1.00 97.69 390 TYR A C 1
ATOM 2964 O O . TYR A 1 390 ? -9.755 8.589 10.574 1.00 97.69 390 TYR A O 1
ATOM 2972 N N . TYR A 1 391 ? -9.575 10.813 10.824 1.00 97.00 391 TYR A N 1
ATOM 2973 C CA . TYR A 1 391 ? -8.754 10.783 12.030 1.00 97.00 391 TYR A CA 1
ATOM 2974 C C . TYR A 1 391 ? -9.427 11.582 13.148 1.00 97.00 391 TYR A C 1
ATOM 2976 O O . TYR A 1 391 ? -9.405 12.815 13.154 1.00 97.00 391 TYR A O 1
ATOM 2984 N N . CYS A 1 392 ? -10.042 10.878 14.098 1.00 97.62 392 CYS A N 1
ATOM 2985 C CA . CYS A 1 392 ? -10.804 11.463 15.198 1.00 97.62 392 CYS A CA 1
ATOM 2986 C C . CYS A 1 392 ? -9.887 11.858 16.363 1.00 97.62 392 CYS A C 1
ATOM 2988 O O . CYS A 1 392 ? -9.019 11.096 16.787 1.00 97.62 392 CYS A O 1
ATOM 2990 N N . THR A 1 393 ? -10.076 13.055 16.908 1.00 96.75 393 THR A N 1
ATOM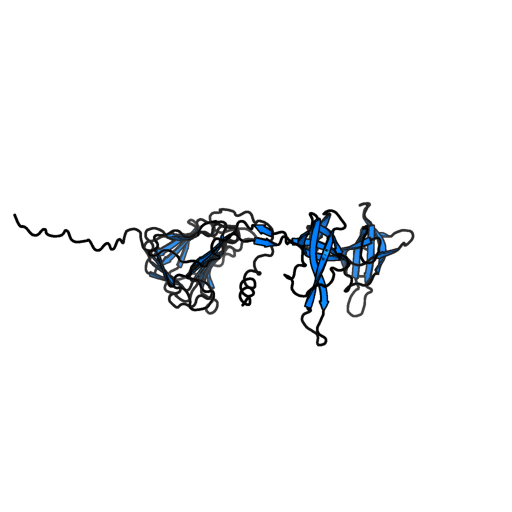 2991 C CA . THR A 1 393 ? -9.164 13.668 17.883 1.00 96.75 393 THR A CA 1
ATOM 2992 C C . THR A 1 393 ? -9.772 13.883 19.261 1.00 96.75 393 THR A C 1
ATOM 2994 O O . THR A 1 393 ? -9.059 14.369 20.137 1.00 96.75 393 THR A O 1
ATOM 2997 N N . ASN A 1 394 ? -11.036 13.498 19.480 1.00 96.81 394 ASN A N 1
ATOM 2998 C CA . ASN A 1 394 ? -11.669 13.536 20.800 1.00 96.81 394 ASN A CA 1
ATOM 2999 C C . ASN A 1 394 ? -10.783 12.826 21.831 1.00 96.81 394 ASN A C 1
ATOM 3001 O O . ASN A 1 394 ? -10.272 11.744 21.540 1.00 96.81 394 ASN A O 1
ATOM 3005 N N . ASP A 1 395 ? -10.655 13.389 23.033 1.00 96.75 395 ASP A N 1
ATOM 3006 C CA . ASP A 1 395 ? -9.946 12.724 24.137 1.00 96.75 395 ASP A CA 1
ATOM 3007 C C . ASP A 1 395 ? -10.602 11.389 24.499 1.00 96.75 395 ASP A C 1
ATOM 3009 O O . ASP A 1 395 ? -9.926 10.424 24.859 1.00 96.75 395 ASP A O 1
ATOM 3013 N N . VAL A 1 396 ? -11.930 11.345 24.380 1.00 97.94 396 VAL A N 1
ATOM 3014 C CA . VAL A 1 396 ? -12.764 10.174 24.612 1.00 97.94 396 VAL A CA 1
ATOM 3015 C C . VAL A 1 396 ? -13.902 10.145 23.595 1.00 97.94 396 VAL A C 1
ATOM 3017 O O . VAL A 1 396 ? -14.574 11.156 23.384 1.00 97.94 396 VAL A O 1
ATOM 3020 N N . ILE A 1 397 ? -14.146 8.974 23.010 1.00 98.50 397 ILE A N 1
ATOM 3021 C CA . ILE A 1 397 ? -15.376 8.647 22.283 1.00 98.50 397 ILE A CA 1
ATOM 3022 C C . ILE A 1 397 ? -16.272 7.847 23.223 1.00 98.50 397 ILE A C 1
ATOM 3024 O O . ILE A 1 397 ? -15.812 6.877 23.825 1.00 98.50 397 ILE A O 1
ATOM 3028 N N . LYS A 1 398 ? -17.542 8.241 23.328 1.00 98.31 398 LYS A N 1
ATOM 3029 C CA . LYS A 1 398 ? -18.574 7.496 24.052 1.00 98.31 398 LYS A CA 1
ATOM 3030 C C . LYS A 1 398 ? -19.770 7.246 23.159 1.00 98.31 398 LYS A C 1
ATOM 3032 O O . LYS A 1 398 ? -20.310 8.183 22.568 1.00 98.31 398 LYS A O 1
ATOM 3037 N N . VAL A 1 399 ? -20.180 5.989 23.104 1.00 97.88 399 VAL A N 1
ATOM 3038 C CA . VAL A 1 399 ? -21.439 5.554 22.512 1.00 97.88 399 VAL A CA 1
ATOM 3039 C C . VAL A 1 399 ? -22.259 4.910 23.614 1.00 97.88 399 VAL A C 1
ATOM 3041 O O . VAL A 1 399 ? -21.774 3.991 24.273 1.00 97.88 399 VAL A O 1
ATOM 3044 N N . SER A 1 400 ? -23.480 5.400 23.807 1.00 93.94 400 SER A N 1
ATOM 3045 C CA . SER A 1 400 ? -24.398 4.900 24.829 1.00 93.94 400 SER A CA 1
ATOM 3046 C C . SER A 1 400 ? -25.581 4.167 24.197 1.00 93.94 400 SER A C 1
ATOM 3048 O O . SER A 1 400 ? -25.965 4.483 23.065 1.00 93.94 400 SER A O 1
ATOM 3050 N N . PRO A 1 401 ? -26.216 3.229 24.916 1.00 91.94 401 PRO A N 1
ATOM 3051 C CA . PRO A 1 401 ? -27.440 2.601 24.446 1.00 91.94 401 PRO A CA 1
ATOM 3052 C C . PRO A 1 401 ? -28.524 3.637 24.106 1.00 91.94 401 PRO A C 1
ATOM 3054 O O . PRO A 1 401 ? -28.734 4.610 24.837 1.00 91.94 401 PRO A O 1
ATOM 3057 N N . SER A 1 402 ? -29.253 3.445 23.006 1.00 80.56 402 SER A N 1
ATOM 3058 C CA . SER A 1 402 ? -30.354 4.340 22.644 1.00 80.56 402 SER A CA 1
ATOM 3059 C C . SER A 1 402 ? -31.513 4.137 23.625 1.00 80.56 402 SER A C 1
ATOM 3061 O O . SER A 1 402 ? -32.204 3.121 23.576 1.00 80.56 402 SER A O 1
ATOM 3063 N N . GLY A 1 403 ? -31.714 5.092 24.535 1.00 62.28 403 GLY A N 1
ATOM 3064 C CA . GLY A 1 403 ? -32.748 5.022 25.576 1.00 62.28 403 GLY A CA 1
ATOM 3065 C C . GLY A 1 403 ? -32.341 5.628 26.920 1.00 62.28 403 GLY A C 1
ATOM 3066 O O . GLY A 1 403 ? -33.212 5.929 27.732 1.00 62.28 403 GLY A O 1
ATOM 3067 N N . THR A 1 404 ? -31.051 5.895 27.151 1.00 47.91 404 THR A N 1
ATOM 3068 C CA . THR A 1 404 ? -30.578 6.638 28.331 1.00 47.91 404 THR A CA 1
ATOM 3069 C C . THR A 1 404 ? -30.652 8.147 28.094 1.00 47.91 404 THR A C 1
ATOM 3071 O O . THR A 1 404 ? -29.642 8.843 28.051 1.00 47.91 404 THR A O 1
ATOM 3074 N N . SER A 1 405 ? -31.865 8.672 27.925 1.00 38.31 405 SER A N 1
ATOM 3075 C CA . SER A 1 405 ? -32.104 10.108 28.068 1.00 38.31 405 SER A CA 1
ATOM 3076 C C . SER A 1 405 ? -32.072 10.447 29.556 1.00 38.31 405 SER A C 1
ATOM 3078 O O . SER A 1 405 ? -33.073 10.277 30.250 1.00 38.31 405 SER A O 1
ATOM 3080 N N . THR A 1 406 ? -30.948 10.943 30.071 1.00 42.00 406 THR A N 1
ATOM 3081 C CA . THR A 1 406 ? -30.994 11.788 31.270 1.00 42.00 406 THR A CA 1
ATOM 3082 C C . THR A 1 406 ? -31.439 13.176 30.833 1.00 42.00 406 THR A C 1
ATOM 3084 O O . THR A 1 406 ? -30.623 14.083 30.700 1.00 42.00 406 THR A O 1
ATOM 3087 N N . ASP A 1 407 ? -32.735 13.318 30.565 1.00 36.84 407 ASP A N 1
ATOM 3088 C CA . ASP A 1 407 ? -33.383 14.624 30.589 1.00 36.84 407 ASP A CA 1
ATOM 3089 C C . ASP A 1 407 ? -33.758 14.876 32.058 1.00 36.84 407 ASP A C 1
ATOM 3091 O O . ASP A 1 407 ? -34.617 14.165 32.595 1.00 36.84 407 ASP A O 1
ATOM 3095 N N . PRO A 1 408 ? -33.086 15.787 32.787 1.00 39.81 408 PRO A N 1
ATOM 3096 C CA . PRO A 1 408 ? -33.590 16.225 34.071 1.00 39.81 408 PRO A CA 1
ATOM 3097 C C . PRO A 1 408 ? -34.823 17.066 33.763 1.00 39.81 408 PRO A C 1
ATOM 3099 O O . PRO A 1 408 ? -34.708 18.210 33.325 1.00 39.81 408 PRO A O 1
ATOM 3102 N N . GLY A 1 409 ? -35.997 16.463 33.959 1.00 36.94 409 GLY A N 1
ATOM 3103 C CA . GLY A 1 409 ? -37.284 17.105 33.744 1.00 36.94 409 GLY A CA 1
ATOM 3104 C C . GL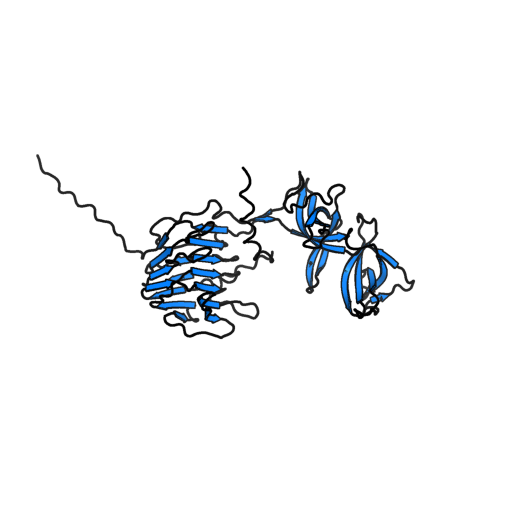Y A 1 409 ? -37.286 18.539 34.265 1.00 36.94 409 GLY A C 1
ATOM 3105 O O . GLY A 1 409 ? -37.021 18.797 35.441 1.00 36.94 409 GLY A O 1
ATOM 3106 N N . THR A 1 410 ? -37.589 19.476 33.373 1.00 36.09 410 THR A N 1
ATOM 3107 C CA . THR A 1 410 ? -37.956 20.826 33.776 1.00 36.09 410 THR A CA 1
ATOM 3108 C C . THR A 1 410 ? -39.350 20.762 34.392 1.00 36.09 410 THR A C 1
ATOM 3110 O O . THR A 1 410 ? -40.364 20.604 33.719 1.00 36.09 410 THR A O 1
ATOM 3113 N N . ASP A 1 411 ? -39.331 20.773 35.722 1.00 37.97 411 ASP A N 1
ATOM 3114 C CA . ASP A 1 411 ? -40.338 21.255 36.664 1.00 37.97 411 ASP A CA 1
ATOM 3115 C C . ASP A 1 411 ? -41.591 21.907 36.027 1.00 37.97 411 ASP A C 1
ATOM 3117 O O . ASP A 1 411 ? -41.476 22.932 35.342 1.00 37.97 411 ASP A O 1
ATOM 3121 N N . PRO A 1 412 ? -42.812 21.380 36.260 1.00 39.00 412 PRO A N 1
ATOM 3122 C CA . PRO A 1 412 ? -44.032 22.082 35.905 1.00 39.00 412 PRO A CA 1
ATOM 3123 C C . PRO A 1 412 ? -44.221 23.235 36.895 1.00 39.00 412 PRO A C 1
ATOM 3125 O O . PRO A 1 412 ? -44.816 23.074 37.959 1.00 39.00 412 PRO A O 1
ATOM 3128 N N . GLY A 1 413 ? -43.707 24.406 36.517 1.00 34.94 413 GLY A N 1
ATOM 3129 C CA . GLY A 1 413 ? -43.801 25.633 37.294 1.00 34.94 413 GLY A CA 1
ATOM 3130 C C . GLY A 1 413 ? -45.195 25.848 37.886 1.00 34.94 413 GLY A C 1
ATOM 3131 O O . GLY A 1 413 ? -46.189 26.044 37.180 1.00 34.94 413 GLY A O 1
ATOM 3132 N N . THR A 1 414 ? -45.251 25.848 39.214 1.00 40.06 414 THR A N 1
ATOM 3133 C CA . THR A 1 414 ? -46.361 26.387 39.994 1.00 40.06 414 THR A CA 1
ATOM 3134 C C . THR A 1 414 ? -46.570 27.855 39.628 1.00 40.06 414 THR A C 1
ATOM 3136 O O . THR A 1 414 ? -45.695 28.691 39.852 1.00 40.06 414 THR A O 1
ATOM 3139 N N . LYS A 1 415 ? -47.747 28.178 39.081 1.00 41.56 415 LYS A N 1
ATOM 3140 C CA . LYS A 1 415 ? -48.243 29.556 38.966 1.00 41.56 415 LYS A CA 1
ATOM 3141 C C . LYS A 1 415 ? -48.391 30.177 40.363 1.00 41.56 415 LYS A C 1
ATOM 3143 O O . LYS A 1 415 ? -49.037 29.554 41.207 1.00 41.56 415 LYS A O 1
ATOM 3148 N N . PRO A 1 416 ? -47.922 31.413 40.598 1.00 42.25 416 PRO A N 1
ATOM 3149 C CA . PRO A 1 416 ? -48.454 32.238 41.670 1.00 42.25 416 PRO A CA 1
ATOM 3150 C C . PRO A 1 416 ? -49.836 32.748 41.246 1.00 42.25 416 PRO A C 1
ATOM 3152 O O . PRO A 1 416 ? -50.023 33.169 40.102 1.00 42.25 416 PRO A O 1
ATOM 3155 N N . GLY A 1 417 ? -50.806 32.681 42.153 1.00 43.38 417 GLY A N 1
ATOM 3156 C CA . GLY A 1 417 ? -52.041 33.442 42.005 1.00 43.38 417 GLY A CA 1
ATOM 3157 C C . GLY A 1 417 ? -51.772 34.933 42.191 1.00 43.38 417 GLY A C 1
ATOM 3158 O O . GLY A 1 417 ? -50.898 35.292 42.973 1.00 43.38 417 GLY A O 1
ATOM 3159 N N . GLU A 1 418 ? -52.510 35.763 41.463 1.00 41.50 418 GLU A N 1
ATOM 3160 C CA . GLU A 1 418 ? -53.310 36.873 41.996 1.00 41.50 418 GLU A CA 1
ATOM 3161 C C . GLU A 1 418 ? -54.118 37.515 40.851 1.00 41.50 418 GLU A C 1
ATOM 3163 O O . GLU A 1 418 ? -53.663 37.551 39.705 1.00 41.50 418 GLU A O 1
ATOM 3168 N N . ASP A 1 419 ? -55.319 37.952 41.240 1.00 38.88 419 ASP A N 1
ATOM 3169 C CA . ASP A 1 419 ? -56.443 38.607 40.541 1.00 38.88 419 ASP A CA 1
ATOM 3170 C C . ASP A 1 419 ? -57.324 37.825 39.545 1.00 38.88 419 ASP A C 1
ATOM 3172 O O . ASP A 1 419 ? -56.939 37.582 38.376 1.00 38.88 419 ASP A O 1
#

Secondary structure (DSSP, 8-state):
---SSTTSSTTTTTS----S--------S---STT---EEEEEETTTEEEEEEETT-----BTTEEEETTTTEEEEES-B-TTPEEEEES--TT-EEEEESEEEESEEEEE-TTT---EEEEESSEEEE-TT---SSEEEEEE-TTS---EEE-TT-EEEEEPPSSTT-EEEEEEEES-SS--EES-BSSPPPB-TTTTPEEEEEPEEEEEEE-TTT---EEEEEEEETT-S--EEEEEE--BTTB--EEEEEEEEE-TT-TT--SEEEEEEEEEESS-PPTTEEEPTT--EEEEEEEEEEEEEEEEETTEEEEEEEEEEEPPTT--PPEEEEEEEEESS--EEEE-TTS-EEEEEEEEEPTT-SS-BS-TT-PPTT-EE-EEEEEEEEEEE--SEEEE--TT----------PPPP--

pLDDT: mean 86.86, std 17.94, range [25.08, 98.88]

Sequence (419 aa):
MKLKRKLLAGLLTLCMAVGMAVPAFAENGPSSGDYSYAYLRLGNSEDGYQTLFANSGQIDDVSGAVYDKASNTVTLTNYNNPTNILVANEMGDDLKLNLVGDNHISELVVYGFGWGGNLEITGDGSLTINENKTSQTAAIRFMAEGTQGLLKVGSNASVTAYKSAGENTYSAAFVSTTSSTLPFQGNLEAALTMTPDSGVEGEYAVGATVIYEDEESYANRTWQLATKDNDGKLYGIYFFEANEYSEGQTDVFELVKVDGLASGNEYLAVAVSQTAGVAWPEGYTKDPEGKTVDAKISNTMNMTLLQKDGETFYWGPDKIEYPPEGGVGTYWYSVYKGLTDKMEIVDHWGDKKEAVIAAPVEGMRNLTTDQEGYPEGYKTVIEKTGMYSYYCTNDVIKVSPSGTSTDPGTDPGTKPGED

=== Feature glossary ===
Legend for the data blocks above and below:

— What the protein is —

The amino-acid sequence is the protein's primary structure: the linear order of residues from the N-terminus to the C-terminus, written in one-letter code. Everything else here — the 3D coordinates, the secondary structure, the domain annotations — is ultimately a consequence of this string.

Functional annotations link the protein to curated databases. InterPro entries identify conserved domains and families by matching the sequence against member-database signatures (Pfam, PROSITE, CDD, …). Gene Ontology (GO) terms describe molecular function, biological process, and cellular component in a controlled vocabulary. CATH places the structure in a hierarchical fold classification (Class/Architecture/Topology/Homologous-superfamily). The organism is the source species.

— Where its atoms are —

Atomic coordinates in PDBx/mmCIF format — the same representation the Protein Data Bank distributes. Each line of the _atom_site loop places one backbone atom in Cartesian space (units: ångströms, origin: arbitrary).

The six renders are orthographic views along the three Cartesian axes in both directions. Representation (cartoon, sticks, or surface) and color scheme (sequence-rainbow or by-chain) vary across proteins so the training set covers all the common visualization conventions.

— Local backbone conformation —

Eight-state secondary structure (DSSP): H is the canonical α-helix, G the tighter 3₁₀-helix, I the wider π-helix; E/B are β-structure, T and S are turns and bends, and '-' is everything else. DSSP derives these from the pattern of main-chain N–H···O=C hydrogen bonds, not from the sequence.

Three-state secondary structure (P-SEA) collapses the eight DSSP classes into helix (a), strand (b), and coil (c). P-SEA assigns these from Cα geometry alone — distances and angles — without requiring backbone oxygens, so it works on any Cα trace.

φ (phi) and ψ (psi) are the two rotatable backbone dihedrals per residue: φ is the C(i-1)–N–Cα–C torsion, ψ is the N–Cα–C–N(i+1) torsion, both in degrees on (−180°, 180°]. α-helical residues cluster near (−60°, −45°); β-strand residues near (−120°, +130°). A Ramachandran plot is simply a scatter of (φ, ψ) for every residue.

— Global shape and packing —

The geometric summary reports three shape descriptors. Rg (radius of gyration) measures how spread out the Cα atoms are about their centre of mass; compact globular proteins have small Rg, elongated or unfolded ones large. Cα contacts (<8 Å, |i−j|>4) count long-range residue pairs in spatial proximity — high for tightly packed folds, near zero for rods or random coil. The bounding-box extents give the protein's footprint along x, y, z in Å.

SASA measures how much of the protein is reachable by solvent. It is computed by rolling a water-sized probe over the atomic surface and summing the exposed area (Å²). Per-residue SASA distinguishes core (buried, low SASA) from surface (exposed, high SASA) residues; total SASA is a whole-molecule size measure.

Plot images: a contact map (which residues are close in 3D, as an N×N binary image), a Ramachandran scatter (backbone torsion angles, revealing secondary-structure composition at a glance), and — for AlphaFold structures — a PAE heatmap (pairwise prediction confidence).

— Structural neighborhood —

A 3Di character summarizes, for each residue, the relative orientation of the Cα frame of its nearest spatial neighbor. Because it encodes fold topology rather than chemistry, 3Di alignments detect remote structural similarity that sequence alignment misses.

The Foldseek neighbor list gives the closest experimentally determined structures in the PDB, ranked by structural alignment. TM-score near 1 means near-identical fold; near 0.3 means only rough topology match. This is how one finds what a novel AlphaFold prediction most resembles in the solved-structure universe.

— Confidence and disorder —

For AlphaFold models, the B-factor field carries pLDDT — the model's own estimate of local accuracy on a 0–100 scale. Regions with pLDDT<50 should be treated as essentially unmodeled; they often correspond to intrinsically disordered segments.

Crystallographic B-factors measure how much each atom's electron density is smeared out, in Å². They rise in mobile loops and surface residues and fall in the buried interior. In AlphaFold models this column is repurposed to hold pLDDT instead.

Predicted Aligned Error (PAE) is an AlphaFold confidence matrix: entry (i, j) is the expected error in the position of residue j, in ångströms, when the prediction is superimposed on the true structure at residue i. Low PAE within a block of residues means that block is internally rigid and well-predicted; high PAE between two blocks means their relative placement is uncertain even if each block individually is confident.